Protein AF-A0A397EJG8-F1 (afdb_monomer_lite)

pLDDT: mean 84.46, std 11.41, range [43.41, 97.56]

Foldseek 3Di:
DPDDFDFDQFDDFDDDPDPLQQLCLQQAPDPVVVVVVCVVQVADCPCPDCRHCVVVVHDPLCSRLNPFDFLLLVVCCQAFNRTNFKDKDWDAQDPLLLVLLVVVVVLLVVLCVDPVLVVLLVVQDKDKFQFADPPRPDQQKWFFALASSLSRPTDTDPAYFAHHDSRGSNPDTHGHIDICHPPQLLQLLVLLVCQDLVLQLLLLVRTDPVRSVVSSVNSNSSSVSVVSRPDDDDNVSSVVSLVVQVVLQEWGWIFMDGNNPDTDIDIDGLHDPRSNNSSVSSSLSSLSSVVQKIWMWIHHPNHIHTYIHGGHDDDNGHIDPVSDDCPVVVVLVVLLVVVVVQLVVLVVVLVVQCVVLVNPAPVQVVVCLCLLLCCAPPHLPSLLSQLLVLLQVQQFFDWDWDQDPVRDTDTDRDDDDPVVVLVSLLSNCSLLSSVLLVCLVVCVQQLCSQPLSVQLSVQLSVVSVCCCVVDRDDKDWDFDWDWDAPAPSRGIDIDGTDIDRGDPVSSVVSSVSSVVSSVVSVVVSVVVCVVCVVVGPRPDDQFAFPQFDSSLVNHPDWDCPPDNFKTKHFQSSCSSRQWHDDQQWIQHNRVRDIDGQPDPPPRGIGIGGGDDPPPPDDDPDPDPPPPVVVVVVVVVVVVVVVCVVVVVVVVCVVQVQLVVDPNSRNPDDLLVVQLVQQLVQVCLVVDPDDDPDDCPDPVVDDDAGPNNDRDNDRDHDVVSVVVVVCVCVPPVNVD

Radius of gyration: 41.15 Å; chains: 1; bounding box: 97×62×108 Å

Secondary structure (DSSP, 8-state):
--------S---------GGG-GGGGTB-HHHHHHHHHHHHT-BS-TTSTTBTTTTT--HHHHHH-S---HHHHHHHHHT-STTB-EEEEEPPPHHHHHHHHHHHHHHHHHTTSHHHHHHHHT---EEEEB--TTT--TTEEE--B-GGGTTTPPPBSS-B-B--TT--SS---B-EEEE-TTHHHHHHHHTT--SHHHHHHHTTTB-TTTHHHHHHHHHHHHHHGGGS-----HHHHHHHHHHHHTT--EEEEEEEETTTEEEEEEEESSSS-TTTHHHHHHHHHHHHHTSS-EEEEEETTEEEEEEPPPPPP------GGGS--HHHHHHHHHHHHHHHHHHHHHHHHHHHHHHTTT---HHHHTTHHHHHIIIII-HHHHHHHHHHHHHHHTB--EEEEEPTTS-EEEEEPPPPHHHHHHHHHHHTHHHHHHHHHHHHHHHHTT-HHHHHHHHHHHHHHHHHHHHHHS----EEEEEEEEEEEETTTEEEEEEEEEE-B-HHHHHHHHHHHHHHHHHHHHHHHHHHHH-TTTS----S-PPPSSS-HHHHHHSPPEE-SSTTEEEE-HHHHHHTTEEEETTEEEETTTTEEEE-S-SS-TTSEEEEPP------SS-PPP----HHHHHHHHHHHHHHHHHHHHHHHHHHHHTTGGGSTT--TT--HHHHHHHHHHHHHHHHH-S---S--TTSGGGPPPPPTTSPPP------HHHHHHHHHHHTSHHHH-

Organism: Aphanomyces astaci (NCBI:txid112090)

Sequence (735 aa):
MMMTQTMKIASMPYIDRGTAAWSTRTISVGLWSDMTKAIGFGASLVRNSNTSVEALGRDWDIAYIGTSSTVGATLMRKYLGPLANWDTMFLMPPRSLVALVVSFQSRFHAASSDATFTAAMDSLQSVNVEVVPPHWGADSIVYYGGNPICAPVALARSFVQMPFSFDDTCQTQAPFQMALDAPGVVFATLLANASTPDTTVEACSSSTAASMASCVKVVTTAAALLSGLVMTFQADDIGSVGQEVQKLDILFIQMATINATKNVLLTQQIVGDDRAWDLFGWVALYDWVHGTREVFTFEGDAGSLTLMSDRSDNIPVAANALELPKTACLYFWTAVLWVSVLAVIVSTLLVVYATAHKFQIEGRNLFHFNRVFGSVWIGRPLLFVRGVTAIIILSTAPATISTTPHHVTSFTPYQREWTSQLLLYSESLWVVYVLNDILLPFTIQLQIASDVAPISSVLAFTAVVSLDVASPYQVQANVAQDCTFTSFRRGVACTGGEVRLGSGERVAHLLGLQFASLVVALVAMVTYARRYPSRHPPRTAAPNNVLIPAAAEAFFVHSSGPSASSRDFDAVTCVMSGMLPWKQTLFDFKIWATVMRHNKSNTRRMSFRDATFQHEVSGPTPPPMFGRKHAWLGFVGLLYMVTSISGSYAFFQLTQSAMSNDFWWASFDTNTQVHLSNWFNQNLQLHQFASNVDLTALEQGTLALTTNASATALQIAPLYAMSVQDEANSLGNVV

Structure (mmCIF, N/CA/C/O backbone):
data_AF-A0A397EJG8-F1
#
_entry.id   AF-A0A397EJG8-F1
#
loop_
_atom_site.group_PDB
_atom_site.id
_atom_site.type_symbol
_atom_site.label_atom_id
_atom_site.label_alt_id
_atom_site.label_comp_id
_atom_site.label_asym_id
_atom_site.label_entity_id
_atom_site.label_seq_id
_atom_site.pdbx_PDB_ins_code
_atom_site.Cartn_x
_atom_site.Cartn_y
_atom_site.Cartn_z
_atom_site.occupancy
_atom_site.B_iso_or_equiv
_atom_site.auth_seq_id
_atom_site.auth_comp_id
_atom_site.auth_asym_id
_atom_site.auth_atom_id
_atom_site.pdbx_PDB_model_num
ATOM 1 N N . MET A 1 1 ? 10.302 -14.890 -19.130 1.00 43.41 1 MET A N 1
ATOM 2 C CA . MET A 1 1 ? 10.527 -14.876 -17.671 1.00 43.41 1 MET A CA 1
ATOM 3 C C . MET A 1 1 ? 9.991 -13.543 -17.169 1.00 43.41 1 MET A C 1
ATOM 5 O O . MET A 1 1 ? 10.603 -12.526 -17.465 1.00 43.41 1 MET A O 1
ATOM 9 N N . MET A 1 2 ? 8.791 -13.509 -16.581 1.00 50.09 2 MET A N 1
ATOM 10 C CA . MET A 1 2 ? 8.308 -12.287 -15.925 1.00 50.09 2 MET A CA 1
ATOM 11 C C . MET A 1 2 ? 9.073 -12.158 -14.608 1.00 50.09 2 MET A C 1
ATOM 13 O O . MET A 1 2 ? 9.113 -13.110 -13.834 1.00 50.09 2 MET A O 1
ATOM 17 N N . MET A 1 3 ? 9.762 -11.038 -14.407 1.00 64.12 3 MET A N 1
ATOM 18 C CA . MET A 1 3 ? 10.501 -10.776 -13.175 1.00 64.12 3 MET A CA 1
ATOM 19 C C . MET A 1 3 ? 9.522 -10.161 -12.175 1.00 64.12 3 MET A C 1
ATOM 21 O O . MET A 1 3 ? 9.229 -8.971 -12.252 1.00 64.12 3 MET A O 1
ATOM 25 N N . THR A 1 4 ? 8.967 -10.986 -11.292 1.00 72.31 4 THR A N 1
ATOM 26 C CA . THR A 1 4 ? 8.061 -10.533 -10.232 1.00 72.31 4 THR A CA 1
ATOM 27 C C . THR A 1 4 ? 8.883 -10.199 -8.993 1.00 72.31 4 THR A C 1
ATOM 29 O O . THR A 1 4 ? 9.601 -11.056 -8.484 1.00 72.31 4 THR A O 1
ATOM 32 N N . GLN A 1 5 ? 8.783 -8.960 -8.512 1.00 80.19 5 GLN A N 1
ATOM 33 C CA . GLN A 1 5 ? 9.381 -8.524 -7.250 1.00 80.19 5 GLN A CA 1
ATOM 34 C C . GLN A 1 5 ? 8.264 -8.388 -6.216 1.00 80.19 5 GLN A C 1
ATOM 36 O O . GLN A 1 5 ? 7.320 -7.627 -6.416 1.00 80.19 5 GLN A O 1
ATOM 41 N N . THR A 1 6 ? 8.372 -9.111 -5.107 1.00 84.06 6 THR A N 1
ATOM 42 C CA . THR A 1 6 ? 7.481 -8.930 -3.958 1.00 84.06 6 THR A CA 1
ATOM 43 C C . THR A 1 6 ? 7.980 -7.767 -3.108 1.00 84.06 6 THR A C 1
ATOM 45 O O . THR A 1 6 ? 9.160 -7.739 -2.758 1.00 84.06 6 THR A O 1
ATOM 48 N N . MET A 1 7 ? 7.092 -6.840 -2.755 1.00 82.19 7 MET A N 1
ATOM 49 C CA . MET A 1 7 ? 7.373 -5.743 -1.825 1.00 82.19 7 MET A CA 1
ATOM 50 C C . MET A 1 7 ? 6.353 -5.763 -0.686 1.00 82.19 7 MET A C 1
ATOM 52 O O . MET A 1 7 ? 5.163 -5.980 -0.921 1.00 82.19 7 MET A O 1
ATOM 56 N N . LYS A 1 8 ? 6.804 -5.531 0.544 1.00 85.69 8 LYS A N 1
ATOM 57 C CA . LYS A 1 8 ? 5.937 -5.370 1.707 1.00 85.69 8 LYS A CA 1
ATOM 58 C C . LYS A 1 8 ? 5.465 -3.926 1.775 1.00 85.69 8 LYS A C 1
ATOM 60 O O . LYS A 1 8 ? 6.248 -2.999 1.971 1.00 85.69 8 LYS A O 1
ATOM 65 N N . ILE A 1 9 ? 4.158 -3.751 1.622 1.00 80.62 9 ILE A N 1
ATOM 66 C CA . ILE A 1 9 ? 3.494 -2.449 1.759 1.00 80.62 9 ILE A CA 1
ATOM 67 C C . ILE A 1 9 ? 3.129 -2.137 3.214 1.00 80.62 9 ILE A C 1
ATOM 69 O O . ILE A 1 9 ? 3.064 -0.974 3.591 1.00 80.62 9 ILE A O 1
ATOM 73 N N . ALA A 1 10 ? 2.944 -3.174 4.033 1.00 81.75 10 ALA A N 1
ATOM 74 C CA . ALA A 1 10 ? 2.685 -3.064 5.457 1.00 81.75 10 ALA A CA 1
ATOM 75 C C . ALA A 1 10 ? 3.325 -4.244 6.199 1.00 81.75 10 ALA A C 1
ATOM 77 O O . ALA A 1 10 ? 3.322 -5.377 5.718 1.00 81.75 10 ALA A O 1
ATOM 78 N N . SER A 1 11 ? 3.889 -3.969 7.371 1.00 81.06 11 SER A N 1
ATOM 79 C CA . SER A 1 11 ? 4.412 -4.966 8.297 1.00 81.06 11 SER A CA 1
ATOM 80 C C . SER A 1 11 ? 4.177 -4.465 9.712 1.00 81.06 11 SER A C 1
ATOM 82 O O . SER A 1 11 ? 4.811 -3.503 10.138 1.00 81.06 11 SER A O 1
ATOM 84 N N . MET A 1 12 ? 3.286 -5.129 10.441 1.00 77.56 12 MET A N 1
ATOM 85 C CA . MET A 1 12 ? 3.096 -4.899 11.869 1.00 77.56 12 MET A CA 1
ATOM 86 C C . MET A 1 12 ? 3.856 -5.994 12.619 1.00 77.56 12 MET A C 1
ATOM 88 O O . MET A 1 12 ? 3.502 -7.169 12.490 1.00 77.56 12 MET A O 1
ATOM 92 N N . PRO A 1 13 ? 4.953 -5.664 13.321 1.00 72.62 13 PRO A N 1
ATOM 93 C CA . PRO A 1 13 ? 5.675 -6.662 14.090 1.00 72.62 13 PRO A CA 1
ATOM 94 C C . PRO A 1 13 ? 4.817 -7.136 15.265 1.00 72.62 13 PRO A C 1
ATOM 96 O O . PRO A 1 13 ? 4.017 -6.380 15.813 1.00 72.62 13 PRO A O 1
ATOM 99 N N . TYR A 1 14 ? 5.025 -8.382 15.687 1.00 70.69 14 TYR A N 1
ATOM 100 C CA . TYR A 1 14 ? 4.505 -8.847 16.968 1.00 70.69 14 TYR A CA 1
ATOM 101 C C . TYR A 1 14 ? 5.137 -8.012 18.089 1.00 70.69 14 TYR A C 1
ATOM 103 O O . TYR A 1 14 ? 6.362 -8.002 18.233 1.00 70.69 14 TYR A O 1
ATOM 111 N N . ILE A 1 15 ? 4.307 -7.324 18.871 1.00 68.69 15 ILE A N 1
ATOM 112 C CA . ILE A 1 15 ? 4.729 -6.555 20.043 1.00 68.69 15 ILE A CA 1
ATOM 113 C C . ILE A 1 15 ? 4.073 -7.189 21.264 1.00 68.69 15 ILE A C 1
ATOM 115 O O . ILE A 1 15 ? 2.849 -7.273 21.348 1.00 68.69 15 ILE A O 1
ATOM 119 N N . ASP A 1 16 ? 4.893 -7.629 22.216 1.00 68.31 16 ASP A N 1
ATOM 120 C CA . ASP A 1 16 ? 4.389 -8.043 23.520 1.00 68.31 16 ASP A CA 1
ATOM 121 C C . ASP A 1 16 ? 3.949 -6.798 24.301 1.00 68.31 16 ASP A C 1
ATOM 123 O O . ASP A 1 16 ? 4.759 -5.915 24.592 1.00 68.31 16 ASP A O 1
ATOM 127 N N . ARG A 1 17 ? 2.654 -6.711 24.613 1.00 68.50 17 ARG A N 1
ATOM 128 C CA . ARG A 1 17 ? 2.070 -5.591 25.364 1.00 68.50 17 ARG A CA 1
ATOM 129 C C . ARG A 1 17 ? 2.270 -5.730 26.879 1.00 68.50 17 ARG A C 1
ATOM 131 O O . ARG A 1 17 ? 1.997 -4.785 27.615 1.00 68.50 17 ARG A O 1
ATOM 138 N N . GLY A 1 18 ? 2.770 -6.875 27.346 1.00 67.69 18 GLY A N 1
ATOM 139 C CA . GLY A 1 18 ? 2.922 -7.193 28.760 1.00 67.69 18 GLY A CA 1
ATOM 140 C C . GLY A 1 18 ? 1.601 -7.586 29.430 1.00 67.69 18 GLY A C 1
ATOM 141 O O . GLY A 1 18 ? 0.506 -7.203 29.015 1.00 67.69 18 GLY A O 1
ATOM 142 N N . THR A 1 19 ? 1.695 -8.344 30.522 1.00 70.44 19 THR A N 1
ATOM 143 C CA . THR A 1 19 ? 0.530 -8.910 31.231 1.00 70.44 19 THR A CA 1
ATOM 144 C C . THR A 1 19 ? -0.399 -7.857 31.839 1.00 70.44 19 THR A C 1
ATOM 146 O O . THR A 1 19 ? -1.595 -8.107 31.972 1.00 70.44 19 THR A O 1
ATOM 149 N N . ALA A 1 20 ? 0.125 -6.676 32.185 1.00 69.75 20 ALA A N 1
ATOM 150 C CA . ALA A 1 20 ? -0.655 -5.565 32.733 1.00 69.75 20 ALA A CA 1
ATOM 151 C C . ALA A 1 20 ? -1.568 -4.889 31.693 1.00 69.75 20 ALA A C 1
ATOM 153 O O . ALA A 1 20 ? -2.558 -4.272 32.072 1.00 69.75 20 ALA A O 1
ATOM 154 N N . ALA A 1 21 ? -1.251 -5.014 30.402 1.00 78.00 21 ALA A N 1
ATOM 155 C CA . ALA A 1 21 ? -2.044 -4.473 29.298 1.00 78.00 21 ALA A CA 1
ATOM 156 C C . ALA A 1 21 ? -2.907 -5.544 28.606 1.00 78.00 21 ALA A C 1
ATOM 158 O O . ALA A 1 21 ? -3.605 -5.237 27.643 1.00 78.00 21 ALA A O 1
ATOM 159 N N . TRP A 1 22 ? -2.865 -6.797 29.077 1.00 83.44 22 TRP A N 1
ATOM 160 C CA . TRP A 1 22 ? -3.625 -7.910 28.508 1.00 83.44 22 TRP A CA 1
ATOM 161 C C . TRP A 1 22 ? -5.053 -7.948 29.067 1.00 83.44 22 TRP A C 1
ATOM 163 O O . TRP A 1 22 ? -5.410 -8.808 29.870 1.00 83.44 22 TRP A O 1
ATOM 173 N N . SER A 1 23 ? -5.873 -6.982 28.662 1.00 89.12 23 SER A N 1
ATOM 174 C CA . SER A 1 23 ? -7.284 -6.888 29.056 1.00 89.12 23 SER A CA 1
ATOM 175 C C . SER A 1 23 ? -8.127 -8.025 28.472 1.00 89.12 23 SER A C 1
ATOM 177 O O . SER A 1 23 ? -8.970 -8.583 29.172 1.00 89.12 23 SER A O 1
ATOM 179 N N . THR A 1 24 ? -7.848 -8.449 27.233 1.00 89.69 24 THR A N 1
ATOM 180 C CA . THR A 1 24 ? -8.580 -9.511 26.513 1.00 89.69 24 THR A CA 1
ATOM 181 C C . THR A 1 24 ? -8.542 -10.873 27.205 1.00 89.69 24 THR A C 1
ATOM 183 O O . THR A 1 24 ? -9.345 -11.742 26.879 1.00 89.69 24 THR A O 1
ATOM 186 N N . ARG A 1 25 ? -7.711 -11.044 28.240 1.00 87.94 25 ARG A N 1
ATOM 187 C CA . ARG A 1 25 ? -7.781 -12.177 29.173 1.00 87.94 25 ARG A CA 1
ATOM 188 C C . ARG A 1 25 ? -9.162 -12.344 29.824 1.00 87.94 25 ARG A C 1
ATOM 190 O O . ARG A 1 25 ? -9.504 -13.449 30.219 1.00 87.94 25 ARG A O 1
ATOM 197 N N . THR A 1 26 ? -9.939 -11.259 29.950 1.00 89.38 26 THR A N 1
ATOM 198 C CA . THR A 1 26 ? -11.327 -11.285 30.447 1.00 89.38 26 THR A CA 1
ATOM 199 C C . THR A 1 26 ? -12.260 -12.029 29.488 1.00 89.38 26 THR A C 1
ATOM 201 O O . THR A 1 26 ? -13.297 -12.515 29.920 1.00 89.38 26 THR A O 1
ATOM 204 N N . ILE A 1 27 ? -11.893 -12.145 28.209 1.00 91.56 27 ILE A N 1
ATOM 205 C CA . ILE A 1 27 ? -12.609 -12.958 27.223 1.00 91.56 27 ILE A CA 1
ATOM 206 C C . ILE A 1 27 ? -12.192 -14.418 27.395 1.00 91.56 27 ILE A C 1
ATOM 208 O O . ILE A 1 27 ? -13.001 -15.255 27.771 1.00 91.56 27 ILE A O 1
ATOM 212 N N . SER A 1 28 ? -10.910 -14.712 27.173 1.00 87.69 28 SER A N 1
ATOM 213 C CA . SER A 1 28 ? -10.338 -16.048 27.329 1.00 87.69 28 SER A CA 1
ATOM 214 C C . SER A 1 28 ? -8.837 -15.952 27.591 1.00 87.69 28 SER A C 1
ATOM 216 O O . SER A 1 28 ? -8.138 -15.120 27.008 1.00 87.69 28 SER A O 1
ATOM 218 N N . VAL A 1 29 ? -8.321 -16.821 28.461 1.00 84.88 29 VAL A N 1
ATOM 219 C CA . VAL A 1 29 ? -6.882 -16.912 28.774 1.00 84.88 29 VAL A CA 1
ATOM 220 C C . VAL A 1 29 ? -6.126 -17.940 27.930 1.00 84.88 29 VAL A C 1
ATOM 222 O O . VAL A 1 29 ? -4.891 -17.914 27.892 1.00 84.88 29 VAL A O 1
ATOM 225 N N . GLY A 1 30 ? -6.854 -18.811 27.227 1.00 83.62 30 GLY A N 1
ATOM 226 C CA . GLY A 1 30 ? -6.320 -19.852 26.355 1.00 83.62 30 GLY A CA 1
ATOM 227 C C . GLY A 1 30 ? -5.648 -21.032 27.074 1.00 83.62 30 GLY A C 1
ATOM 228 O O . GLY A 1 30 ? -5.077 -20.909 28.158 1.00 83.62 30 GLY A O 1
ATOM 229 N N . LEU A 1 31 ? -5.612 -22.176 26.380 1.00 83.12 31 LEU A N 1
ATOM 230 C CA . LEU A 1 31 ? -5.119 -23.462 26.899 1.00 83.12 31 LEU A CA 1
ATOM 231 C C . LEU A 1 31 ? -3.702 -23.399 27.495 1.00 83.12 31 LEU A C 1
ATOM 233 O O . LEU A 1 31 ? -3.395 -24.093 28.461 1.00 83.12 31 LEU A O 1
ATOM 237 N N . TRP A 1 32 ? -2.820 -22.574 26.926 1.00 77.94 32 TRP A N 1
ATOM 238 C CA . TRP A 1 32 ? -1.451 -22.407 27.425 1.00 77.94 32 TRP A CA 1
ATOM 239 C C . TRP A 1 32 ? -1.421 -21.888 28.874 1.00 77.94 32 TRP A C 1
ATOM 241 O O . TRP A 1 32 ? -0.656 -22.373 29.718 1.00 77.94 32 TRP A O 1
ATOM 251 N N . SER A 1 33 ? -2.282 -20.913 29.168 1.00 84.06 33 SER A N 1
ATOM 252 C CA . SER A 1 33 ? -2.437 -20.340 30.502 1.00 84.06 33 SER A CA 1
ATOM 253 C C . SER A 1 33 ? -3.066 -21.349 31.453 1.00 84.06 33 SER A C 1
ATOM 255 O O . SER A 1 33 ? -2.624 -21.449 32.598 1.00 84.06 33 SER A O 1
ATOM 257 N N . ASP A 1 34 ? -4.040 -22.127 30.977 1.00 87.38 34 ASP A N 1
ATOM 258 C CA . ASP A 1 34 ? -4.695 -23.185 31.754 1.00 87.38 34 ASP A CA 1
ATOM 259 C C . ASP A 1 34 ? -3.699 -24.272 32.156 1.00 87.38 34 ASP A C 1
ATOM 261 O O . ASP A 1 34 ? -3.632 -24.647 33.325 1.00 87.38 34 ASP A O 1
ATOM 265 N N . MET A 1 35 ? -2.851 -24.725 31.224 1.00 86.56 35 MET A N 1
ATOM 266 C CA . MET A 1 35 ? -1.794 -25.706 31.499 1.00 86.56 35 MET A CA 1
ATOM 267 C C . MET A 1 35 ? -0.817 -25.191 32.554 1.00 86.56 35 MET A C 1
ATOM 269 O O . MET A 1 35 ? -0.509 -25.898 33.512 1.00 86.56 35 MET A O 1
ATOM 273 N N . THR A 1 36 ? -0.362 -23.945 32.410 1.00 84.19 36 THR A N 1
ATOM 274 C CA . THR A 1 36 ? 0.566 -23.324 33.364 1.00 84.19 36 THR A CA 1
ATOM 275 C C . THR A 1 36 ? -0.066 -23.210 34.754 1.00 84.19 36 THR A C 1
ATOM 277 O O . THR A 1 36 ? 0.569 -23.522 35.764 1.00 84.19 36 THR A O 1
ATOM 280 N N . LYS A 1 37 ? -1.342 -22.812 34.823 1.00 87.31 37 LYS A N 1
ATOM 281 C CA . LYS A 1 37 ? -2.082 -22.688 36.082 1.00 87.31 37 LYS A CA 1
ATOM 282 C C . LYS A 1 37 ? -2.335 -24.050 36.729 1.00 87.31 37 LYS A C 1
ATOM 284 O O . LYS A 1 37 ? -2.155 -24.190 37.936 1.00 87.31 37 LYS A O 1
ATOM 289 N N . ALA A 1 38 ? -2.683 -25.057 35.930 1.00 88.19 38 ALA A N 1
ATOM 290 C CA . ALA A 1 38 ? -2.890 -26.427 36.379 1.00 88.19 38 ALA A CA 1
ATOM 291 C C . ALA A 1 38 ? -1.603 -27.032 36.956 1.00 88.19 38 ALA A C 1
ATOM 293 O O . ALA A 1 38 ? -1.651 -27.597 38.046 1.00 88.19 38 ALA A O 1
ATOM 294 N N . ILE A 1 39 ? -0.446 -26.824 36.311 1.00 87.25 39 ILE A N 1
ATOM 295 C CA . ILE A 1 39 ? 0.866 -27.206 36.864 1.00 87.25 39 ILE A CA 1
ATOM 296 C C . ILE A 1 39 ? 1.086 -26.533 38.224 1.00 87.25 39 ILE A C 1
ATOM 298 O O . ILE A 1 39 ? 1.416 -27.210 39.195 1.00 87.25 39 ILE A O 1
ATOM 302 N N . GLY A 1 40 ? 0.837 -25.222 38.318 1.00 86.12 40 GLY A N 1
ATOM 303 C CA . GLY A 1 40 ? 0.963 -24.476 39.573 1.00 86.12 40 GLY A CA 1
ATOM 304 C C . GLY A 1 40 ? 0.027 -24.965 40.687 1.00 86.12 40 GLY A C 1
ATOM 305 O O . GLY A 1 40 ? 0.387 -24.911 41.860 1.00 86.12 40 GLY A O 1
ATOM 306 N N . PHE A 1 41 ? -1.157 -25.472 40.338 1.00 88.75 41 PHE A N 1
ATOM 307 C CA . PHE A 1 41 ? -2.110 -26.054 41.285 1.00 88.75 41 PHE A CA 1
ATOM 308 C C . PHE A 1 41 ? -1.893 -27.548 41.562 1.00 88.75 41 PHE A C 1
ATOM 310 O O . PHE A 1 41 ? -2.563 -28.089 42.440 1.00 88.75 41 PHE A O 1
ATOM 317 N N . GLY A 1 42 ? -0.992 -28.224 40.841 1.00 89.75 42 GLY A N 1
ATOM 318 C CA . GLY A 1 42 ? -0.889 -29.687 40.871 1.00 89.75 42 GLY A CA 1
ATOM 319 C C . GLY A 1 42 ? -2.158 -30.384 40.360 1.00 89.75 42 GLY A C 1
ATOM 320 O O . GLY A 1 42 ? -2.480 -31.488 40.795 1.00 89.75 42 GLY A O 1
ATOM 321 N N . ALA A 1 43 ? -2.899 -29.716 39.477 1.00 90.69 43 ALA A N 1
ATOM 322 C CA . ALA A 1 43 ? -4.200 -30.135 38.982 1.00 90.69 43 ALA A CA 1
ATOM 323 C C . ALA A 1 43 ? -4.117 -30.720 37.564 1.00 90.69 43 ALA A C 1
ATOM 325 O O . ALA A 1 43 ? -3.204 -30.427 36.793 1.00 90.69 43 ALA A O 1
ATOM 326 N N . SER A 1 44 ? -5.112 -31.525 37.200 1.00 89.88 44 SER A N 1
ATOM 327 C CA . SER A 1 44 ? -5.333 -31.989 35.832 1.00 89.88 44 SER A CA 1
ATOM 328 C C . SER A 1 44 ? -6.314 -31.071 35.101 1.00 89.88 44 SER A C 1
ATOM 330 O O . SER A 1 44 ? -7.300 -30.625 35.679 1.00 89.88 44 SER A O 1
ATOM 332 N N . LEU A 1 45 ? -6.095 -30.839 33.805 1.00 88.12 45 LEU A N 1
ATOM 333 C CA . LEU A 1 45 ? -7.092 -30.195 32.936 1.00 88.12 45 LEU A CA 1
ATOM 334 C C . LEU A 1 45 ? -8.210 -31.156 32.503 1.00 88.12 45 LEU A C 1
ATOM 336 O O . LEU A 1 45 ? -9.210 -30.740 31.922 1.00 88.12 45 LEU A O 1
ATOM 340 N N . VAL A 1 46 ? -8.066 -32.456 32.780 1.00 90.06 46 VAL A N 1
ATOM 341 C CA . VAL A 1 46 ? -9.122 -33.434 32.515 1.00 90.06 46 VAL A CA 1
ATOM 342 C C . VAL A 1 46 ? -10.222 -33.235 33.551 1.00 90.06 46 VAL A C 1
ATOM 344 O O . VAL A 1 46 ? -10.089 -33.680 34.689 1.00 90.06 46 VAL A O 1
ATOM 347 N N . ARG A 1 47 ? -11.326 -32.593 33.149 1.00 83.50 47 ARG A N 1
ATOM 348 C CA . ARG A 1 47 ? -12.439 -32.223 34.045 1.00 83.50 47 ARG A CA 1
ATOM 349 C C . ARG A 1 47 ? -13.006 -33.383 34.868 1.00 83.50 47 ARG A C 1
ATOM 351 O O . ARG A 1 47 ? -13.402 -33.175 36.008 1.00 83.50 47 ARG A O 1
ATOM 358 N N . ASN A 1 48 ? -12.997 -34.602 34.321 1.00 88.44 48 ASN A N 1
ATOM 359 C CA . ASN A 1 48 ? -13.490 -35.806 35.003 1.00 88.44 48 ASN A CA 1
ATOM 360 C C . ASN A 1 48 ? -12.455 -36.473 35.941 1.00 88.44 48 ASN A C 1
ATOM 362 O O . ASN A 1 48 ? -12.708 -37.546 36.481 1.00 88.44 48 ASN A O 1
ATOM 366 N N . SER A 1 49 ? -11.264 -35.890 36.104 1.00 92.31 49 SER A N 1
ATOM 367 C CA . SER A 1 49 ? -10.268 -36.358 37.071 1.00 92.31 49 SER A CA 1
ATOM 368 C C . SER A 1 49 ? -10.647 -35.928 38.488 1.00 92.31 49 SER A C 1
ATOM 370 O O . SER A 1 49 ? -11.131 -34.819 38.696 1.00 92.31 49 SER A O 1
ATOM 372 N N . ASN A 1 50 ? -10.322 -36.748 39.490 1.00 92.44 50 ASN A N 1
ATOM 373 C CA . ASN A 1 50 ? -10.399 -36.348 40.903 1.00 92.44 50 ASN A CA 1
ATOM 374 C C . ASN A 1 50 ? -9.387 -35.247 41.276 1.00 92.44 50 ASN A C 1
ATOM 376 O O . ASN A 1 50 ? -9.473 -34.668 42.355 1.00 92.44 50 ASN A O 1
ATOM 380 N N . THR A 1 51 ? -8.430 -34.975 40.391 1.00 92.38 51 THR A N 1
ATOM 381 C CA . THR A 1 51 ? -7.444 -33.897 40.504 1.00 92.38 51 THR A CA 1
ATOM 382 C C . THR A 1 51 ? -7.751 -32.715 39.587 1.00 92.38 51 THR A C 1
ATOM 384 O O . THR A 1 51 ? -6.863 -31.898 39.357 1.00 92.38 51 THR A O 1
ATOM 387 N N . SER A 1 52 ? -8.957 -32.613 39.015 1.00 91.19 52 SER A N 1
ATOM 388 C CA . SER A 1 52 ? -9.321 -31.433 38.222 1.00 91.19 52 SER A CA 1
ATOM 389 C C . SER A 1 52 ? -9.342 -30.164 39.077 1.00 91.19 52 SER A C 1
ATOM 391 O O . SER A 1 52 ? -9.506 -30.227 40.297 1.00 91.19 52 SER A O 1
ATOM 393 N N . VAL A 1 53 ? -9.155 -29.000 38.452 1.00 87.94 53 VAL A N 1
ATOM 394 C CA . VAL A 1 53 ? -9.143 -27.709 39.163 1.00 87.94 53 VAL A CA 1
ATOM 395 C C . VAL A 1 53 ? -10.451 -27.506 39.932 1.00 87.94 53 VAL A C 1
ATOM 397 O O . VAL A 1 53 ? -10.427 -27.168 41.115 1.00 87.94 53 VAL A O 1
ATOM 400 N N . GLU A 1 54 ? -11.579 -27.835 39.309 1.00 88.81 54 GLU A N 1
ATOM 401 C CA . GLU A 1 54 ? -12.899 -27.782 39.929 1.00 88.81 54 GLU A CA 1
ATOM 402 C C . GLU A 1 54 ? -13.045 -28.807 41.073 1.00 88.81 54 GLU A C 1
ATOM 404 O O . GLU A 1 54 ? -13.562 -28.466 42.139 1.00 88.81 54 GLU A O 1
ATOM 409 N N . ALA A 1 55 ? -12.537 -30.041 40.915 1.00 90.88 55 ALA A N 1
ATOM 410 C CA . ALA A 1 55 ? -12.573 -31.072 41.965 1.00 90.88 55 ALA A CA 1
ATOM 411 C C . ALA A 1 55 ? -11.724 -30.710 43.197 1.00 90.88 55 ALA A C 1
ATOM 413 O O . ALA A 1 55 ? -12.038 -31.124 44.314 1.00 90.88 55 ALA A O 1
ATOM 414 N N . LEU A 1 56 ? -10.684 -29.892 43.014 1.00 90.81 56 LEU A N 1
ATOM 415 C CA . LEU A 1 56 ? -9.881 -29.315 44.095 1.00 90.81 56 LEU A CA 1
ATOM 416 C C . LEU A 1 56 ? -10.555 -28.101 44.768 1.00 90.81 56 LEU A C 1
ATOM 418 O O . LEU A 1 56 ? -9.942 -27.452 45.621 1.00 90.81 56 LEU A O 1
ATOM 422 N N . GLY A 1 57 ? -11.799 -27.776 44.398 1.00 88.94 57 GLY A N 1
ATOM 423 C CA . GLY A 1 57 ? -12.563 -26.657 44.952 1.00 88.94 57 GLY A CA 1
ATOM 424 C C . GLY A 1 57 ? -12.040 -25.288 44.514 1.00 88.94 57 GLY A C 1
ATOM 425 O O . GLY A 1 57 ? -12.169 -24.312 45.255 1.00 88.94 57 GLY A O 1
ATOM 426 N N . ARG A 1 58 ? -11.385 -25.212 43.350 1.00 88.69 58 ARG A N 1
ATOM 427 C CA . ARG A 1 58 ? -10.926 -23.956 42.746 1.00 88.69 58 ARG A CA 1
ATOM 428 C C . ARG A 1 58 ? -11.914 -23.515 41.669 1.00 88.69 58 ARG A C 1
ATOM 430 O O . ARG A 1 58 ? -12.503 -24.340 40.980 1.00 88.69 58 ARG A O 1
ATOM 437 N N . ASP A 1 59 ? -12.044 -22.206 41.519 1.00 87.94 59 ASP A N 1
ATOM 438 C CA . ASP A 1 59 ? -12.881 -21.568 40.507 1.00 87.94 59 ASP A CA 1
ATOM 439 C C . ASP A 1 59 ? -11.977 -20.869 39.484 1.00 87.94 59 ASP A C 1
ATOM 441 O O . ASP A 1 59 ? -11.048 -20.150 39.868 1.00 87.94 59 ASP A O 1
ATOM 445 N N . TRP A 1 60 ? -12.221 -21.112 38.196 1.00 86.62 60 TRP A N 1
ATOM 446 C CA . TRP A 1 60 ? -11.419 -20.559 37.106 1.00 86.62 60 TRP A CA 1
ATOM 447 C C . TRP A 1 60 ? -11.569 -19.038 36.955 1.00 86.62 60 TRP A C 1
ATOM 449 O O . TRP A 1 60 ? -10.560 -18.360 36.760 1.00 86.62 60 TRP A O 1
ATOM 459 N N . ASP A 1 61 ? -12.774 -18.488 37.130 1.00 87.44 61 ASP A N 1
ATOM 460 C CA . ASP A 1 61 ? -13.030 -17.038 37.097 1.00 87.44 61 ASP A CA 1
ATOM 461 C C . ASP A 1 61 ? -12.220 -16.359 38.212 1.00 87.44 61 ASP A C 1
ATOM 463 O O . ASP A 1 61 ? -11.419 -15.452 37.967 1.00 87.44 61 ASP A O 1
ATOM 467 N N . ILE A 1 62 ? -12.295 -16.896 39.435 1.00 86.75 62 ILE A N 1
ATOM 468 C CA . ILE A 1 62 ? -11.518 -16.375 40.571 1.00 86.75 62 ILE A CA 1
ATOM 469 C C . ILE A 1 62 ? -10.010 -16.574 40.355 1.00 86.75 62 ILE A C 1
ATOM 471 O O . ILE A 1 62 ? -9.214 -15.708 40.723 1.00 86.75 62 ILE A O 1
ATOM 475 N N . ALA A 1 63 ? -9.582 -17.688 39.758 1.00 85.88 63 ALA A N 1
ATOM 476 C CA . ALA A 1 63 ? -8.167 -17.973 39.537 1.00 85.88 63 ALA A CA 1
ATOM 477 C C . ALA A 1 63 ? -7.490 -16.978 38.576 1.00 85.88 63 ALA A C 1
ATOM 479 O O . ALA A 1 63 ? -6.280 -16.742 38.719 1.00 85.88 63 ALA A O 1
ATOM 480 N N . TYR A 1 64 ? -8.239 -16.409 37.624 1.00 86.62 64 TYR A N 1
ATOM 481 C CA . TYR A 1 64 ? -7.729 -15.462 36.628 1.00 86.62 64 TYR A CA 1
ATOM 482 C C . TYR A 1 64 ? -8.046 -14.001 36.941 1.00 86.62 64 TYR A C 1
ATOM 484 O O . TYR A 1 64 ? -7.160 -13.152 36.826 1.00 86.62 64 TYR A O 1
ATOM 492 N N . ILE A 1 65 ? -9.278 -13.701 37.348 1.00 85.88 65 ILE A N 1
ATOM 493 C CA . ILE A 1 65 ? -9.749 -12.328 37.570 1.00 85.88 65 ILE A CA 1
ATOM 494 C C . ILE A 1 65 ? -9.671 -11.927 39.050 1.00 85.88 65 ILE A C 1
ATOM 496 O O . ILE A 1 65 ? -9.667 -10.740 39.386 1.00 85.88 65 ILE A O 1
ATOM 500 N N . GLY A 1 66 ? -9.529 -12.902 39.948 1.00 83.00 66 GLY A N 1
ATOM 501 C CA . GLY A 1 66 ? -9.535 -12.685 41.388 1.00 83.00 66 GLY A CA 1
ATOM 502 C C . GLY A 1 66 ? -10.947 -12.515 41.945 1.00 83.00 66 GLY A C 1
ATOM 503 O O . GLY A 1 66 ? -11.953 -12.598 41.245 1.00 83.00 66 GLY A O 1
ATOM 504 N N . THR A 1 67 ? -11.038 -12.228 43.240 1.00 80.00 67 THR A N 1
ATOM 505 C CA . THR A 1 67 ? -12.314 -12.062 43.957 1.00 80.00 67 THR A CA 1
ATOM 506 C C . THR A 1 67 ? -12.946 -10.673 43.764 1.00 80.00 67 THR A C 1
ATOM 508 O O . THR A 1 67 ? -13.721 -10.230 44.611 1.00 80.00 67 THR A O 1
ATOM 511 N N . SER A 1 68 ? -12.590 -9.942 42.699 1.00 71.94 68 SER A N 1
ATOM 512 C CA . SER A 1 68 ? -13.104 -8.587 42.449 1.00 71.94 68 SER A CA 1
ATOM 513 C C . SER A 1 68 ? -14.613 -8.611 42.165 1.00 71.94 68 SER A C 1
ATOM 515 O O . SER A 1 68 ? -15.097 -9.394 41.339 1.00 71.94 68 SER A O 1
ATOM 517 N N . SER A 1 69 ? -15.358 -7.738 42.851 1.00 81.56 69 SER A N 1
ATOM 518 C CA . SER A 1 69 ? -16.822 -7.623 42.785 1.00 81.56 69 SER A CA 1
ATOM 519 C C . SER A 1 69 ? -17.249 -6.193 42.442 1.00 81.56 69 SER A C 1
ATOM 521 O O . SER A 1 69 ? -18.009 -5.555 43.174 1.00 81.56 69 SER A O 1
ATOM 523 N N . THR A 1 70 ? -16.742 -5.657 41.332 1.00 91.25 70 THR A N 1
ATOM 524 C CA . THR A 1 70 ? -17.236 -4.385 40.789 1.00 91.25 70 THR A CA 1
ATOM 525 C C . THR A 1 70 ? -18.670 -4.533 40.266 1.00 91.25 70 THR A C 1
ATOM 527 O O . THR A 1 70 ? -19.134 -5.636 39.947 1.00 91.25 70 THR A O 1
ATOM 530 N N . VAL A 1 71 ? -19.385 -3.408 40.143 1.00 92.81 71 VAL A N 1
ATOM 531 C CA . VAL A 1 71 ? -20.717 -3.374 39.510 1.00 92.81 71 VAL A CA 1
ATOM 532 C C . VAL A 1 71 ? -20.644 -3.928 38.086 1.00 92.81 71 VAL A C 1
ATOM 534 O O . VAL A 1 71 ? -21.458 -4.775 37.721 1.00 92.81 71 VAL A O 1
ATOM 537 N N . GLY A 1 72 ? -19.629 -3.513 37.321 1.00 92.75 72 GLY A N 1
ATOM 538 C CA . GLY A 1 72 ? -19.389 -4.000 35.965 1.00 92.75 72 GLY A CA 1
ATOM 539 C C . GLY A 1 72 ? -19.207 -5.516 35.912 1.00 92.75 72 GLY A C 1
ATOM 540 O O . GLY A 1 72 ? -19.941 -6.187 35.192 1.00 92.75 72 GLY A O 1
ATOM 541 N N . ALA A 1 73 ? -18.288 -6.082 36.707 1.00 92.38 73 ALA A N 1
ATOM 542 C CA . ALA A 1 73 ? -18.055 -7.530 36.725 1.00 92.38 73 ALA A CA 1
ATOM 543 C C . ALA A 1 73 ? -19.313 -8.313 37.116 1.00 92.38 73 ALA A C 1
ATOM 545 O O . ALA A 1 73 ? -19.600 -9.356 36.539 1.00 92.38 73 ALA A O 1
ATOM 546 N N . THR A 1 74 ? -20.094 -7.794 38.066 1.00 93.06 74 THR A N 1
ATOM 547 C CA . THR A 1 74 ? -21.356 -8.418 38.487 1.00 93.06 74 THR A CA 1
ATOM 548 C C . THR A 1 74 ? -22.388 -8.422 37.359 1.00 93.06 74 THR A C 1
ATOM 550 O O . THR A 1 74 ? -23.072 -9.423 37.151 1.00 93.06 74 THR A O 1
ATOM 553 N N . LEU A 1 75 ? -22.498 -7.321 36.609 1.00 95.06 75 LEU A N 1
ATOM 554 C CA . LEU A 1 75 ? -23.373 -7.246 35.441 1.00 95.06 75 LEU A CA 1
ATOM 555 C C . LEU A 1 75 ? -22.900 -8.202 34.342 1.00 95.06 75 LEU A C 1
ATOM 557 O O . LEU A 1 75 ? -23.707 -8.975 33.838 1.00 95.06 75 LEU A O 1
ATOM 561 N N . MET A 1 76 ? -21.608 -8.221 34.012 1.00 94.25 76 MET A N 1
ATOM 562 C CA . MET A 1 76 ? -21.088 -9.114 32.971 1.00 94.25 76 MET A CA 1
ATOM 563 C C . MET A 1 76 ? -21.252 -10.593 33.335 1.00 94.25 76 MET A C 1
ATOM 565 O O . MET A 1 76 ? -21.732 -11.366 32.512 1.00 94.25 76 MET A O 1
ATOM 569 N N . ARG A 1 77 ? -21.010 -10.974 34.596 1.00 92.75 77 ARG A N 1
ATOM 570 C CA . ARG A 1 77 ? -21.303 -12.331 35.091 1.00 92.75 77 ARG A CA 1
ATOM 571 C C . ARG A 1 77 ? -22.779 -12.708 34.988 1.00 92.75 77 ARG A C 1
ATOM 573 O O . ARG A 1 77 ? -23.095 -13.872 34.782 1.00 92.75 77 ARG A O 1
ATOM 580 N N . LYS A 1 78 ? -23.683 -11.735 35.124 1.00 94.50 78 LYS A N 1
ATOM 581 C CA . LYS A 1 78 ? -25.128 -11.954 34.996 1.00 94.50 78 LYS A CA 1
ATOM 582 C C . LYS A 1 78 ? -25.574 -12.145 33.542 1.00 94.50 78 LYS A C 1
ATOM 584 O O . LYS A 1 78 ? -26.477 -12.942 33.315 1.00 94.50 78 LYS A O 1
ATOM 589 N N . TYR A 1 79 ? -25.016 -11.383 32.600 1.00 95.19 79 TYR A N 1
ATOM 590 C CA . TYR A 1 79 ? -25.472 -11.374 31.201 1.00 95.19 79 TYR A CA 1
ATOM 591 C C . TYR A 1 79 ? -24.693 -12.326 30.283 1.00 95.19 79 TYR A C 1
ATOM 593 O O . TYR A 1 79 ? -25.289 -12.868 29.361 1.00 95.19 79 TYR A O 1
ATOM 601 N N . LEU A 1 80 ? -23.396 -12.531 30.527 1.00 94.88 80 LEU A N 1
ATOM 602 C CA . LEU A 1 80 ? -22.530 -13.396 29.715 1.00 94.88 80 LEU A CA 1
ATOM 603 C C . LEU A 1 80 ? -22.078 -14.645 30.477 1.00 94.88 80 LEU A C 1
ATOM 605 O O . LEU A 1 80 ? -21.982 -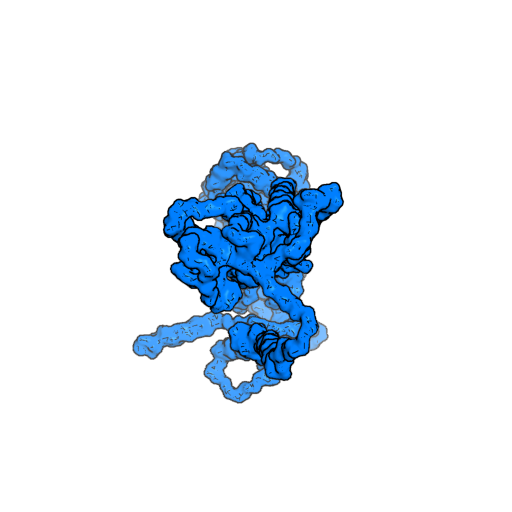15.715 29.893 1.00 94.88 80 LEU A O 1
ATOM 609 N N . GLY A 1 81 ? -21.860 -14.549 31.789 1.00 93.31 81 GLY A N 1
ATOM 610 C CA . GLY A 1 81 ? -21.383 -15.666 32.611 1.00 93.31 81 GLY A CA 1
ATOM 611 C C . GLY A 1 81 ? -19.960 -15.446 33.131 1.00 93.31 81 GLY A C 1
ATOM 612 O O . GLY A 1 81 ? -19.478 -14.308 33.115 1.00 93.31 81 GLY A O 1
ATOM 613 N N . PRO A 1 82 ? -19.293 -16.501 33.634 1.00 91.44 82 PRO A N 1
ATOM 614 C CA . PRO A 1 82 ? -17.958 -16.405 34.219 1.00 91.44 82 PRO A CA 1
ATOM 615 C C . PRO A 1 82 ? -16.976 -15.660 33.313 1.00 91.44 82 PRO A C 1
ATOM 617 O O . PRO A 1 82 ? -16.936 -15.876 32.103 1.00 91.44 82 PRO A O 1
ATOM 620 N N . LEU A 1 83 ? -16.192 -14.763 33.904 1.00 91.06 83 LEU A N 1
ATOM 621 C CA . LEU A 1 83 ? -15.171 -14.024 33.165 1.00 91.06 83 LEU A CA 1
ATOM 622 C C . LEU A 1 83 ? -14.022 -14.963 32.772 1.00 91.06 83 LEU A C 1
ATOM 624 O O . LEU A 1 83 ? -13.762 -15.949 33.459 1.00 91.06 83 LEU A O 1
ATOM 628 N N . ALA A 1 84 ? -13.307 -14.623 31.699 1.00 89.44 84 ALA A N 1
ATOM 629 C CA . ALA A 1 84 ? -12.268 -15.442 31.070 1.00 89.44 84 ALA A CA 1
ATOM 630 C C . ALA A 1 84 ? -12.771 -16.759 30.443 1.00 89.44 84 ALA A C 1
ATOM 632 O O . ALA A 1 84 ? -11.960 -17.639 30.144 1.00 89.44 84 ALA A O 1
ATOM 633 N N . ASN A 1 85 ? -14.086 -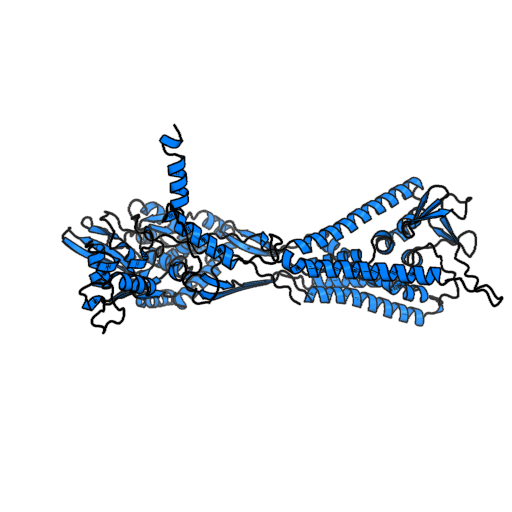16.882 30.231 1.00 90.00 85 ASN A N 1
ATOM 634 C CA . ASN A 1 85 ? -14.731 -18.037 29.609 1.00 90.00 85 ASN A CA 1
ATOM 635 C C . ASN A 1 85 ? -15.804 -17.613 28.591 1.00 90.00 85 ASN A C 1
ATOM 637 O O . ASN A 1 85 ? -16.950 -18.055 28.656 1.00 90.00 85 ASN A O 1
ATOM 641 N N . TRP A 1 86 ? -15.449 -16.697 27.692 1.00 93.00 86 TRP A N 1
ATOM 642 C CA . TRP A 1 86 ? -16.313 -16.250 26.604 1.00 93.00 86 TRP A CA 1
ATOM 643 C C . TRP A 1 86 ? -15.734 -16.664 25.257 1.00 93.00 86 TRP A C 1
ATOM 645 O O . TRP A 1 86 ? -14.543 -16.478 24.994 1.00 93.00 86 TRP A O 1
ATOM 655 N N . ASP A 1 87 ? -16.606 -17.148 24.387 1.00 93.94 87 ASP A N 1
ATOM 656 C CA . ASP A 1 87 ? -16.326 -17.348 22.979 1.00 93.94 87 ASP A CA 1
ATOM 657 C C . ASP A 1 87 ? -16.592 -16.042 22.222 1.00 93.94 87 ASP A C 1
ATOM 659 O O . ASP A 1 87 ? -17.607 -15.370 22.422 1.00 93.94 87 ASP A O 1
ATOM 663 N N . THR A 1 88 ? -15.658 -15.651 21.353 1.00 93.06 88 THR A N 1
ATOM 664 C CA . THR A 1 88 ? -15.786 -14.442 20.533 1.00 93.06 88 THR A CA 1
ATOM 665 C C . THR A 1 88 ? -15.821 -14.765 19.055 1.00 93.06 88 THR A C 1
ATOM 667 O O . THR A 1 88 ? -14.904 -15.367 18.499 1.00 93.06 88 THR A O 1
ATOM 670 N N . MET A 1 89 ? -16.881 -14.301 18.398 1.00 94.06 89 MET A N 1
ATOM 671 C CA . MET A 1 89 ? -17.101 -14.508 16.970 1.00 94.06 89 MET A CA 1
ATOM 672 C C . MET A 1 89 ? -17.125 -13.166 16.245 1.00 94.06 89 MET A C 1
ATOM 674 O O . MET A 1 89 ? -17.968 -12.315 16.528 1.00 94.06 89 MET A O 1
ATOM 678 N N . PHE A 1 90 ? -16.200 -12.982 15.303 1.00 93.81 90 PHE A N 1
ATOM 679 C CA . PHE A 1 90 ? -16.168 -11.813 14.424 1.00 93.81 90 PHE A CA 1
ATOM 680 C C . PHE A 1 90 ? -17.303 -11.881 13.396 1.00 93.81 90 PHE A C 1
ATOM 682 O O . PHE A 1 90 ? -17.468 -12.896 12.712 1.00 93.81 90 PHE A O 1
ATOM 689 N N . LEU A 1 91 ? -18.064 -10.796 13.263 1.00 95.25 91 LEU A N 1
ATOM 690 C CA . LEU A 1 91 ? -19.189 -10.689 12.342 1.00 95.25 91 LEU A CA 1
ATOM 691 C C . LEU A 1 91 ? -18.840 -9.764 11.169 1.00 95.25 91 LEU A C 1
ATOM 693 O O . LEU A 1 91 ? -18.470 -8.604 11.351 1.00 95.25 91 LEU A O 1
ATOM 697 N N . MET A 1 92 ? -19.001 -10.275 9.947 1.00 95.06 92 MET A N 1
ATOM 698 C CA . MET A 1 92 ? -18.843 -9.479 8.726 1.00 95.06 92 MET A CA 1
ATOM 699 C C . MET A 1 92 ? -20.117 -8.682 8.407 1.00 95.06 92 MET A C 1
ATOM 701 O O . MET A 1 92 ? -21.217 -9.183 8.657 1.00 95.06 92 MET A O 1
ATOM 705 N N . PRO A 1 93 ? -19.997 -7.489 7.793 1.00 95.88 93 PRO A N 1
ATOM 706 C CA . PRO A 1 93 ? -21.156 -6.717 7.363 1.00 95.88 93 PRO A CA 1
ATOM 707 C C . PRO A 1 93 ? -21.982 -7.476 6.305 1.00 95.88 93 PRO A C 1
ATOM 709 O O . PRO A 1 93 ? -21.406 -8.125 5.421 1.00 95.88 93 PRO A O 1
ATOM 712 N N . PRO A 1 94 ? -23.328 -7.389 6.342 1.00 95.62 94 PRO A N 1
ATOM 713 C CA . PRO A 1 94 ? -24.189 -7.968 5.317 1.00 95.62 94 PRO A CA 1
ATOM 714 C C . PRO A 1 94 ? -23.848 -7.474 3.914 1.00 95.62 94 PRO A C 1
ATOM 716 O O . PRO A 1 94 ? -23.520 -6.305 3.705 1.00 95.62 94 PRO A O 1
ATOM 719 N N . ARG A 1 95 ? -23.993 -8.349 2.912 1.00 94.00 95 ARG A N 1
ATOM 720 C CA . ARG A 1 95 ? -23.690 -8.006 1.510 1.00 94.00 95 ARG A CA 1
ATOM 721 C C . ARG A 1 95 ? -24.523 -6.831 0.995 1.00 94.00 95 ARG A C 1
ATOM 723 O O . ARG A 1 95 ? -24.037 -6.077 0.159 1.00 94.00 95 ARG A O 1
ATOM 730 N N . SER A 1 96 ? -25.753 -6.688 1.481 1.00 93.06 96 SER A N 1
ATOM 731 C CA . SER A 1 96 ? -26.664 -5.590 1.147 1.00 93.06 96 SER A CA 1
ATOM 732 C C . SER A 1 96 ? -26.132 -4.240 1.646 1.00 93.06 96 SER A C 1
ATOM 734 O O . SER A 1 96 ? -26.043 -3.292 0.866 1.00 93.06 96 SER A O 1
ATOM 736 N N . LEU A 1 97 ? -25.672 -4.178 2.900 1.00 94.44 97 LEU A N 1
ATOM 737 C CA . LEU A 1 97 ? -25.030 -3.002 3.487 1.00 94.44 97 LEU A CA 1
ATOM 738 C C . LEU A 1 97 ? -23.726 -2.653 2.753 1.00 94.44 97 LEU A C 1
ATOM 740 O O . LEU A 1 97 ? -23.504 -1.494 2.406 1.00 94.44 97 LEU A O 1
ATOM 744 N N . VAL A 1 98 ? -22.895 -3.656 2.442 1.00 95.00 98 VAL A N 1
ATOM 745 C CA . VAL A 1 98 ? -21.667 -3.455 1.653 1.00 95.00 98 VAL A CA 1
ATOM 746 C C . VAL A 1 98 ? -21.993 -2.888 0.270 1.00 95.00 98 VAL A C 1
ATOM 748 O O . VAL A 1 98 ? -21.369 -1.921 -0.160 1.00 95.00 98 VAL A O 1
ATOM 751 N N . ALA A 1 99 ? -22.994 -3.439 -0.423 1.00 91.94 99 ALA A N 1
ATOM 752 C CA . ALA A 1 99 ? -23.417 -2.940 -1.729 1.00 91.94 99 ALA A CA 1
ATOM 753 C C . ALA A 1 99 ? -23.913 -1.487 -1.658 1.00 91.94 99 ALA A C 1
ATOM 755 O O . ALA A 1 99 ? -23.570 -0.687 -2.531 1.00 91.94 99 ALA A O 1
ATOM 756 N N . LEU A 1 100 ? -24.662 -1.127 -0.609 1.00 91.44 100 LEU A N 1
ATOM 757 C CA . LEU A 1 100 ? -25.142 0.236 -0.378 1.00 91.44 100 LEU A CA 1
ATOM 758 C C . LEU A 1 100 ? -23.976 1.222 -0.198 1.00 91.44 100 LEU A C 1
ATOM 760 O O . LEU A 1 100 ? -23.923 2.244 -0.887 1.00 91.44 100 LEU A O 1
ATOM 764 N N . VAL A 1 101 ? -23.010 0.894 0.664 1.00 92.81 101 VAL A N 1
ATOM 765 C CA . VAL A 1 101 ? -21.826 1.733 0.916 1.00 92.81 101 VAL A CA 1
ATOM 766 C C . VAL A 1 101 ? -20.943 1.852 -0.328 1.00 92.81 101 VAL A C 1
ATOM 768 O O . VAL A 1 101 ? -20.549 2.961 -0.682 1.00 92.81 101 VAL A O 1
ATOM 771 N N . VAL A 1 102 ? -20.683 0.756 -1.048 1.00 91.25 102 VAL A N 1
ATOM 772 C CA . VAL A 1 102 ? -19.897 0.778 -2.298 1.00 91.25 102 VAL A CA 1
ATOM 773 C C . VAL A 1 102 ? -20.581 1.641 -3.363 1.00 91.25 102 VAL A C 1
ATOM 775 O O . VAL A 1 102 ? -19.926 2.435 -4.040 1.00 91.25 102 VAL A O 1
ATOM 778 N N . SER A 1 103 ? -21.907 1.539 -3.485 1.00 89.38 103 SER A N 1
ATOM 779 C CA . SER A 1 103 ? -22.706 2.349 -4.412 1.00 89.38 103 SER A CA 1
ATOM 780 C C . SER A 1 103 ? -22.668 3.842 -4.056 1.00 89.38 103 SER A C 1
ATOM 782 O O . SER A 1 103 ? -22.623 4.707 -4.939 1.00 89.38 103 SER A O 1
ATOM 784 N N . PHE A 1 104 ? -22.667 4.169 -2.762 1.00 90.38 104 PHE A N 1
ATOM 785 C CA . PHE A 1 104 ? -22.455 5.532 -2.283 1.00 90.38 104 PHE A CA 1
ATOM 786 C C . PHE A 1 104 ? -21.035 6.019 -2.608 1.00 90.38 104 PHE A C 1
ATOM 788 O O . PHE A 1 104 ? -20.889 7.054 -3.257 1.00 90.38 104 PHE A O 1
ATOM 795 N N . GLN A 1 105 ? -19.998 5.255 -2.248 1.00 89.94 105 GLN A N 1
ATOM 796 C CA . GLN A 1 105 ? -18.594 5.613 -2.475 1.00 89.94 105 GLN A CA 1
ATOM 797 C C . GLN A 1 105 ? -18.297 5.851 -3.957 1.00 89.94 105 GLN A C 1
ATOM 799 O O . GLN A 1 105 ? -17.663 6.847 -4.296 1.00 89.94 105 GLN A O 1
ATOM 804 N N . SER A 1 106 ? -18.808 5.013 -4.867 1.00 87.00 106 SER A N 1
ATOM 805 C CA . SER A 1 106 ? -18.596 5.214 -6.306 1.00 87.00 106 SER A CA 1
ATOM 806 C C . SER A 1 106 ? -19.141 6.557 -6.799 1.00 87.00 106 SER A C 1
ATOM 808 O O . SER A 1 106 ? -18.510 7.220 -7.620 1.00 87.00 106 SER A O 1
ATOM 810 N N . ARG A 1 107 ? -20.299 6.989 -6.276 1.00 86.62 107 ARG A N 1
ATOM 811 C CA . ARG A 1 107 ? -20.911 8.278 -6.634 1.00 86.62 107 ARG A CA 1
ATOM 812 C C . ARG A 1 107 ? -20.216 9.443 -5.947 1.00 86.62 107 ARG A C 1
ATOM 814 O O . ARG A 1 107 ? -20.004 10.471 -6.578 1.00 86.62 107 ARG A O 1
ATOM 821 N N . PHE A 1 108 ? -19.817 9.264 -4.693 1.00 87.44 108 PHE A N 1
ATOM 822 C CA . PHE A 1 108 ? -19.037 10.239 -3.944 1.00 87.44 108 PHE A CA 1
ATOM 823 C C . PHE A 1 108 ? -17.700 10.538 -4.633 1.00 87.44 108 PHE A C 1
ATOM 825 O O . PHE A 1 108 ? -17.358 11.697 -4.863 1.00 87.44 108 PHE A O 1
ATOM 832 N N . HIS A 1 109 ? -16.982 9.500 -5.064 1.00 84.06 109 HIS A N 1
ATOM 833 C CA . HIS A 1 109 ? -15.754 9.654 -5.839 1.00 84.06 109 HIS A CA 1
ATOM 834 C C . HIS A 1 109 ? -16.010 10.261 -7.225 1.00 84.06 109 HIS A C 1
ATOM 836 O O . HIS A 1 109 ? -15.238 11.113 -7.656 1.00 84.06 109 HIS A O 1
ATOM 842 N N . ALA A 1 110 ? -17.101 9.904 -7.910 1.00 83.44 110 ALA A N 1
ATOM 843 C CA . ALA A 1 110 ? -17.464 10.552 -9.172 1.00 83.44 110 ALA A CA 1
ATOM 844 C C . ALA A 1 110 ? -17.736 12.060 -8.991 1.00 83.44 110 ALA A C 1
ATOM 846 O O . ALA A 1 110 ? -17.234 12.868 -9.772 1.00 83.44 110 ALA A O 1
ATOM 847 N N . ALA A 1 111 ? -18.456 12.448 -7.935 1.00 83.88 111 ALA A N 1
ATOM 848 C CA . ALA A 1 111 ? -18.739 13.845 -7.603 1.00 83.88 111 ALA A CA 1
ATOM 849 C C . ALA A 1 111 ? -17.471 14.631 -7.228 1.00 83.88 111 ALA A C 1
ATOM 851 O O . ALA A 1 111 ? -17.371 15.812 -7.541 1.00 83.88 111 ALA A O 1
ATOM 852 N N . SER A 1 112 ? -16.452 13.970 -6.663 1.00 78.94 112 SER A N 1
ATOM 853 C CA . SER A 1 112 ? -15.152 14.596 -6.363 1.00 78.94 112 SER A CA 1
ATOM 854 C C . SER A 1 112 ? -14.354 15.058 -7.593 1.00 78.94 112 SER A C 1
ATOM 856 O O . SER A 1 112 ? -13.313 15.691 -7.448 1.00 78.94 112 SER A O 1
ATOM 858 N N . SER A 1 113 ? -14.831 14.774 -8.810 1.00 78.12 113 SER A N 1
ATOM 859 C CA . SER A 1 113 ? -14.285 15.375 -10.034 1.00 78.12 113 SER A CA 1
ATOM 860 C C . SER A 1 113 ? -14.763 16.816 -10.277 1.00 78.12 113 SER A C 1
ATOM 862 O O . SER A 1 113 ? -14.133 17.541 -11.047 1.00 78.12 113 SER A O 1
ATOM 864 N N . ASP A 1 114 ? -15.844 17.250 -9.618 1.00 82.50 114 ASP A N 1
ATOM 865 C CA . ASP A 1 114 ? -16.356 18.618 -9.686 1.00 82.50 114 ASP A CA 1
ATOM 866 C C . ASP A 1 114 ? -15.626 19.517 -8.674 1.00 82.50 114 ASP A C 1
ATOM 868 O O . ASP A 1 114 ? -15.578 19.242 -7.470 1.00 82.50 114 ASP A O 1
ATOM 872 N N . ALA A 1 115 ? -15.073 20.632 -9.158 1.00 82.56 115 ALA A N 1
ATOM 873 C CA . ALA A 1 115 ? -14.364 21.608 -8.336 1.00 82.56 115 ALA A CA 1
ATOM 874 C C . ALA A 1 115 ? -15.259 22.246 -7.258 1.00 82.56 115 ALA A C 1
ATOM 876 O O . ALA A 1 115 ? -14.774 22.573 -6.177 1.00 82.56 115 ALA A O 1
ATOM 877 N N . THR A 1 116 ? -16.558 22.411 -7.526 1.00 84.25 116 THR A N 1
ATOM 878 C CA . THR A 1 116 ? -17.511 22.983 -6.563 1.00 84.25 116 THR A CA 1
ATOM 879 C C . THR A 1 116 ? -17.799 22.019 -5.417 1.00 84.25 116 THR A C 1
ATOM 881 O O . THR A 1 116 ? -17.770 22.420 -4.253 1.00 84.25 116 THR A O 1
ATOM 884 N N . PHE A 1 117 ? -17.985 20.735 -5.735 1.00 85.44 117 PHE A N 1
ATOM 885 C CA . PHE A 1 117 ? -18.147 19.671 -4.747 1.00 85.44 117 PHE A CA 1
ATOM 886 C C . PHE A 1 117 ? -16.880 19.510 -3.900 1.00 85.44 117 PHE A C 1
ATOM 888 O O . PHE A 1 117 ? -16.960 19.419 -2.679 1.00 85.44 117 PHE A O 1
ATOM 895 N N . THR A 1 118 ? -15.710 19.558 -4.541 1.00 82.38 118 THR A N 1
ATOM 896 C CA . THR A 1 118 ? -14.393 19.510 -3.882 1.00 82.38 118 THR A CA 1
ATOM 897 C C . THR A 1 118 ? -14.217 20.674 -2.899 1.00 82.38 118 THR A C 1
ATOM 899 O O . THR A 1 118 ? -13.911 20.458 -1.732 1.00 82.38 118 THR A O 1
ATOM 902 N N . ALA A 1 119 ? -14.524 21.908 -3.311 1.00 82.56 119 ALA A N 1
ATOM 903 C CA . ALA A 1 119 ? -14.430 23.073 -2.427 1.00 82.56 119 ALA A CA 1
ATOM 904 C C . ALA A 1 119 ? -15.409 23.010 -1.238 1.00 82.56 119 ALA A C 1
ATOM 906 O O . ALA A 1 119 ? -15.079 23.426 -0.127 1.00 82.56 119 ALA A O 1
ATOM 907 N N . ALA A 1 120 ? -16.618 22.480 -1.449 1.00 83.31 120 ALA A N 1
ATOM 908 C CA . ALA A 1 120 ? -17.565 22.243 -0.363 1.00 83.31 120 ALA A CA 1
ATOM 909 C C . ALA A 1 120 ? -17.072 21.133 0.584 1.00 83.31 120 ALA A C 1
ATOM 911 O O . ALA A 1 120 ? -17.223 21.256 1.800 1.00 83.31 120 ALA A O 1
ATOM 912 N N . MET A 1 121 ? -16.417 20.099 0.052 1.00 84.50 121 MET A N 1
ATOM 913 C CA . MET A 1 121 ? -15.786 19.039 0.839 1.00 84.50 121 MET A CA 1
ATOM 914 C C . MET A 1 121 ? -14.643 19.575 1.705 1.00 84.50 121 MET A C 1
ATOM 916 O O . MET A 1 121 ? -14.568 19.233 2.879 1.00 84.50 121 MET A O 1
ATOM 920 N N . ASP A 1 122 ? -13.802 20.465 1.168 1.00 83.31 122 ASP A N 1
ATOM 921 C CA . ASP A 1 122 ? -12.707 21.120 1.907 1.00 83.31 122 ASP A CA 1
ATOM 922 C C . ASP A 1 122 ? -13.217 21.915 3.122 1.00 83.31 122 ASP A C 1
ATOM 924 O O . ASP A 1 122 ? -12.500 22.108 4.106 1.00 83.31 122 ASP A O 1
ATOM 928 N N . SER A 1 123 ? -14.470 22.379 3.077 1.00 86.00 123 SER A N 1
A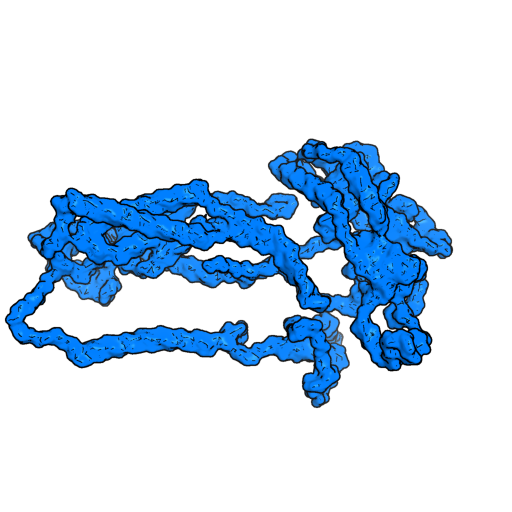TOM 929 C CA . SER A 1 123 ? -15.099 23.098 4.188 1.00 86.00 123 SER A CA 1
ATOM 930 C C . SER A 1 123 ? -15.618 22.183 5.309 1.00 86.00 123 SER A C 1
ATOM 932 O O . SER A 1 123 ? -15.912 22.666 6.409 1.00 86.00 123 SER A O 1
ATOM 934 N N . LEU A 1 124 ? -15.725 20.873 5.057 1.00 88.62 124 LEU A N 1
ATOM 935 C CA . LEU A 1 124 ? -16.173 19.879 6.028 1.00 88.62 124 LEU A CA 1
ATOM 936 C C . LEU A 1 124 ? -14.992 19.460 6.911 1.00 88.62 124 LEU A C 1
ATOM 938 O O . LEU A 1 124 ? -14.139 18.664 6.529 1.00 88.62 124 LEU A O 1
ATOM 942 N N . GLN A 1 125 ? -14.953 20.005 8.125 1.00 87.06 125 GLN A N 1
ATOM 943 C CA . GLN A 1 125 ? -13.959 19.639 9.132 1.00 87.06 125 GLN A CA 1
ATOM 944 C C . GLN A 1 125 ? -14.438 18.430 9.936 1.00 87.06 125 GLN A C 1
ATOM 946 O O . GLN A 1 125 ? -15.562 18.436 10.437 1.00 87.06 125 GLN A O 1
ATOM 951 N N . SER A 1 126 ? -13.570 17.426 10.088 1.00 89.06 126 SER A N 1
ATOM 952 C CA . SER A 1 126 ? -13.810 16.301 10.996 1.00 89.06 126 SER A CA 1
ATOM 953 C C . SER A 1 126 ? -13.928 16.794 12.439 1.00 89.06 126 SER A C 1
ATOM 955 O O . SER A 1 126 ? -13.131 17.623 12.889 1.00 89.06 126 SER A O 1
ATOM 957 N N . VAL A 1 127 ? -14.933 16.296 13.158 1.00 93.31 127 VAL A N 1
ATOM 958 C CA . VAL A 1 127 ? -15.184 16.626 14.564 1.00 93.31 127 VAL A CA 1
ATOM 959 C C . VAL A 1 127 ? -15.540 15.362 15.334 1.00 93.31 127 VAL A C 1
ATOM 961 O O . VAL A 1 127 ? -16.379 14.581 14.894 1.00 93.31 127 VAL A O 1
ATOM 964 N N . ASN A 1 128 ? -14.968 15.214 16.529 1.00 94.56 128 ASN A N 1
ATOM 965 C CA . ASN A 1 128 ? -15.414 14.220 17.501 1.00 94.56 128 ASN A CA 1
ATOM 966 C C . ASN A 1 128 ? -16.568 14.798 18.323 1.00 94.56 128 ASN A C 1
ATOM 968 O O . ASN A 1 128 ? -16.414 15.815 19.003 1.00 94.56 128 ASN A O 1
ATOM 972 N N . VAL A 1 129 ? -17.727 14.155 18.240 1.00 96.06 129 VAL A N 1
ATOM 973 C CA . VAL A 1 129 ? -18.941 14.540 18.962 1.00 96.06 129 VAL A CA 1
ATOM 974 C C . VAL A 1 129 ? -19.102 13.609 20.152 1.00 96.06 129 VAL A C 1
ATOM 976 O O . VAL A 1 129 ? -19.109 12.395 19.975 1.00 96.06 129 VAL A O 1
ATOM 979 N N . GLU A 1 130 ? -19.221 14.163 21.360 1.00 95.88 130 GLU A N 1
ATOM 980 C CA . GLU A 1 130 ? -19.589 13.375 22.536 1.00 95.88 130 GLU A CA 1
ATOM 981 C C . GLU A 1 130 ? -21.077 13.032 22.463 1.00 95.88 130 GLU A C 1
ATOM 983 O O . GLU A 1 130 ? -21.921 13.924 22.314 1.00 95.88 130 GLU A O 1
ATOM 988 N N . VAL A 1 131 ? -21.383 11.740 22.541 1.00 94.94 131 VAL A N 1
ATOM 989 C CA . VAL A 1 131 ? -22.719 11.193 22.323 1.00 94.94 131 VAL A CA 1
ATOM 990 C C . VAL A 1 131 ? -23.264 10.543 23.586 1.00 94.94 131 VAL A C 1
ATOM 992 O O . VAL A 1 131 ? -22.572 9.843 24.324 1.00 94.94 131 VAL A O 1
ATOM 995 N N . VAL A 1 132 ? -24.548 10.767 23.820 1.00 94.44 132 VAL A N 1
ATOM 996 C CA . VAL A 1 132 ? -25.340 10.148 24.873 1.00 94.44 132 VAL A CA 1
ATOM 997 C C . VAL A 1 132 ? -26.558 9.545 24.187 1.00 94.44 132 VAL A C 1
ATOM 999 O O . VAL A 1 132 ? -27.464 10.290 23.803 1.00 94.44 132 VAL A O 1
ATOM 1002 N N . PRO A 1 133 ? -26.585 8.213 24.003 1.00 93.25 133 PRO A N 1
ATOM 1003 C CA . PRO A 1 133 ? -27.742 7.544 23.448 1.00 93.25 133 PRO A CA 1
ATOM 1004 C C . PRO A 1 133 ? -29.052 7.925 24.143 1.00 93.25 133 PRO A C 1
ATOM 1006 O O . PRO A 1 133 ? -29.065 8.237 25.346 1.00 93.25 133 PRO A O 1
ATOM 1009 N N . PRO A 1 134 ? -30.169 7.864 23.408 1.00 87.19 134 PRO A N 1
ATOM 1010 C CA . PRO A 1 134 ? -31.490 8.040 23.980 1.00 87.19 134 PRO A CA 1
ATOM 1011 C C . PRO A 1 134 ? -31.693 7.149 25.212 1.00 87.19 134 PRO A C 1
ATOM 1013 O O . PRO A 1 134 ? -31.206 6.025 25.299 1.00 87.19 134 PRO A O 1
ATOM 1016 N N . HIS A 1 135 ? -32.386 7.680 26.218 1.00 87.19 135 HIS A N 1
ATOM 1017 C CA . HIS A 1 135 ? -32.618 7.036 27.522 1.00 87.19 135 HIS A CA 1
ATOM 1018 C C . HIS A 1 135 ? -31.399 6.865 28.439 1.00 87.19 135 HIS A C 1
ATOM 1020 O O . HIS A 1 135 ? -31.575 6.404 29.570 1.00 87.19 135 HIS A O 1
ATOM 1026 N N . TRP A 1 136 ? -30.189 7.251 28.021 1.00 91.94 136 TRP A N 1
ATOM 1027 C CA . TRP A 1 136 ? -29.020 7.176 28.901 1.00 91.94 136 TRP A CA 1
ATOM 1028 C C . TRP A 1 136 ? -28.869 8.459 29.736 1.00 91.94 136 TRP A C 1
ATOM 1030 O O . TRP A 1 136 ? -28.498 8.380 30.894 1.00 91.94 136 TRP A O 1
ATOM 1040 N N . GLY A 1 137 ? -29.256 9.635 29.236 1.00 79.88 137 GLY A N 1
ATOM 1041 C CA . GLY A 1 137 ? -28.986 10.941 29.869 1.00 79.88 137 GLY A CA 1
ATOM 1042 C C . GLY A 1 137 ? -29.808 11.360 31.105 1.00 79.88 137 GLY A C 1
ATOM 1043 O O . GLY A 1 137 ? -30.215 12.516 31.163 1.00 79.88 137 GLY A O 1
ATOM 1044 N N . ALA A 1 138 ? -30.078 10.489 32.086 1.00 76.94 138 ALA A N 1
ATOM 1045 C CA . ALA A 1 138 ? -30.785 10.883 33.320 1.00 76.94 138 ALA A CA 1
ATOM 1046 C C . ALA A 1 138 ? -29.830 11.251 34.481 1.00 76.94 138 ALA A C 1
ATOM 1048 O O . ALA A 1 138 ? -28.860 10.539 34.737 1.00 76.94 138 ALA A O 1
ATOM 1049 N N . ASP A 1 139 ? -30.162 12.302 35.248 1.00 73.38 139 ASP A N 1
ATOM 1050 C CA . ASP A 1 139 ? -29.330 12.871 36.337 1.00 73.38 139 ASP A CA 1
ATOM 1051 C C . ASP A 1 139 ? -28.957 11.881 37.460 1.00 73.38 139 ASP A C 1
ATOM 1053 O O . ASP A 1 139 ? -28.024 12.106 38.229 1.00 73.38 139 ASP A O 1
ATOM 1057 N N . SER A 1 140 ? -29.688 10.772 37.582 1.00 87.31 140 SER A N 1
ATOM 1058 C CA . SER A 1 140 ? -29.514 9.769 38.636 1.00 87.31 140 SER A CA 1
ATOM 1059 C C . SER A 1 140 ? -28.679 8.550 38.224 1.00 87.31 140 SER A C 1
ATOM 1061 O O . SER A 1 140 ? -28.725 7.524 38.916 1.00 87.31 140 SER A O 1
ATOM 1063 N N . ILE A 1 141 ? -28.007 8.603 37.070 1.00 93.81 141 ILE A N 1
ATOM 1064 C CA . ILE A 1 141 ? -27.274 7.471 36.495 1.00 93.81 141 ILE A CA 1
ATOM 1065 C C . ILE A 1 141 ? -25.768 7.674 36.659 1.00 93.81 141 ILE A C 1
ATOM 1067 O O . ILE A 1 141 ? -25.214 8.716 36.322 1.00 93.81 141 ILE A O 1
ATOM 1071 N N . VAL A 1 142 ? -25.105 6.639 37.173 1.00 94.81 142 VAL A N 1
ATOM 1072 C CA . VAL A 1 142 ? -23.645 6.544 37.253 1.00 94.81 142 VAL A CA 1
ATOM 1073 C C . VAL A 1 142 ? -23.185 5.397 36.363 1.00 94.81 142 VAL A C 1
ATOM 1075 O O . VAL A 1 142 ? -23.783 4.320 36.400 1.00 94.81 142 VAL A O 1
ATOM 1078 N N . TYR A 1 143 ? -22.122 5.616 35.591 1.00 95.75 143 TYR A N 1
ATOM 1079 C CA . TYR A 1 143 ? -21.634 4.690 34.568 1.00 95.75 143 TYR A CA 1
ATOM 1080 C C . TYR A 1 143 ? -20.314 4.023 34.963 1.00 95.75 143 TYR A C 1
ATOM 1082 O O . TYR A 1 143 ? -19.496 4.603 35.679 1.00 95.75 143 TYR A O 1
ATOM 1090 N N . TYR A 1 144 ? -20.113 2.800 34.479 1.00 94.94 144 TYR A N 1
ATOM 1091 C CA . TYR A 1 144 ? -18.978 1.922 34.769 1.00 94.94 144 TYR A CA 1
ATOM 1092 C C . TYR A 1 144 ? -18.366 1.309 33.496 1.00 94.94 144 TYR A C 1
ATOM 1094 O O . TYR A 1 144 ? -17.591 0.369 33.598 1.00 94.94 144 TYR A O 1
ATOM 1102 N N . GLY A 1 145 ? -18.686 1.788 32.298 1.00 94.38 145 GLY A N 1
ATOM 1103 C CA . GLY A 1 145 ? -17.995 1.444 31.053 1.00 94.38 145 GLY A CA 1
ATOM 1104 C C . GLY A 1 145 ? -18.918 0.870 29.981 1.00 94.38 145 GLY A C 1
ATOM 1105 O O . GLY A 1 145 ? -19.888 0.171 30.286 1.00 94.38 145 GLY A O 1
ATOM 1106 N N . GLY A 1 146 ? -18.583 1.132 28.715 1.00 94.75 146 GLY A N 1
ATOM 1107 C CA . GLY A 1 146 ? -19.156 0.431 27.562 1.00 94.75 146 GLY A CA 1
ATOM 1108 C C . GLY A 1 146 ? -18.341 -0.790 27.125 1.00 94.75 146 GLY A C 1
ATOM 1109 O O . GLY A 1 146 ? -18.743 -1.512 26.217 1.00 94.75 146 GLY A O 1
ATOM 1110 N N . ASN A 1 147 ? -17.203 -1.042 27.782 1.00 95.19 147 ASN A N 1
ATOM 1111 C CA . ASN A 1 147 ? -16.297 -2.141 27.476 1.00 95.19 147 ASN A CA 1
ATOM 1112 C C . ASN A 1 147 ? -16.459 -3.303 28.486 1.00 95.19 147 ASN A C 1
ATOM 1114 O O . ASN A 1 147 ? -16.012 -3.165 29.631 1.00 95.19 147 ASN A O 1
ATOM 1118 N N . PRO A 1 148 ? -17.033 -4.461 28.096 1.00 94.19 148 PRO A N 1
ATOM 1119 C CA . PRO A 1 148 ? -17.211 -5.607 28.987 1.00 94.19 148 PRO A CA 1
ATOM 1120 C C . PRO A 1 148 ? -15.873 -6.223 29.427 1.00 94.19 148 PRO A C 1
ATOM 1122 O O . PRO A 1 148 ? -15.784 -6.788 30.515 1.00 94.19 148 PRO A O 1
ATOM 1125 N N . ILE A 1 149 ? -14.807 -6.050 28.639 1.00 93.12 149 ILE A N 1
ATOM 1126 C CA . ILE A 1 149 ? -13.453 -6.540 28.934 1.00 93.12 149 ILE A CA 1
ATOM 1127 C C . ILE A 1 149 ? -12.871 -5.816 30.163 1.00 93.12 149 ILE A C 1
ATOM 1129 O O . ILE A 1 149 ? -12.170 -6.419 30.980 1.00 93.12 149 ILE A O 1
ATOM 1133 N N . CYS A 1 150 ? -13.218 -4.535 30.331 1.00 93.19 150 CYS A N 1
ATOM 1134 C CA . CYS A 1 150 ? -12.755 -3.678 31.425 1.00 93.19 150 CYS A CA 1
ATOM 1135 C C . CYS A 1 150 ? -13.664 -3.682 32.658 1.00 93.19 150 CYS A C 1
ATOM 1137 O O . CYS A 1 150 ? -13.339 -3.061 33.675 1.00 93.19 150 CYS A O 1
ATOM 1139 N N . ALA A 1 151 ? -14.776 -4.414 32.610 1.00 92.06 151 ALA A N 1
ATOM 1140 C CA . ALA A 1 151 ? -15.746 -4.518 33.693 1.00 92.06 151 ALA A CA 1
ATOM 1141 C C . ALA A 1 151 ? -15.138 -4.811 35.091 1.00 92.06 151 ALA A C 1
ATOM 1143 O O . ALA A 1 151 ? -15.624 -4.230 36.068 1.00 92.06 151 ALA A O 1
ATOM 1144 N N . PRO A 1 152 ? -14.067 -5.626 35.245 1.00 90.38 152 PRO A N 1
ATOM 1145 C CA . PRO A 1 152 ? -13.478 -5.937 36.557 1.00 90.38 152 PRO A CA 1
ATOM 1146 C C . PRO A 1 152 ? -12.736 -4.794 37.249 1.00 90.38 152 PRO A C 1
ATOM 1148 O O . PRO A 1 152 ? -12.501 -4.878 38.455 1.00 90.38 152 PRO A O 1
ATOM 1151 N N . VAL A 1 153 ? -12.346 -3.758 36.504 1.00 89.50 153 VAL A N 1
ATOM 1152 C CA . VAL A 1 153 ? -11.513 -2.645 36.998 1.00 89.50 153 VAL A CA 1
ATOM 1153 C C . VAL A 1 153 ? -12.174 -1.279 36.826 1.00 89.50 153 VAL A C 1
ATOM 1155 O O . VAL A 1 153 ? -11.637 -0.268 37.273 1.00 89.50 153 VAL A O 1
ATOM 1158 N N . ALA A 1 154 ? -13.343 -1.233 36.189 1.00 89.75 154 ALA A N 1
ATOM 1159 C CA . ALA A 1 154 ? -13.994 0.017 35.864 1.00 89.75 154 ALA A CA 1
ATOM 1160 C C . ALA A 1 154 ? -14.543 0.755 37.095 1.00 89.75 154 ALA A C 1
ATOM 1162 O O . ALA A 1 154 ? -15.168 0.173 37.987 1.00 89.75 154 ALA A O 1
ATOM 1163 N N . LEU A 1 155 ? -14.331 2.073 37.109 1.00 92.94 155 LEU A N 1
ATOM 1164 C CA . LEU A 1 155 ? -14.743 2.975 38.182 1.00 92.94 155 LEU A CA 1
ATOM 1165 C C . LEU A 1 155 ? -15.992 3.773 37.791 1.00 92.94 155 LEU A C 1
ATOM 1167 O O . LEU A 1 155 ? -16.276 3.971 36.610 1.00 92.94 155 LEU A O 1
ATOM 1171 N N . ALA A 1 156 ? -16.712 4.261 38.799 1.00 94.00 156 ALA A N 1
ATOM 1172 C CA . ALA A 1 156 ? -17.881 5.117 38.625 1.00 94.00 156 ALA A CA 1
ATOM 1173 C C . ALA A 1 156 ? -17.522 6.448 37.936 1.00 94.00 156 ALA A C 1
ATOM 1175 O O . ALA A 1 156 ? -16.614 7.153 38.384 1.00 94.00 156 ALA A O 1
ATOM 1176 N N . ARG A 1 157 ? -18.266 6.820 36.888 1.00 94.81 157 ARG A N 1
ATOM 1177 C CA . ARG A 1 157 ? -18.178 8.109 36.180 1.00 94.81 157 ARG A CA 1
ATOM 1178 C C . ARG A 1 157 ? -19.557 8.734 35.978 1.00 94.81 157 ARG A C 1
ATOM 1180 O O . ARG A 1 157 ? -20.571 8.044 35.963 1.00 94.81 157 ARG A O 1
ATOM 1187 N N . SER A 1 158 ? -19.571 10.054 35.806 1.00 92.81 158 SER A N 1
ATOM 1188 C CA . SER A 1 158 ? -20.776 10.855 35.544 1.00 92.81 158 SER A CA 1
ATOM 1189 C C . SER A 1 158 ? -21.116 10.993 34.057 1.00 92.81 158 SER A C 1
ATOM 1191 O O . SER A 1 158 ? -22.086 11.658 33.716 1.00 92.81 158 SER A O 1
ATOM 1193 N N . PHE A 1 159 ? -20.304 10.415 33.172 1.00 93.62 159 PHE A N 1
ATOM 1194 C CA . PHE A 1 159 ? -20.450 10.502 31.722 1.00 93.62 159 PHE A CA 1
ATOM 1195 C C . PHE A 1 159 ? -20.453 9.103 31.103 1.00 93.62 159 PHE A C 1
ATOM 1197 O O . PHE A 1 159 ? -19.844 8.176 31.646 1.00 93.62 159 PHE A O 1
ATOM 1204 N N . VAL A 1 160 ? -21.130 8.971 29.964 1.00 95.50 160 VAL A N 1
ATOM 1205 C CA . VAL A 1 160 ? -21.163 7.745 29.158 1.00 95.50 160 VAL A CA 1
ATOM 1206 C C . VAL A 1 160 ? -19.776 7.499 28.579 1.00 95.50 160 VAL A C 1
ATOM 1208 O O . VAL A 1 160 ? -19.124 8.434 28.126 1.00 95.50 160 VAL A O 1
ATOM 1211 N N . GLN A 1 161 ? -19.312 6.255 28.598 1.00 95.69 161 GLN A N 1
ATOM 1212 C CA . GLN A 1 161 ? -17.955 5.891 28.187 1.00 95.69 161 GLN A CA 1
ATOM 1213 C C . GLN A 1 161 ? -17.927 5.126 26.869 1.00 95.69 161 GLN A C 1
ATOM 1215 O O . GLN A 1 161 ? -18.914 4.478 26.518 1.00 95.69 161 GLN A O 1
ATOM 1220 N N . MET A 1 162 ? -16.774 5.179 26.197 1.00 95.12 162 MET A N 1
ATOM 1221 C CA . MET A 1 162 ? -16.506 4.492 24.930 1.00 95.12 162 MET A CA 1
ATOM 1222 C C . MET A 1 162 ? -16.920 3.004 24.950 1.00 95.12 162 MET A C 1
ATOM 1224 O O . MET A 1 162 ? -16.849 2.353 26.005 1.00 95.12 162 MET A O 1
ATOM 1228 N N . PRO A 1 163 ? -17.342 2.457 23.793 1.00 95.62 163 PRO A N 1
ATOM 1229 C CA . PRO A 1 163 ? -17.602 1.031 23.632 1.00 95.62 163 PRO A CA 1
ATOM 1230 C C . PRO A 1 163 ? -16.305 0.221 23.736 1.00 95.62 163 PRO A C 1
ATOM 1232 O O . PRO A 1 163 ? -15.215 0.757 23.937 1.00 95.62 163 PRO A O 1
ATOM 1235 N N . PHE A 1 164 ? -16.417 -1.100 23.629 1.00 94.25 164 PHE A N 1
ATOM 1236 C CA . PHE A 1 164 ? -15.252 -1.965 23.761 1.00 94.25 164 PHE A CA 1
ATOM 1237 C C . PHE A 1 164 ? -14.241 -1.765 22.633 1.00 94.25 164 PHE A C 1
ATOM 1239 O O . PHE A 1 164 ? -14.607 -1.603 21.476 1.00 94.25 164 PHE A O 1
ATOM 1246 N N . SER A 1 165 ? -12.960 -1.856 22.962 1.00 91.06 165 SER A N 1
ATOM 1247 C CA . SER A 1 165 ? -11.889 -1.996 21.979 1.00 91.06 165 SER A CA 1
ATOM 1248 C C . SER A 1 165 ? -11.032 -3.193 22.358 1.00 91.06 165 SER A C 1
ATOM 1250 O O . SER A 1 165 ? -10.762 -3.418 23.542 1.00 91.06 165 SER A O 1
ATOM 1252 N N . PHE A 1 166 ? -10.611 -3.963 21.353 1.00 85.50 166 PHE A N 1
ATOM 1253 C CA . PHE A 1 166 ? -9.680 -5.075 21.544 1.00 85.50 166 PHE A CA 1
ATOM 1254 C C . PHE A 1 166 ? -8.359 -4.593 22.157 1.00 85.50 166 PHE A C 1
ATOM 1256 O O . PHE A 1 166 ? -7.750 -5.295 22.964 1.00 85.50 166 PHE A O 1
ATOM 1263 N N . ASP A 1 167 ? -7.944 -3.372 21.812 1.00 84.88 167 ASP A N 1
ATOM 1264 C CA . ASP A 1 167 ? -6.670 -2.805 22.231 1.00 84.88 167 ASP A CA 1
ATOM 1265 C C . ASP A 1 167 ? -6.731 -1.997 23.536 1.00 84.88 167 ASP A C 1
ATOM 1267 O O . ASP A 1 167 ? -5.700 -1.479 23.978 1.00 84.88 167 ASP A O 1
ATOM 1271 N N . ASP A 1 168 ? -7.896 -1.900 24.174 1.00 89.75 168 ASP A N 1
ATOM 1272 C CA . ASP A 1 168 ? -8.077 -1.147 25.413 1.00 89.75 168 ASP A CA 1
ATOM 1273 C C . ASP A 1 168 ? -7.326 -1.807 26.578 1.00 89.75 168 ASP A C 1
ATOM 1275 O O . ASP A 1 168 ? -7.529 -2.980 26.873 1.00 89.75 168 ASP A O 1
ATOM 1279 N N . THR A 1 169 ? -6.465 -1.066 27.277 1.00 89.88 169 THR A N 1
ATOM 1280 C CA . THR A 1 169 ? -5.726 -1.567 28.451 1.00 89.88 169 THR A CA 1
ATOM 1281 C C . THR A 1 169 ? -6.498 -1.417 29.761 1.00 89.88 169 THR A C 1
ATOM 1283 O O . THR A 1 169 ? -5.984 -1.791 30.816 1.00 89.88 169 THR A O 1
ATOM 1286 N N . CYS A 1 170 ? -7.714 -0.866 29.718 1.00 90.75 170 CYS A N 1
ATOM 1287 C CA . CYS A 1 170 ? -8.572 -0.595 30.868 1.00 90.75 170 CYS A CA 1
ATOM 1288 C C . CYS A 1 170 ? -7.964 0.369 31.902 1.00 90.75 170 CYS A C 1
ATOM 1290 O O . CYS A 1 170 ? -8.360 0.365 33.069 1.00 90.75 170 CYS A O 1
ATOM 1292 N N . GLN A 1 171 ? -6.993 1.193 31.495 1.00 88.56 171 GLN A N 1
ATOM 1293 C CA . GLN A 1 171 ? -6.333 2.166 32.375 1.00 88.56 171 GLN A CA 1
ATOM 1294 C C . GLN A 1 171 ? -7.031 3.528 32.388 1.00 88.56 171 GLN A C 1
ATOM 1296 O O . GLN A 1 171 ? -6.930 4.270 33.367 1.00 88.56 171 GLN A O 1
ATOM 1301 N N . THR A 1 172 ? -7.740 3.869 31.313 1.00 89.56 172 THR A N 1
ATOM 1302 C CA . THR A 1 172 ? -8.427 5.149 31.147 1.00 89.56 172 THR A CA 1
ATOM 1303 C C . THR A 1 172 ? -9.902 4.919 30.839 1.00 89.56 172 THR A C 1
ATOM 1305 O O . THR A 1 172 ? -10.286 3.948 30.199 1.00 89.56 172 THR A O 1
ATOM 1308 N N . GLN A 1 173 ? -10.758 5.813 31.333 1.00 92.06 173 GLN A N 1
ATOM 1309 C CA . GLN A 1 173 ? -12.189 5.811 31.034 1.00 92.06 173 GLN A CA 1
ATOM 1310 C C . GLN A 1 173 ? -12.521 7.118 30.316 1.00 92.06 173 GLN A C 1
ATOM 1312 O O . GLN A 1 173 ? -12.657 8.155 30.968 1.00 92.06 173 GLN A O 1
ATOM 1317 N N . ALA A 1 174 ? -12.596 7.067 28.986 1.00 93.25 174 ALA A N 1
ATOM 1318 C CA . ALA A 1 174 ? -12.871 8.221 28.134 1.00 93.25 174 ALA A CA 1
ATOM 1319 C C . ALA A 1 174 ? -14.381 8.386 27.860 1.00 93.25 174 ALA A C 1
ATOM 1321 O O . ALA A 1 174 ? -15.090 7.373 27.826 1.00 93.25 174 ALA A O 1
ATOM 1322 N N . PRO A 1 175 ? -14.880 9.625 27.672 1.00 95.44 175 PRO A N 1
ATOM 1323 C CA . PRO A 1 175 ? -16.257 9.874 27.247 1.00 95.44 175 PRO A CA 1
ATOM 1324 C C . PRO A 1 175 ? -16.571 9.228 25.898 1.00 95.44 175 PRO A C 1
ATOM 1326 O O . PRO A 1 175 ? -15.685 9.147 25.052 1.00 95.44 175 PRO A O 1
ATOM 1329 N N . PHE A 1 176 ? -17.817 8.801 25.687 1.00 95.62 176 PHE A N 1
ATOM 1330 C CA . PHE A 1 176 ? -18.250 8.208 24.426 1.00 95.62 176 PHE A CA 1
ATOM 1331 C C . PHE A 1 176 ? -18.283 9.272 23.327 1.00 95.62 176 PHE A C 1
ATOM 1333 O O . PHE A 1 176 ? -19.138 10.154 23.322 1.00 95.62 176 PHE A O 1
ATOM 1340 N N . GLN A 1 177 ? -17.333 9.190 22.402 1.00 95.25 177 GLN A N 1
ATOM 1341 C CA . GLN A 1 177 ? -17.196 10.088 21.268 1.00 95.25 177 GLN A CA 1
ATOM 1342 C C . GLN A 1 177 ? -17.291 9.324 19.950 1.00 95.25 177 GLN A C 1
ATOM 1344 O O . GLN A 1 177 ? -16.795 8.206 19.816 1.00 95.25 177 GLN A O 1
ATOM 1349 N N . MET A 1 178 ? -17.909 9.957 18.958 1.00 95.12 178 MET A N 1
ATOM 1350 C CA . MET A 1 178 ? -17.968 9.460 17.588 1.00 95.12 178 MET A CA 1
ATOM 1351 C C . MET A 1 178 ? -17.415 10.516 16.638 1.00 95.12 178 MET A C 1
ATOM 1353 O O . MET A 1 178 ? -17.795 11.687 16.701 1.00 95.12 178 MET A O 1
ATOM 1357 N N . ALA A 1 179 ? -16.493 10.095 15.777 1.00 93.88 179 ALA A N 1
ATOM 1358 C CA . ALA A 1 179 ? -15.920 10.945 14.748 1.00 93.88 179 ALA A CA 1
ATOM 1359 C C . ALA A 1 179 ? -16.929 11.130 13.607 1.00 93.88 179 ALA A C 1
ATOM 1361 O O . ALA A 1 179 ? -17.420 10.157 13.038 1.00 93.88 179 ALA A O 1
ATOM 1362 N N . LEU A 1 180 ? -17.237 12.385 13.284 1.00 94.88 180 LEU A N 1
ATOM 1363 C CA . LEU A 1 180 ? -18.043 12.771 12.130 1.00 94.88 180 LEU A CA 1
ATOM 1364 C C . LEU A 1 180 ? -17.117 13.308 11.037 1.00 94.88 180 LEU A C 1
ATOM 1366 O O . LEU A 1 180 ? -16.899 14.516 10.929 1.00 94.88 180 LEU A O 1
ATOM 1370 N N . ASP A 1 181 ? -16.551 12.409 10.239 1.00 91.00 181 ASP A N 1
ATOM 1371 C CA . ASP A 1 181 ? -15.657 12.728 9.130 1.00 91.00 181 ASP A CA 1
ATOM 1372 C C . ASP A 1 181 ? -16.231 12.324 7.767 1.00 91.00 181 ASP A C 1
ATOM 1374 O O . ASP A 1 181 ? -17.167 11.530 7.641 1.00 91.00 181 ASP A O 1
ATOM 1378 N N . ALA A 1 182 ? -15.695 12.933 6.710 1.00 88.75 182 ALA A N 1
ATOM 1379 C CA . ALA A 1 182 ? -16.051 12.570 5.350 1.00 88.75 182 ALA A CA 1
ATOM 1380 C C . ALA A 1 182 ? -15.327 11.275 4.929 1.00 88.75 182 ALA A C 1
ATOM 1382 O O . ALA A 1 182 ? -14.152 11.099 5.244 1.00 88.75 182 ALA A O 1
ATOM 1383 N N . PRO A 1 183 ? -15.988 10.392 4.164 1.00 90.31 183 PRO A N 1
ATOM 1384 C CA . PRO A 1 183 ? -17.327 10.561 3.597 1.00 90.31 183 PRO A CA 1
ATOM 1385 C C . PRO A 1 183 ? -18.461 10.003 4.490 1.00 90.31 183 PRO A C 1
ATOM 1387 O O . PRO A 1 183 ? -19.629 10.130 4.121 1.00 90.31 183 PRO A O 1
ATOM 1390 N N . GLY A 1 184 ? -18.145 9.408 5.648 1.00 92.94 184 GLY A N 1
ATOM 1391 C CA . GLY A 1 184 ? -19.101 8.708 6.517 1.00 92.94 184 GLY A CA 1
ATOM 1392 C C . GLY A 1 184 ? -20.244 9.585 7.032 1.00 92.94 184 GLY A C 1
ATOM 1393 O O . GLY A 1 184 ? -21.404 9.182 6.972 1.00 92.94 184 GLY A O 1
ATOM 1394 N N . VAL A 1 185 ? -19.967 10.830 7.435 1.00 94.44 185 VAL A N 1
ATOM 1395 C CA . VAL A 1 185 ? -21.025 11.758 7.876 1.00 94.44 185 VAL A CA 1
ATOM 1396 C C . VAL A 1 185 ? -21.976 12.148 6.739 1.00 94.44 185 VAL A C 1
ATOM 1398 O O . VAL A 1 185 ? -23.169 12.321 6.972 1.00 94.44 185 VAL A O 1
ATOM 1401 N N . VAL A 1 186 ? -21.494 12.233 5.493 1.00 93.75 186 VAL A N 1
ATOM 1402 C CA . VAL A 1 186 ? -22.337 12.530 4.318 1.00 93.75 186 VAL A CA 1
ATOM 1403 C C . VAL A 1 186 ? -23.258 11.348 4.017 1.00 93.75 186 VAL A C 1
ATOM 1405 O O . VAL A 1 186 ? -24.445 11.543 3.755 1.00 93.75 186 VAL A O 1
ATOM 1408 N N . PHE A 1 187 ? -22.733 10.124 4.119 1.00 93.50 187 PHE A N 1
ATOM 1409 C CA . PHE A 1 187 ? -23.523 8.897 4.020 1.00 93.50 187 PHE A CA 1
ATOM 1410 C C . PHE A 1 187 ? -24.618 8.842 5.092 1.00 93.50 187 PHE A C 1
ATOM 1412 O O . PHE A 1 187 ? -25.789 8.643 4.774 1.00 93.50 187 PHE A O 1
ATOM 1419 N N . ALA A 1 188 ? -24.259 9.085 6.351 1.00 94.44 188 ALA A N 1
ATOM 1420 C CA . ALA A 1 188 ? -25.207 9.045 7.454 1.00 94.44 188 ALA A CA 1
ATOM 1421 C C . ALA A 1 188 ? -26.266 10.153 7.371 1.00 94.44 188 ALA A C 1
ATOM 1423 O O . ALA A 1 188 ? -27.441 9.894 7.609 1.00 94.44 188 ALA A O 1
ATOM 1424 N N . THR A 1 189 ? -25.881 11.366 6.960 1.00 93.50 189 THR A N 1
ATOM 1425 C CA . THR A 1 189 ? -26.809 12.496 6.764 1.00 93.50 189 THR A CA 1
ATOM 1426 C C . THR A 1 189 ? -27.873 12.168 5.713 1.00 93.50 189 THR A C 1
ATOM 1428 O O . THR A 1 189 ? -29.047 12.495 5.894 1.00 93.50 189 THR A O 1
ATOM 1431 N N . LEU A 1 190 ? -27.479 11.483 4.632 1.00 90.81 190 LEU A N 1
ATOM 1432 C CA . LEU A 1 190 ? -28.398 11.011 3.598 1.00 90.81 190 LEU A CA 1
ATOM 1433 C C . LEU A 1 190 ? -29.399 9.988 4.149 1.00 90.81 190 LEU A C 1
ATOM 1435 O O . LEU A 1 190 ? -30.598 10.128 3.916 1.00 90.81 190 LEU A O 1
ATOM 1439 N N . LEU A 1 191 ? -28.919 8.970 4.868 1.00 90.00 191 LEU A N 1
ATOM 1440 C CA . LEU A 1 191 ? -29.759 7.858 5.327 1.00 90.00 191 LEU A CA 1
ATOM 1441 C C . LEU A 1 191 ? -30.630 8.204 6.538 1.00 90.00 191 LEU A C 1
ATOM 1443 O O . LEU A 1 191 ? -31.761 7.737 6.618 1.00 90.00 191 LEU A O 1
ATOM 1447 N N . ALA A 1 192 ? -30.158 9.081 7.425 1.00 90.19 192 ALA A N 1
ATOM 1448 C CA . ALA A 1 192 ? -30.956 9.638 8.518 1.00 90.19 192 ALA A CA 1
ATOM 1449 C C . ALA A 1 192 ? -31.970 10.701 8.040 1.00 90.19 192 ALA A C 1
ATOM 1451 O O . ALA A 1 192 ? -32.740 11.235 8.838 1.00 90.19 192 ALA A O 1
ATOM 1452 N N . ASN A 1 193 ? -31.976 11.035 6.740 1.00 89.00 193 ASN A N 1
ATOM 1453 C CA . ASN A 1 193 ? -32.793 12.094 6.145 1.00 89.00 193 ASN A CA 1
ATOM 1454 C C . ASN A 1 193 ? -32.621 13.460 6.851 1.00 89.00 193 ASN A C 1
ATOM 1456 O O . ASN A 1 193 ? -33.571 14.229 7.015 1.00 89.00 193 ASN A O 1
ATOM 1460 N N . ALA A 1 194 ? -31.390 13.774 7.260 1.00 89.88 194 ALA A N 1
ATOM 1461 C CA . ALA A 1 194 ? -31.031 15.004 7.962 1.00 89.88 194 ALA A CA 1
ATOM 1462 C C . ALA A 1 194 ? -30.692 16.128 6.965 1.00 89.88 194 ALA A C 1
ATOM 1464 O O . ALA A 1 194 ? -29.574 16.631 6.913 1.00 89.88 194 ALA A O 1
ATOM 1465 N N . SER A 1 195 ? -31.656 16.493 6.115 1.00 86.50 195 SER A N 1
ATOM 1466 C CA . SER A 1 195 ? -31.451 17.428 4.993 1.00 86.50 195 SER A CA 1
ATOM 1467 C C . SER A 1 195 ? -31.944 18.857 5.257 1.00 86.50 195 SER A C 1
ATOM 1469 O O . SER A 1 195 ? -31.527 19.793 4.575 1.00 86.50 195 SER A O 1
ATOM 1471 N N . THR A 1 196 ? -32.814 19.044 6.251 1.00 89.12 196 THR A N 1
ATOM 1472 C CA . THR A 1 196 ? -33.401 20.342 6.629 1.00 89.12 196 THR A CA 1
ATOM 1473 C C . THR A 1 196 ? -32.902 20.805 8.003 1.00 89.12 196 THR A C 1
ATOM 1475 O O . THR A 1 196 ? -32.541 19.951 8.814 1.00 89.12 196 THR A O 1
ATOM 1478 N N . PRO A 1 197 ? -32.918 22.117 8.319 1.00 89.25 197 PRO A N 1
ATOM 1479 C CA . PRO A 1 197 ? -32.434 22.631 9.605 1.00 89.25 197 PRO A CA 1
ATOM 1480 C C . PRO A 1 197 ? -33.063 21.972 10.842 1.00 89.25 197 PRO A C 1
ATOM 1482 O O . PRO A 1 197 ? -32.364 21.714 11.815 1.00 89.25 197 PRO A O 1
ATOM 1485 N N . ASP A 1 198 ? -34.359 21.654 10.806 1.00 90.94 198 ASP A N 1
ATOM 1486 C CA . ASP A 1 198 ? -35.028 21.000 11.938 1.00 90.94 198 ASP A CA 1
ATOM 1487 C C . ASP A 1 198 ? -34.544 19.550 12.095 1.00 90.94 198 ASP A C 1
ATOM 1489 O O . ASP A 1 198 ? -34.185 19.117 13.189 1.00 90.94 198 ASP A O 1
ATOM 1493 N N . THR A 1 199 ? -34.434 18.821 10.979 1.00 91.25 199 THR A N 1
ATOM 1494 C CA . THR A 1 199 ? -33.950 17.432 10.976 1.00 91.25 199 THR A CA 1
ATOM 1495 C C . THR A 1 199 ? -32.462 17.309 11.309 1.00 91.25 199 THR A C 1
ATOM 1497 O O . THR A 1 199 ? -32.056 16.296 11.866 1.00 91.25 199 THR A O 1
ATOM 1500 N N . THR A 1 200 ? -31.627 18.314 11.006 1.00 91.69 200 THR A N 1
ATOM 1501 C CA . THR A 1 200 ? -30.206 18.294 11.400 1.00 91.69 200 THR A CA 1
ATOM 1502 C C . THR A 1 200 ? -30.032 18.521 12.897 1.00 91.69 200 THR A C 1
ATOM 1504 O O . THR A 1 200 ? -29.165 17.904 13.513 1.00 91.69 200 THR A O 1
ATOM 1507 N N . VAL A 1 201 ? -30.871 19.366 13.504 1.00 93.75 201 VAL A N 1
ATOM 1508 C CA . VAL A 1 201 ? -30.907 19.549 14.961 1.00 93.75 201 VAL A CA 1
ATOM 1509 C C . VAL A 1 201 ? -31.404 18.281 15.655 1.00 93.75 201 VAL A C 1
ATOM 1511 O O . VAL A 1 201 ? -30.790 17.852 16.630 1.00 93.75 201 VAL A O 1
ATOM 1514 N N . GLU A 1 202 ? -32.461 17.652 15.132 1.00 92.88 202 GLU A N 1
ATOM 1515 C CA . GLU A 1 202 ? -32.983 16.377 15.641 1.00 92.88 202 GLU A CA 1
ATOM 1516 C C . GLU A 1 202 ? -31.931 15.258 15.561 1.00 92.88 202 GLU A C 1
ATOM 1518 O O . GLU A 1 202 ? -31.672 14.591 16.561 1.00 92.88 202 GLU A O 1
ATOM 1523 N N . ALA A 1 203 ? -31.240 15.125 14.426 1.00 92.25 203 ALA A N 1
ATOM 1524 C CA . ALA A 1 203 ? -30.170 14.146 14.219 1.00 92.25 203 ALA A CA 1
ATOM 1525 C C . ALA A 1 203 ? -28.970 14.324 15.172 1.00 92.25 203 ALA A C 1
ATOM 1527 O O . ALA A 1 203 ? -28.252 13.372 15.464 1.00 92.25 203 ALA A O 1
ATOM 1528 N N . CYS A 1 204 ? -28.748 15.543 15.671 1.00 94.88 204 CYS A N 1
ATOM 1529 C CA . CYS A 1 204 ? -27.705 15.859 16.646 1.00 94.88 204 CYS A CA 1
ATOM 1530 C C . CYS A 1 204 ? -28.205 15.855 18.100 1.00 94.88 204 CYS A C 1
ATOM 1532 O O . CYS A 1 204 ? -27.436 16.187 19.004 1.00 94.88 204 CYS A O 1
ATOM 1534 N N . SER A 1 205 ? -29.464 15.501 18.365 1.00 93.62 205 SER A N 1
ATOM 1535 C CA . SER A 1 205 ? -30.051 15.580 19.711 1.00 93.62 205 SER A CA 1
ATOM 1536 C C . SER A 1 205 ? -29.454 14.581 20.709 1.00 93.62 205 SER A C 1
ATOM 1538 O O . SER A 1 205 ? -29.442 14.860 21.906 1.00 93.62 205 SER A O 1
ATOM 1540 N N . SER A 1 206 ? -28.875 13.472 20.234 1.00 92.69 206 SER A N 1
ATOM 1541 C CA . SER A 1 206 ? -28.090 12.537 21.056 1.00 92.69 206 SER A CA 1
ATOM 1542 C C . SER A 1 206 ? -26.652 12.997 21.328 1.00 92.69 206 SER A C 1
ATOM 1544 O O . SER A 1 206 ? -25.858 12.230 21.863 1.00 92.69 206 SER A O 1
ATOM 1546 N N . SER A 1 207 ? -26.276 14.228 20.973 1.00 94.38 207 SER A N 1
ATOM 1547 C CA . SER A 1 207 ? -24.992 14.811 21.381 1.00 94.38 207 SER A CA 1
ATOM 1548 C C . SER A 1 207 ? -25.103 15.557 22.712 1.00 94.38 207 SER A C 1
ATOM 1550 O O . SER A 1 207 ? -26.176 16.019 23.102 1.00 94.38 207 SER A O 1
ATOM 1552 N N . THR A 1 208 ? -23.989 15.706 23.429 1.00 93.06 208 THR A N 1
ATOM 1553 C CA . THR A 1 208 ? -23.975 16.538 24.640 1.00 93.06 208 THR A CA 1
ATOM 1554 C C . THR A 1 208 ? -24.159 18.017 24.302 1.00 93.06 208 THR A C 1
ATOM 1556 O O . THR A 1 208 ? -23.833 18.481 23.206 1.00 93.06 208 THR A O 1
ATOM 1559 N N . ALA A 1 209 ? -24.601 18.807 25.286 1.00 90.88 209 ALA A N 1
ATOM 1560 C CA . ALA A 1 209 ? -24.742 20.257 25.132 1.00 90.88 209 ALA A CA 1
ATOM 1561 C C . ALA A 1 209 ? -23.439 20.946 24.672 1.00 90.88 209 ALA A C 1
ATOM 1563 O O . ALA A 1 209 ? -23.489 21.956 23.973 1.00 90.88 209 ALA A O 1
ATOM 1564 N N . ALA A 1 210 ? -22.275 20.389 25.028 1.00 91.81 210 ALA A N 1
ATOM 1565 C CA . ALA A 1 210 ? -20.973 20.898 24.605 1.00 91.81 210 ALA A CA 1
ATOM 1566 C C . ALA A 1 210 ? -20.668 20.613 23.122 1.00 91.81 210 ALA A C 1
ATOM 1568 O O . ALA A 1 210 ? -20.021 21.430 22.466 1.00 91.81 210 ALA A O 1
ATOM 1569 N N . SER A 1 211 ? -21.133 19.483 22.579 1.00 94.06 211 SER A N 1
ATOM 1570 C CA . SER A 1 211 ? -20.858 19.065 21.196 1.00 94.06 211 SER A CA 1
ATOM 1571 C C . SER A 1 211 ? -21.966 19.420 20.196 1.00 94.06 211 SER A C 1
ATOM 1573 O O . SER A 1 211 ? -21.714 19.393 18.989 1.00 94.06 211 SER A O 1
ATOM 1575 N N . MET A 1 212 ? -23.155 19.811 20.664 1.00 94.75 212 MET A N 1
ATOM 1576 C CA . MET A 1 212 ? -24.334 20.063 19.825 1.00 94.75 212 MET A CA 1
ATOM 1577 C C . MET A 1 212 ? -24.089 21.075 18.698 1.00 94.75 212 MET A C 1
ATOM 1579 O O . MET A 1 212 ? -24.406 20.802 17.541 1.00 94.75 212 MET A O 1
ATOM 1583 N N . ALA A 1 213 ? -23.473 22.223 18.999 1.00 95.06 213 ALA A N 1
ATOM 1584 C CA . ALA A 1 213 ? -23.212 23.258 17.994 1.00 95.06 213 ALA A CA 1
ATOM 1585 C C . ALA A 1 213 ? -22.269 22.766 16.879 1.00 95.06 213 ALA A C 1
ATOM 1587 O O . ALA A 1 213 ? -22.479 23.063 15.701 1.00 95.06 213 ALA A O 1
ATOM 1588 N N . SER A 1 214 ? -21.247 21.988 17.245 1.00 95.06 214 SER A N 1
ATOM 1589 C CA . SER A 1 214 ? -20.292 21.424 16.291 1.00 95.06 214 SER A CA 1
ATOM 1590 C C . SER A 1 214 ? -20.920 20.308 15.454 1.00 95.06 214 SER A C 1
ATOM 1592 O O . SER A 1 214 ? -20.696 20.279 14.246 1.00 95.06 214 SER A O 1
ATOM 1594 N N . CYS A 1 215 ? -21.751 19.451 16.060 1.00 96.12 215 CYS A N 1
ATOM 1595 C CA . CYS A 1 215 ? -22.507 18.417 15.347 1.00 96.12 215 CYS A CA 1
ATOM 1596 C C . CYS A 1 215 ? -23.408 19.042 14.276 1.00 96.12 215 CYS A C 1
ATOM 1598 O O . CYS A 1 215 ? -23.267 18.733 13.093 1.00 96.12 215 CYS A O 1
ATOM 1600 N N . VAL A 1 216 ? -24.261 20.000 14.665 1.00 95.69 216 VAL A N 1
ATOM 1601 C CA . VAL A 1 216 ? -25.197 20.656 13.737 1.00 95.69 216 VAL A CA 1
ATOM 1602 C C . VAL A 1 216 ? -24.444 21.334 12.594 1.00 95.69 216 VAL A C 1
ATOM 1604 O O . VAL A 1 216 ? -24.862 21.234 11.441 1.00 95.69 216 VAL A O 1
ATOM 1607 N N . LYS A 1 217 ? -23.304 21.977 12.880 1.00 94.81 217 LYS A N 1
ATOM 1608 C CA . LYS A 1 217 ? -22.460 22.596 11.852 1.00 94.81 217 LYS A CA 1
ATOM 1609 C C . LYS A 1 217 ? -21.960 21.571 10.827 1.00 94.81 217 LYS A C 1
ATOM 1611 O O . LYS A 1 217 ? -22.128 21.802 9.633 1.00 94.81 217 LYS A O 1
ATOM 1616 N N . VAL A 1 218 ? -21.370 20.457 11.270 1.00 95.00 218 VAL A N 1
ATOM 1617 C CA . VAL A 1 218 ? -20.817 19.429 10.368 1.00 95.00 218 VAL A CA 1
ATOM 1618 C C . VAL A 1 218 ? -21.920 18.751 9.553 1.00 95.00 218 VAL A C 1
ATOM 1620 O O . VAL A 1 218 ? -21.775 18.620 8.340 1.00 95.00 218 VAL A O 1
ATOM 1623 N N . VAL A 1 219 ? -23.046 18.396 10.180 1.00 94.94 219 VAL A N 1
ATOM 1624 C CA . VAL A 1 219 ? -24.191 17.768 9.496 1.00 94.94 219 VAL A CA 1
ATOM 1625 C C . VAL A 1 219 ? -24.827 18.726 8.484 1.00 94.94 219 VAL A C 1
ATOM 1627 O O . VAL A 1 219 ? -25.179 18.312 7.386 1.00 94.94 219 VAL A O 1
ATOM 1630 N N . THR A 1 220 ? -24.905 20.025 8.786 1.00 94.12 220 THR A N 1
ATOM 1631 C CA . THR A 1 220 ? -25.412 21.029 7.831 1.00 94.12 220 THR A CA 1
ATOM 1632 C C . THR A 1 220 ? -24.497 21.155 6.608 1.00 94.12 220 THR A C 1
ATOM 1634 O O . THR A 1 220 ? -24.983 21.199 5.477 1.00 94.12 220 THR A O 1
ATOM 1637 N N . THR A 1 221 ? -23.173 21.159 6.801 1.00 92.19 221 THR A N 1
ATOM 1638 C CA . THR A 1 221 ? -22.212 21.135 5.683 1.00 92.19 221 THR A CA 1
ATOM 1639 C C . THR A 1 221 ? -22.325 19.836 4.877 1.00 92.19 221 THR A C 1
ATOM 1641 O O . THR A 1 221 ? -22.316 19.870 3.647 1.00 92.19 221 THR A O 1
ATOM 1644 N N . ALA A 1 222 ? -22.495 18.694 5.550 1.00 92.69 222 ALA A N 1
ATOM 1645 C CA . ALA A 1 222 ? -22.712 17.400 4.909 1.00 92.69 222 ALA A CA 1
ATOM 1646 C C . ALA A 1 222 ? -24.016 17.363 4.089 1.00 92.69 222 ALA A C 1
ATOM 1648 O O . ALA A 1 222 ? -24.023 16.854 2.970 1.00 92.69 222 ALA A O 1
ATOM 1649 N N . ALA A 1 223 ? -25.096 17.964 4.594 1.00 91.62 223 ALA A N 1
ATOM 1650 C CA . ALA A 1 223 ? -26.373 18.073 3.895 1.00 91.62 223 ALA A CA 1
ATOM 1651 C C . ALA A 1 223 ? -26.259 18.913 2.612 1.00 91.62 223 ALA A C 1
ATOM 1653 O O . ALA A 1 223 ? -26.838 18.554 1.586 1.00 91.62 223 ALA A O 1
ATOM 1654 N N . ALA A 1 224 ? -25.463 19.990 2.623 1.00 89.19 224 ALA A N 1
ATOM 1655 C CA . ALA A 1 224 ? -25.226 20.811 1.433 1.00 89.19 224 ALA A CA 1
ATOM 1656 C C . ALA A 1 224 ? -24.554 20.017 0.294 1.00 89.19 224 ALA A C 1
ATOM 1658 O O . ALA A 1 224 ? -24.892 20.207 -0.879 1.00 89.19 224 ALA A O 1
ATOM 1659 N N . LEU A 1 225 ? -23.661 19.079 0.633 1.00 88.69 225 LEU A N 1
ATOM 1660 C CA . LEU A 1 225 ? -22.980 18.202 -0.328 1.00 88.69 225 LEU A CA 1
ATOM 1661 C C . LEU A 1 225 ? -23.928 17.215 -1.025 1.00 88.69 225 LEU A C 1
ATOM 1663 O O . LEU A 1 225 ? -23.640 16.785 -2.143 1.00 88.69 225 LEU A O 1
ATOM 1667 N N . LEU A 1 226 ? -25.079 16.892 -0.424 1.00 87.69 226 LEU A N 1
ATOM 1668 C CA . LEU A 1 226 ? -26.062 15.978 -1.019 1.00 87.69 226 LEU A CA 1
ATOM 1669 C C . LEU A 1 226 ? -26.624 16.495 -2.346 1.00 87.69 226 LEU A C 1
ATOM 1671 O O . LEU A 1 226 ? -26.943 15.695 -3.219 1.00 87.69 226 LEU A O 1
ATOM 1675 N N . SER A 1 227 ? -26.686 17.816 -2.536 1.00 81.31 227 SER A N 1
ATOM 1676 C CA . SER A 1 227 ? -27.179 18.428 -3.778 1.00 81.31 227 SER A CA 1
ATOM 1677 C C . SER A 1 227 ? -26.313 18.118 -5.009 1.00 81.31 227 SER A C 1
ATOM 1679 O O . SER A 1 227 ? -26.837 18.044 -6.120 1.00 81.31 227 SER A O 1
ATOM 1681 N N . GLY A 1 228 ? -25.005 17.904 -4.819 1.00 74.38 228 GLY A N 1
ATOM 1682 C CA . GLY A 1 228 ? -24.062 17.542 -5.884 1.00 74.38 228 GLY A CA 1
ATOM 1683 C C . GLY A 1 228 ? -23.987 16.037 -6.164 1.00 74.38 228 GLY A C 1
ATOM 1684 O O . GLY A 1 228 ? -23.426 15.616 -7.175 1.00 74.38 228 GLY A O 1
ATOM 1685 N N . LEU A 1 229 ? -24.565 15.210 -5.291 1.00 78.44 229 LEU A N 1
ATOM 1686 C CA . LEU A 1 229 ? -24.637 13.766 -5.467 1.00 78.44 229 LEU A CA 1
ATOM 1687 C C . LEU A 1 229 ? -25.916 13.440 -6.252 1.00 78.44 229 LEU A C 1
ATOM 1689 O O . LEU A 1 229 ? -27.019 13.513 -5.718 1.00 78.44 229 LEU A O 1
ATOM 1693 N N . VAL A 1 230 ? -25.792 13.057 -7.527 1.00 63.81 230 VAL A N 1
ATOM 1694 C CA . VAL A 1 230 ? -26.928 12.539 -8.315 1.00 63.81 230 VAL A CA 1
ATOM 1695 C C . VAL A 1 230 ? -27.347 11.181 -7.736 1.00 63.81 230 VAL A C 1
ATOM 1697 O O . VAL A 1 230 ? -26.864 10.127 -8.158 1.00 63.81 230 VAL A O 1
ATOM 1700 N N . MET A 1 231 ? -28.210 11.201 -6.721 1.00 64.19 231 MET A N 1
ATOM 1701 C CA . MET A 1 231 ? -28.649 10.010 -5.997 1.00 64.19 231 MET A CA 1
ATOM 1702 C C . MET A 1 231 ? -30.024 9.547 -6.465 1.00 64.19 231 MET A C 1
ATOM 1704 O O . MET A 1 231 ? -31.002 10.286 -6.427 1.00 64.19 231 MET A O 1
ATOM 1708 N N . THR A 1 232 ? -30.103 8.278 -6.849 1.00 57.59 232 THR A N 1
ATOM 1709 C CA . THR A 1 232 ? -31.355 7.524 -6.988 1.00 57.59 232 THR A CA 1
ATOM 1710 C C . THR A 1 232 ? -31.256 6.304 -6.082 1.00 57.59 232 THR A C 1
ATOM 1712 O O . THR A 1 232 ? -31.042 5.189 -6.543 1.00 57.59 232 THR A O 1
ATOM 1715 N N . PHE A 1 233 ? -31.323 6.521 -4.769 1.00 62.56 233 PHE A N 1
ATOM 1716 C CA . PHE A 1 233 ? -31.589 5.426 -3.836 1.00 62.56 233 PHE A CA 1
ATOM 1717 C C . PHE A 1 233 ? -33.097 5.333 -3.648 1.00 62.56 233 PHE A C 1
ATOM 1719 O O . PHE A 1 233 ? -33.742 6.342 -3.357 1.00 62.56 233 PHE A O 1
ATOM 1726 N N . GLN A 1 234 ? -33.675 4.151 -3.857 1.00 62.47 234 GLN A N 1
ATOM 1727 C CA . GLN A 1 234 ? -35.073 3.933 -3.507 1.00 62.47 234 GLN A CA 1
ATOM 1728 C C . GLN A 1 234 ? -35.165 3.829 -1.980 1.00 62.47 234 GLN A C 1
ATOM 1730 O O . GLN A 1 234 ? -34.351 3.156 -1.352 1.00 62.47 234 GLN A O 1
ATOM 1735 N N . ALA A 1 235 ? -36.139 4.509 -1.368 1.00 64.31 235 ALA A N 1
ATOM 1736 C CA . ALA A 1 235 ? -36.342 4.455 0.084 1.00 64.31 235 ALA A CA 1
ATOM 1737 C C . ALA A 1 235 ? -36.578 3.013 0.580 1.00 64.31 235 ALA A C 1
ATOM 1739 O O . ALA A 1 235 ? -36.151 2.657 1.678 1.00 64.31 235 ALA A O 1
ATOM 1740 N N . ASP A 1 236 ? -37.178 2.176 -0.271 1.00 67.75 236 ASP A N 1
ATOM 1741 C CA . ASP A 1 236 ? -37.411 0.753 -0.018 1.00 67.75 236 ASP A CA 1
ATOM 1742 C C . ASP A 1 236 ? -36.098 -0.037 0.153 1.00 67.75 236 ASP A C 1
ATOM 1744 O O . ASP A 1 236 ? -36.016 -0.913 1.018 1.00 67.75 236 ASP A O 1
ATOM 1748 N N . ASP A 1 237 ? -35.040 0.317 -0.590 1.00 76.69 237 ASP A N 1
ATOM 1749 C CA . ASP A 1 237 ? -33.728 -0.331 -0.474 1.00 76.69 237 ASP A CA 1
ATOM 1750 C C . ASP A 1 237 ? -33.102 -0.041 0.898 1.00 76.69 237 ASP A C 1
ATOM 1752 O O . ASP A 1 237 ? -32.624 -0.956 1.569 1.00 76.69 237 ASP A O 1
ATOM 1756 N N . ILE A 1 238 ? -33.168 1.213 1.360 1.00 80.31 238 ILE A N 1
ATOM 1757 C CA . ILE A 1 238 ? -32.622 1.642 2.660 1.00 80.31 238 ILE A CA 1
ATOM 1758 C C . ILE A 1 238 ? -33.372 0.958 3.808 1.00 80.31 238 ILE A C 1
ATOM 1760 O O . ILE A 1 238 ? -32.743 0.421 4.721 1.00 80.31 238 ILE A O 1
ATOM 1764 N N . GLY A 1 239 ? -34.707 0.929 3.740 1.00 82.81 239 GLY A N 1
ATOM 1765 C CA . GLY A 1 239 ? -35.539 0.264 4.743 1.00 82.81 239 GLY A CA 1
ATOM 1766 C C . GLY A 1 239 ? -35.250 -1.236 4.840 1.00 82.81 239 GLY A C 1
ATOM 1767 O O . GLY A 1 239 ? -35.146 -1.775 5.941 1.00 82.81 239 GLY A O 1
ATOM 1768 N N . SER A 1 240 ? -35.049 -1.908 3.701 1.00 86.75 240 SER A N 1
ATOM 1769 C CA . SER A 1 240 ? -34.712 -3.336 3.675 1.00 86.75 240 SER A CA 1
ATOM 1770 C C . SER A 1 240 ? -33.338 -3.638 4.292 1.00 86.75 240 SER A C 1
ATOM 1772 O O . SER A 1 240 ? -33.218 -4.579 5.081 1.00 86.75 240 SER A O 1
ATOM 1774 N N . VAL A 1 241 ? -32.325 -2.806 4.009 1.00 90.25 241 VAL A N 1
ATOM 1775 C CA . VAL A 1 241 ? -30.980 -2.917 4.601 1.00 90.25 241 VAL A CA 1
ATOM 1776 C C . VAL A 1 241 ? -31.041 -2.670 6.107 1.00 90.25 241 VAL A C 1
ATOM 1778 O O . VAL A 1 241 ? -30.459 -3.437 6.872 1.00 90.25 241 VAL A O 1
ATOM 1781 N N . GLY A 1 242 ? -31.787 -1.650 6.546 1.00 89.38 242 GLY A N 1
ATOM 1782 C CA . GLY A 1 242 ? -31.999 -1.360 7.965 1.00 89.38 242 GLY A CA 1
ATOM 1783 C C . GLY A 1 242 ? -32.605 -2.547 8.717 1.00 89.38 242 GLY A C 1
ATOM 1784 O O . GLY A 1 242 ? -32.079 -2.948 9.751 1.00 89.38 242 GLY A O 1
ATOM 1785 N N . GLN A 1 243 ? -33.640 -3.185 8.157 1.00 90.00 243 GLN A N 1
ATOM 1786 C CA . GLN A 1 243 ? -34.257 -4.381 8.747 1.00 90.00 243 GLN A CA 1
ATOM 1787 C C . GLN A 1 243 ? -33.320 -5.595 8.787 1.00 90.00 243 GLN A C 1
ATOM 1789 O O . GLN A 1 243 ? -33.406 -6.409 9.706 1.00 90.00 243 GLN A O 1
ATOM 1794 N N . GLU A 1 244 ? -32.449 -5.769 7.790 1.00 92.62 244 GLU A N 1
ATOM 1795 C CA . GLU A 1 244 ? -31.455 -6.847 7.797 1.00 92.62 244 GLU A CA 1
ATOM 1796 C C . GLU A 1 244 ? -30.404 -6.629 8.888 1.00 92.62 244 GLU A C 1
ATOM 1798 O O . GLU A 1 244 ? -30.100 -7.559 9.632 1.00 92.62 244 GLU A O 1
ATOM 1803 N N . VAL A 1 245 ? -29.903 -5.399 9.032 1.00 93.56 245 VAL A N 1
ATOM 1804 C CA . VAL A 1 245 ? -28.941 -5.043 10.083 1.00 93.56 245 VAL A CA 1
ATOM 1805 C C . VAL A 1 245 ? -29.573 -5.133 11.472 1.00 93.56 245 VAL A C 1
ATOM 1807 O O . VAL A 1 245 ? -28.947 -5.655 12.389 1.00 93.56 245 VAL A O 1
ATOM 1810 N N . GLN A 1 246 ? -30.826 -4.703 11.633 1.00 93.06 246 GLN A N 1
ATOM 1811 C CA . GLN A 1 246 ? -31.540 -4.779 12.909 1.00 93.06 246 GLN A CA 1
ATOM 1812 C C . GLN A 1 246 ? -31.676 -6.226 13.417 1.00 93.06 246 GLN A C 1
ATOM 1814 O O . GLN A 1 246 ? -31.596 -6.466 14.619 1.00 93.06 246 GLN A O 1
ATOM 1819 N N . LYS A 1 247 ? -31.804 -7.218 12.520 1.00 93.25 247 LYS A N 1
ATOM 1820 C CA . LYS A 1 247 ? -31.842 -8.651 12.887 1.00 93.25 247 LYS A CA 1
ATOM 1821 C C . LYS A 1 247 ? -30.534 -9.179 13.470 1.00 93.25 247 LYS A C 1
ATOM 1823 O O . LYS A 1 247 ? -30.555 -10.231 14.100 1.00 93.25 247 LYS A O 1
ATOM 1828 N N . LEU A 1 248 ? -29.415 -8.495 13.230 1.00 94.75 248 LEU A N 1
ATOM 1829 C CA . LEU A 1 248 ? -28.124 -8.855 13.813 1.00 94.75 248 LEU A CA 1
ATOM 1830 C C . LEU A 1 248 ? -28.003 -8.419 15.279 1.00 94.75 248 LEU A C 1
ATOM 1832 O O . LEU A 1 248 ? -27.026 -8.792 15.916 1.00 94.75 248 LEU A O 1
ATOM 1836 N N . ASP A 1 249 ? -28.965 -7.632 15.783 1.00 94.88 249 ASP A N 1
ATOM 1837 C CA . ASP A 1 249 ? -29.036 -7.136 17.163 1.00 94.88 249 ASP A CA 1
ATOM 1838 C C . ASP A 1 249 ? -27.702 -6.556 17.654 1.00 94.88 249 ASP A C 1
ATOM 1840 O O . ASP A 1 249 ? -27.175 -6.915 18.704 1.00 94.88 249 ASP A O 1
ATOM 1844 N N . ILE A 1 250 ? -27.111 -5.681 16.834 1.00 97.19 250 ILE A N 1
ATOM 1845 C CA . ILE A 1 250 ? -25.839 -5.031 17.151 1.00 97.19 250 ILE A CA 1
ATOM 1846 C C . ILE A 1 250 ? -26.103 -3.898 18.141 1.00 97.19 250 ILE A C 1
ATOM 1848 O O . ILE A 1 250 ? -26.923 -3.008 17.879 1.00 97.19 250 ILE A O 1
ATOM 1852 N N . LEU A 1 251 ? -25.374 -3.912 19.256 1.00 96.38 251 LEU A N 1
ATOM 1853 C CA . LEU A 1 251 ? -25.590 -3.015 20.384 1.00 96.38 251 LEU A CA 1
ATOM 1854 C C . LEU A 1 251 ? -24.334 -2.215 20.747 1.00 96.38 251 LEU A C 1
ATOM 1856 O O . LEU A 1 251 ? -23.206 -2.714 20.703 1.00 96.38 251 LEU A O 1
ATOM 1860 N N . PHE A 1 252 ? -24.559 -0.999 21.235 1.00 97.00 252 PHE A N 1
ATOM 1861 C CA . PHE A 1 252 ? -23.702 -0.385 22.242 1.00 97.00 252 PHE A CA 1
ATOM 1862 C C . PHE A 1 252 ? -24.281 -0.649 23.629 1.00 97.00 252 PHE A C 1
ATOM 1864 O O . PHE A 1 252 ? -25.498 -0.648 23.824 1.00 97.00 252 PHE A O 1
ATOM 1871 N N . ILE A 1 253 ? -23.403 -0.857 24.607 1.00 96.81 253 ILE A N 1
ATOM 1872 C CA . ILE A 1 253 ? -23.796 -1.110 25.993 1.00 96.81 253 ILE A CA 1
ATOM 1873 C C . ILE A 1 253 ? -23.174 -0.090 26.934 1.00 96.81 253 ILE A C 1
ATOM 1875 O O . ILE A 1 253 ? -22.153 0.521 26.627 1.00 96.81 253 ILE A O 1
ATOM 1879 N N . GLN A 1 254 ? -23.775 0.060 28.108 1.00 96.50 254 GLN A N 1
ATOM 1880 C CA . GLN A 1 254 ? -23.190 0.802 29.212 1.00 96.50 254 GLN A CA 1
ATOM 1881 C C . GLN A 1 254 ? -23.578 0.144 30.535 1.00 96.50 254 GLN A C 1
ATOM 1883 O O . GLN A 1 254 ? -24.755 -0.055 30.840 1.00 96.50 254 GLN A O 1
ATOM 1888 N N . MET A 1 255 ? -22.581 -0.209 31.340 1.00 96.19 255 MET A N 1
ATOM 1889 C CA . MET A 1 255 ? -22.798 -0.722 32.690 1.00 96.19 255 MET A CA 1
ATOM 1890 C C . MET A 1 255 ? -23.116 0.451 33.609 1.00 96.19 255 MET A C 1
ATOM 1892 O O . MET A 1 255 ? -22.334 1.395 33.681 1.00 96.19 255 MET A O 1
ATOM 1896 N N . ALA A 1 256 ? -24.247 0.415 34.309 1.00 95.81 256 ALA A N 1
ATOM 1897 C CA . ALA A 1 256 ? -24.701 1.565 35.079 1.00 95.81 256 ALA A CA 1
ATOM 1898 C C . ALA A 1 256 ? -25.394 1.184 36.388 1.00 95.81 256 ALA A C 1
ATOM 1900 O O . ALA A 1 256 ? -25.893 0.071 36.566 1.00 95.81 256 ALA A O 1
ATOM 1901 N N . THR A 1 257 ? -25.483 2.157 37.290 1.00 95.19 257 THR A N 1
ATOM 1902 C CA . THR A 1 257 ? -26.341 2.090 38.473 1.00 95.19 257 THR A CA 1
ATOM 1903 C C . THR A 1 257 ? -27.284 3.283 38.474 1.00 95.19 257 THR A C 1
ATOM 1905 O O . THR A 1 257 ? -26.852 4.432 38.417 1.00 95.19 257 THR A O 1
ATOM 1908 N N . ILE A 1 258 ? -28.584 3.005 38.568 1.00 92.75 258 ILE A N 1
ATOM 1909 C CA . ILE A 1 258 ? -29.639 4.013 38.689 1.00 92.75 258 ILE A CA 1
ATOM 1910 C C . ILE A 1 258 ? -29.973 4.192 40.172 1.00 92.75 258 ILE A C 1
ATOM 1912 O O . ILE A 1 258 ? -30.172 3.203 40.888 1.00 92.75 258 ILE A O 1
ATOM 1916 N N . ASN A 1 259 ? -30.061 5.444 40.633 1.00 89.88 259 ASN A N 1
ATOM 1917 C CA . ASN A 1 259 ? -30.436 5.792 42.012 1.00 89.88 259 ASN A CA 1
ATOM 1918 C C . ASN A 1 259 ? -29.579 5.065 43.069 1.00 89.88 259 ASN A C 1
ATOM 1920 O O . ASN A 1 259 ? -30.101 4.621 44.092 1.00 89.88 259 ASN A O 1
ATOM 1924 N N . ALA A 1 260 ? -28.286 4.863 42.777 1.00 86.25 260 ALA A N 1
ATOM 1925 C CA . ALA A 1 260 ? -27.292 4.171 43.613 1.00 86.25 260 ALA A CA 1
ATOM 1926 C C . ALA A 1 260 ? -27.631 2.726 44.051 1.00 86.25 260 ALA A C 1
ATOM 1928 O O . ALA A 1 260 ? -26.865 2.111 44.787 1.00 86.25 260 ALA A O 1
ATOM 1929 N N . THR A 1 261 ? -28.759 2.166 43.612 1.00 88.06 261 THR A N 1
ATOM 1930 C CA . THR A 1 261 ? -29.317 0.915 44.157 1.00 88.06 261 THR A CA 1
ATOM 1931 C C . THR A 1 261 ? -29.610 -0.120 43.082 1.00 88.06 261 THR A C 1
ATOM 1933 O O . THR A 1 261 ? -29.524 -1.319 43.345 1.00 88.06 261 THR A O 1
ATOM 1936 N N . LYS A 1 262 ? -29.936 0.313 41.859 1.00 92.31 262 LYS A N 1
ATOM 1937 C CA . LYS A 1 262 ? -30.314 -0.582 40.764 1.00 92.31 262 LYS A CA 1
ATOM 1938 C C . LYS A 1 262 ? -29.201 -0.670 39.727 1.00 92.31 262 LYS A C 1
ATOM 1940 O O . LYS A 1 262 ? -29.090 0.200 38.866 1.00 92.31 262 LYS A O 1
ATOM 1945 N N . ASN A 1 263 ? -28.428 -1.752 39.773 1.00 94.31 263 ASN A N 1
ATOM 1946 C CA . ASN A 1 263 ? -27.461 -2.076 38.723 1.00 94.31 263 ASN A CA 1
ATOM 1947 C C . ASN A 1 263 ? -28.206 -2.527 37.459 1.00 94.31 263 ASN A C 1
ATOM 1949 O O . ASN A 1 263 ? -29.048 -3.429 37.514 1.00 94.31 263 ASN A O 1
ATOM 1953 N N . VAL A 1 264 ? -27.906 -1.900 36.327 1.00 94.75 264 VAL A N 1
ATOM 1954 C CA . VAL A 1 264 ? -28.554 -2.139 35.037 1.00 94.75 264 VAL A CA 1
ATOM 1955 C C . VAL A 1 264 ? -27.513 -2.145 33.921 1.00 94.75 264 VAL A C 1
ATOM 1957 O O . VAL A 1 264 ? -26.497 -1.458 33.996 1.00 94.75 264 VAL A O 1
ATOM 1960 N N . LEU A 1 265 ? -27.778 -2.935 32.884 1.00 95.94 265 LEU A N 1
ATOM 1961 C CA . LEU A 1 265 ? -27.058 -2.851 31.623 1.00 95.94 265 LEU A CA 1
ATOM 1962 C C . LEU A 1 265 ? -27.916 -2.014 30.677 1.00 95.94 265 LEU A C 1
ATOM 1964 O O . LEU A 1 265 ? -29.007 -2.442 30.300 1.00 95.94 265 LEU A O 1
ATOM 1968 N N . LEU A 1 266 ? -27.465 -0.803 30.371 1.00 95.81 266 LEU A N 1
ATOM 1969 C CA . LEU A 1 266 ? -28.092 0.029 29.354 1.00 95.81 266 LEU A CA 1
ATOM 1970 C C . LEU A 1 266 ? -27.657 -0.490 27.984 1.00 95.81 266 LEU A C 1
ATOM 1972 O O . LEU A 1 266 ? -26.503 -0.885 27.811 1.00 95.81 266 LEU A O 1
ATOM 1976 N N . THR A 1 267 ? -28.583 -0.506 27.035 1.00 95.38 267 THR A N 1
ATOM 1977 C CA . THR A 1 267 ? -28.356 -0.985 25.669 1.00 95.38 267 THR A CA 1
ATOM 1978 C C . THR A 1 267 ? -28.877 0.059 24.689 1.00 95.38 267 THR A C 1
ATOM 1980 O O . THR A 1 267 ? -29.827 0.780 24.998 1.00 95.38 267 THR A O 1
ATOM 1983 N N . GLN A 1 268 ? -28.217 0.173 23.542 1.00 95.00 268 GLN A N 1
ATOM 1984 C CA . GLN A 1 268 ? -28.611 1.020 22.424 1.00 95.00 268 GLN A CA 1
ATOM 1985 C C . GLN A 1 268 ? -28.378 0.231 21.138 1.00 95.00 268 GLN A C 1
ATOM 1987 O O . GLN A 1 268 ? -27.239 -0.133 20.848 1.00 95.00 268 GLN A O 1
ATOM 1992 N N . GLN A 1 269 ? -29.433 -0.018 20.362 1.00 94.56 269 GLN A N 1
ATOM 1993 C CA . GLN A 1 269 ? -29.299 -0.628 19.037 1.00 94.56 269 GLN A CA 1
ATOM 1994 C C . GLN A 1 269 ? -28.639 0.344 18.056 1.00 94.56 269 GLN A C 1
ATOM 1996 O O . GLN A 1 269 ? -28.898 1.549 18.102 1.00 94.56 269 GLN A O 1
ATOM 2001 N N . ILE A 1 270 ? -27.790 -0.182 17.164 1.00 93.81 270 ILE A N 1
ATOM 2002 C CA . ILE A 1 270 ? -27.145 0.625 16.113 1.00 93.81 270 ILE A CA 1
ATOM 2003 C C . ILE A 1 270 ? -28.186 1.188 15.143 1.00 93.81 270 ILE A C 1
ATOM 2005 O O . ILE A 1 270 ? -28.116 2.362 14.801 1.00 93.81 270 ILE A O 1
ATOM 2009 N N . VAL A 1 271 ? -29.160 0.371 14.738 1.00 89.00 271 VAL A N 1
ATOM 2010 C CA . VAL A 1 271 ? -30.324 0.786 13.942 1.00 89.00 271 VAL A CA 1
ATOM 2011 C C . VAL A 1 271 ? -31.575 0.299 14.655 1.00 89.00 271 VAL A C 1
ATOM 2013 O O . VAL A 1 271 ? -31.677 -0.883 14.981 1.00 89.00 271 VAL A O 1
ATOM 2016 N N . GLY A 1 272 ? -32.512 1.208 14.897 1.00 82.31 272 GLY A N 1
ATOM 2017 C CA . GLY A 1 272 ? -33.782 0.929 15.557 1.00 82.31 272 GLY A CA 1
ATOM 2018 C C . GLY A 1 272 ? -34.828 1.972 15.174 1.00 82.31 272 GLY A C 1
ATOM 2019 O O . GLY A 1 272 ? -34.694 2.629 14.148 1.00 82.31 272 GLY A O 1
ATOM 2020 N N . ASP A 1 273 ? -35.850 2.143 16.009 1.00 80.25 273 ASP A N 1
ATOM 2021 C CA . ASP A 1 273 ? -36.945 3.093 15.749 1.00 80.25 273 ASP A CA 1
ATOM 2022 C C . ASP A 1 273 ? -36.656 4.522 16.266 1.00 80.25 273 ASP A C 1
ATOM 2024 O O . ASP A 1 273 ? -37.527 5.395 16.217 1.00 80.25 273 ASP A O 1
ATOM 2028 N N . ASP A 1 274 ? -35.453 4.772 16.796 1.00 83.69 274 ASP A N 1
ATOM 2029 C CA . ASP A 1 274 ? -35.101 6.039 17.437 1.00 83.69 274 ASP A CA 1
ATOM 2030 C C . ASP A 1 274 ? -34.391 7.013 16.487 1.00 83.69 274 ASP A C 1
ATOM 2032 O O . ASP A 1 274 ? -33.173 6.970 16.289 1.00 83.69 274 ASP A O 1
ATOM 2036 N N . ARG A 1 275 ? -35.171 7.965 15.967 1.00 85.25 275 ARG A N 1
ATOM 2037 C CA . ARG A 1 275 ? -34.694 8.993 15.033 1.00 85.25 275 ARG A CA 1
ATOM 2038 C C . ARG A 1 275 ? -33.587 9.884 15.594 1.00 85.25 275 ARG A C 1
ATOM 2040 O O . ARG A 1 275 ? -32.813 10.433 14.813 1.00 85.25 275 ARG A O 1
ATOM 2047 N N . ALA A 1 276 ? -33.492 10.031 16.918 1.00 88.75 276 ALA A N 1
ATOM 2048 C CA . ALA A 1 276 ? -32.432 10.818 17.544 1.00 88.75 276 ALA A CA 1
ATOM 2049 C C . ALA A 1 276 ? -31.053 10.147 17.405 1.00 88.75 276 ALA A C 1
ATOM 2051 O O . ALA A 1 276 ? -30.032 10.836 17.399 1.00 88.75 276 ALA A O 1
ATOM 2052 N N . TRP A 1 277 ? -31.024 8.815 17.260 1.00 93.38 277 TRP A N 1
ATOM 2053 C CA . TRP A 1 277 ? -29.798 8.022 17.161 1.00 93.38 277 TRP A CA 1
ATOM 2054 C C . TRP A 1 277 ? -29.397 7.662 15.722 1.00 93.38 277 TRP A C 1
ATOM 2056 O O . TRP A 1 277 ? -28.224 7.374 15.478 1.00 93.38 277 TRP A O 1
ATOM 2066 N N . ASP A 1 278 ? -30.329 7.713 14.764 1.00 92.44 278 ASP A N 1
ATOM 2067 C CA . ASP A 1 278 ? -30.133 7.248 13.380 1.00 92.44 278 ASP A CA 1
ATOM 2068 C C . ASP A 1 278 ? -28.846 7.766 12.721 1.00 92.44 278 ASP A C 1
ATOM 2070 O O . ASP A 1 278 ? -28.126 7.000 12.080 1.00 92.44 278 ASP A O 1
ATOM 2074 N N . LEU A 1 279 ? -28.513 9.051 12.896 1.00 94.94 279 LEU A N 1
ATOM 2075 C CA . LEU A 1 279 ? -27.285 9.632 12.344 1.00 94.94 279 LEU A CA 1
ATOM 2076 C C . LEU A 1 279 ? -26.040 8.879 12.831 1.00 94.94 279 LEU A C 1
ATOM 2078 O O . LEU A 1 279 ? -25.212 8.455 12.027 1.00 94.94 279 LEU A O 1
ATOM 2082 N N . PHE A 1 280 ? -25.909 8.704 14.144 1.00 96.06 280 PHE A N 1
ATOM 2083 C CA . PHE A 1 280 ? -24.763 8.032 14.749 1.00 96.06 280 PHE A CA 1
ATOM 2084 C C . PHE A 1 280 ? -24.754 6.539 14.411 1.00 96.06 280 PHE A C 1
ATOM 2086 O O . PHE A 1 280 ? -23.698 5.992 14.095 1.00 96.06 280 PHE A O 1
ATOM 2093 N N . GLY A 1 281 ? -25.928 5.906 14.372 1.00 95.38 281 GLY A N 1
ATOM 2094 C CA . GLY A 1 281 ? -26.103 4.537 13.896 1.00 95.38 281 GLY A CA 1
ATOM 2095 C C . GLY A 1 281 ? -25.537 4.315 12.492 1.00 95.38 281 GLY A C 1
ATOM 2096 O O . GLY A 1 281 ? -24.695 3.438 12.285 1.00 95.38 281 GLY A O 1
ATOM 2097 N N . TRP A 1 282 ? -25.927 5.156 11.528 1.00 95.25 282 TRP A N 1
ATOM 2098 C CA . TRP A 1 282 ? -25.450 5.060 10.146 1.00 95.25 282 TRP A CA 1
ATOM 2099 C C . TRP A 1 282 ? -23.967 5.408 9.981 1.00 95.25 282 TRP A C 1
ATOM 2101 O O . TRP A 1 282 ? -23.308 4.799 9.136 1.00 95.25 282 TRP A O 1
ATOM 2111 N N . VAL A 1 283 ? -23.414 6.323 10.791 1.00 96.38 283 VAL A N 1
ATOM 2112 C CA . VAL A 1 283 ? -21.955 6.547 10.845 1.00 96.38 283 VAL A CA 1
ATOM 2113 C C . VAL A 1 283 ? -21.244 5.274 11.301 1.00 96.38 283 VAL A C 1
ATOM 2115 O O . VAL A 1 283 ? -20.294 4.836 10.658 1.00 96.38 283 VAL A O 1
ATOM 2118 N N . ALA A 1 284 ? -21.736 4.634 12.363 1.00 96.62 284 ALA A N 1
ATOM 2119 C CA . ALA A 1 284 ? -21.132 3.422 12.904 1.00 96.62 284 ALA A CA 1
ATOM 2120 C C . ALA A 1 284 ? -21.184 2.245 11.907 1.00 96.62 284 ALA A C 1
ATOM 2122 O O . ALA A 1 284 ? -20.224 1.484 11.787 1.00 96.62 284 ALA A O 1
ATOM 2123 N N . LEU A 1 285 ? -22.272 2.122 11.136 1.00 96.69 285 LEU A N 1
ATOM 2124 C CA . LEU A 1 285 ? -22.383 1.131 10.058 1.00 96.69 285 LEU A CA 1
ATOM 2125 C C . LEU A 1 285 ? -21.468 1.425 8.870 1.00 96.69 285 LEU A C 1
ATOM 2127 O O . LEU A 1 285 ? -20.919 0.490 8.284 1.00 96.69 285 LEU A O 1
ATOM 2131 N N . TYR A 1 286 ? -21.298 2.699 8.511 1.00 96.19 286 TYR A N 1
ATOM 2132 C CA . TYR A 1 286 ? -20.335 3.089 7.487 1.00 96.19 286 TYR A CA 1
ATOM 2133 C C . TYR A 1 286 ? -18.913 2.695 7.908 1.00 96.19 286 TYR A C 1
ATOM 2135 O O . TYR A 1 286 ? -18.204 2.048 7.136 1.00 96.19 286 TYR A O 1
ATOM 2143 N N . ASP A 1 287 ? -18.533 3.010 9.148 1.00 95.50 287 ASP A N 1
ATOM 2144 C CA . ASP A 1 287 ? -17.245 2.634 9.740 1.00 95.50 287 ASP A CA 1
ATOM 2145 C C . ASP A 1 287 ? -17.045 1.109 9.765 1.00 95.50 287 ASP A C 1
ATOM 2147 O O . ASP A 1 287 ? -15.952 0.617 9.480 1.00 95.50 287 ASP A O 1
ATOM 2151 N N . TRP A 1 288 ? -18.104 0.338 10.043 1.00 96.06 288 TRP A N 1
ATOM 2152 C CA . TRP A 1 288 ? -18.043 -1.126 10.025 1.00 96.06 288 TRP A CA 1
ATOM 2153 C C . TRP A 1 288 ? -17.752 -1.686 8.630 1.00 96.06 288 TRP A C 1
ATOM 2155 O O . TRP A 1 288 ? -16.899 -2.559 8.479 1.00 96.06 288 TRP A O 1
ATOM 2165 N N . VAL A 1 289 ? -18.401 -1.158 7.587 1.00 95.94 289 VAL A N 1
ATOM 2166 C CA . VAL A 1 289 ? -18.088 -1.557 6.203 1.00 95.94 289 VAL A CA 1
ATOM 2167 C C . VAL A 1 289 ? -16.694 -1.095 5.789 1.00 95.94 289 VAL A C 1
ATOM 2169 O O . VAL A 1 289 ? -16.011 -1.801 5.047 1.00 95.94 289 VAL A O 1
ATOM 2172 N N . HIS A 1 290 ? -16.260 0.077 6.254 1.00 91.69 290 HIS A N 1
ATOM 2173 C CA . HIS A 1 290 ? -14.926 0.590 5.966 1.00 91.69 290 HIS A CA 1
ATOM 2174 C C . HIS A 1 290 ? -13.813 -0.175 6.704 1.00 91.69 290 HIS A C 1
ATOM 2176 O O . HIS A 1 290 ? -12.656 -0.101 6.294 1.00 91.69 290 HIS A O 1
ATOM 2182 N N . GLY A 1 291 ? -14.158 -0.935 7.749 1.00 91.94 291 GLY A N 1
ATOM 2183 C CA . GLY A 1 291 ? -13.220 -1.708 8.563 1.00 91.94 291 GLY A CA 1
ATOM 2184 C C . GLY A 1 291 ? -12.537 -0.898 9.666 1.00 91.94 291 GLY A C 1
ATOM 2185 O O . GLY A 1 291 ? -11.557 -1.365 10.235 1.00 91.94 291 GLY A O 1
ATOM 2186 N N . THR A 1 292 ? -13.030 0.305 9.973 1.00 93.06 292 THR A N 1
ATOM 2187 C CA . THR A 1 292 ? -12.568 1.106 11.121 1.00 93.06 292 THR A CA 1
ATOM 2188 C C . THR A 1 292 ? -13.335 0.770 12.397 1.00 93.06 292 THR A C 1
ATOM 2190 O O . THR A 1 292 ? -12.874 1.095 13.484 1.00 93.06 292 THR A O 1
ATOM 2193 N N . ARG A 1 293 ? -14.481 0.089 12.295 1.00 95.00 293 ARG A N 1
ATOM 2194 C CA . ARG A 1 293 ? -15.161 -0.573 13.416 1.00 95.00 293 ARG A CA 1
ATOM 2195 C C . ARG A 1 293 ? -15.344 -2.049 13.116 1.00 95.00 293 ARG A C 1
ATOM 2197 O O . ARG A 1 293 ? -15.490 -2.457 11.967 1.00 95.00 293 ARG A O 1
ATOM 2204 N N . GLU A 1 294 ? -15.398 -2.840 14.170 1.00 95.25 294 GLU A N 1
ATOM 2205 C CA . GLU A 1 294 ? -15.583 -4.279 14.111 1.00 95.25 294 GLU A CA 1
ATOM 2206 C C . GLU A 1 294 ? -16.805 -4.669 14.941 1.00 95.25 294 GLU A C 1
ATOM 2208 O O . GLU A 1 294 ? -17.190 -3.976 15.883 1.00 95.25 294 GLU A O 1
ATOM 2213 N N . VAL A 1 295 ? -17.440 -5.786 14.596 1.00 97.00 295 VAL A N 1
ATOM 2214 C CA . VAL A 1 295 ? -18.579 -6.312 15.351 1.00 97.00 295 VAL A CA 1
ATOM 2215 C C . VAL A 1 295 ? -18.226 -7.706 15.828 1.00 97.00 295 VAL A C 1
ATOM 2217 O O . VAL A 1 295 ? -17.839 -8.565 15.035 1.00 97.00 295 VAL A O 1
ATOM 2220 N N . PHE A 1 296 ? -18.368 -7.926 17.131 1.00 96.12 296 PHE A N 1
ATOM 2221 C CA . PHE A 1 296 ? -18.091 -9.207 17.764 1.00 96.12 296 PHE A CA 1
ATOM 2222 C C . PHE A 1 296 ? -19.304 -9.672 18.555 1.00 96.12 296 PHE A C 1
ATOM 2224 O O . PHE A 1 296 ? -19.915 -8.903 19.295 1.00 96.12 296 PHE A O 1
ATOM 2231 N N . THR A 1 297 ? -19.632 -10.952 18.421 1.00 96.69 297 THR A N 1
ATOM 2232 C CA . THR A 1 297 ? -20.558 -11.623 19.334 1.00 96.69 297 THR A CA 1
ATOM 2233 C C . THR A 1 297 ? -19.746 -12.241 20.458 1.00 96.69 297 THR A C 1
ATOM 2235 O O . THR A 1 297 ? -18.877 -13.071 20.196 1.00 96.69 297 THR A O 1
ATOM 2238 N N . PHE A 1 298 ? -20.009 -11.797 21.684 1.00 96.06 298 PHE A N 1
ATOM 2239 C CA . PHE A 1 298 ? -19.493 -12.388 22.912 1.00 96.06 298 PHE A CA 1
ATOM 2240 C C . PHE A 1 298 ? -20.530 -13.383 23.406 1.00 96.06 298 PHE A C 1
ATOM 2242 O O . PHE A 1 298 ? -21.625 -12.977 23.788 1.00 96.06 298 PHE A O 1
ATOM 2249 N N . GLU A 1 299 ? -20.204 -14.665 23.370 1.00 96.44 299 GLU A N 1
ATOM 2250 C CA . GLU A 1 299 ? -21.054 -15.746 23.854 1.00 96.44 299 GLU A CA 1
ATOM 2251 C C . GLU A 1 299 ? -20.423 -16.339 25.110 1.00 96.44 299 GLU A C 1
ATOM 2253 O O . GLU A 1 299 ? -19.244 -16.677 25.130 1.00 96.44 299 GLU A O 1
ATOM 2258 N N . GLY A 1 300 ? -21.196 -16.433 26.182 1.00 94.31 300 GLY A N 1
ATOM 2259 C CA . GLY A 1 300 ? -20.787 -17.144 27.382 1.00 94.31 300 GLY A CA 1
ATOM 2260 C C . GLY A 1 300 ? -21.927 -17.991 27.927 1.00 94.31 300 GLY A C 1
ATOM 2261 O O . GLY A 1 300 ? -23.034 -18.013 27.388 1.00 94.31 300 GLY A O 1
ATOM 2262 N N . ASP A 1 301 ? -21.665 -18.676 29.037 1.00 91.69 301 ASP A N 1
ATOM 2263 C CA . ASP A 1 301 ? -22.586 -19.658 29.616 1.00 91.69 301 ASP A CA 1
ATOM 2264 C C . ASP A 1 301 ? -23.979 -19.093 29.977 1.00 91.69 301 ASP A C 1
ATOM 2266 O O . ASP A 1 301 ? -24.947 -19.851 30.063 1.00 91.69 301 ASP A O 1
ATOM 2270 N N . ALA A 1 302 ? -24.100 -17.782 30.231 1.00 95.31 302 ALA A N 1
ATOM 2271 C CA . ALA A 1 302 ? -25.364 -17.149 30.625 1.00 95.31 302 ALA A CA 1
ATOM 2272 C C . ALA A 1 302 ? -26.134 -16.508 29.459 1.00 95.31 302 ALA A C 1
ATOM 2274 O O . ALA A 1 302 ? -27.335 -16.256 29.592 1.00 95.31 302 ALA A O 1
ATOM 2275 N N . GLY A 1 303 ? -25.469 -16.225 28.338 1.00 95.06 303 GLY A N 1
ATOM 2276 C CA . GLY A 1 303 ? -26.067 -15.513 27.216 1.00 95.06 303 GLY A CA 1
ATOM 2277 C C . GLY A 1 303 ? -25.038 -14.961 26.237 1.00 95.06 303 GLY A C 1
ATOM 2278 O O . GLY A 1 303 ? -23.833 -15.157 26.385 1.00 95.06 303 GLY A O 1
ATOM 2279 N N . SER A 1 304 ? -25.537 -14.243 25.233 1.00 96.25 304 SER A N 1
ATOM 2280 C CA . SER A 1 304 ? -24.729 -13.661 24.164 1.00 96.25 304 SER A CA 1
ATOM 2281 C C . SER A 1 304 ? -25.032 -12.179 23.967 1.00 96.25 304 SER A C 1
ATOM 2283 O O . SER A 1 304 ? -26.188 -11.766 24.058 1.00 96.25 304 SER A O 1
ATOM 2285 N N . LEU A 1 305 ? -24.011 -11.387 23.642 1.00 96.94 305 LEU A N 1
ATOM 2286 C CA . LEU A 1 305 ? -24.139 -9.979 23.266 1.00 96.94 305 LEU A CA 1
ATOM 2287 C C . LEU A 1 305 ? -23.374 -9.712 21.967 1.00 96.94 305 LEU A C 1
ATOM 2289 O O . LEU A 1 305 ? -22.164 -9.935 21.908 1.00 96.94 305 LEU A O 1
ATOM 2293 N N . THR A 1 306 ? -24.056 -9.187 20.950 1.00 97.56 306 THR A N 1
ATOM 2294 C CA . THR A 1 306 ? -23.425 -8.725 19.707 1.00 97.56 306 THR A CA 1
ATOM 2295 C C . THR A 1 306 ? -23.121 -7.240 19.827 1.00 97.56 306 THR A C 1
ATOM 2297 O O . THR A 1 306 ? -24.016 -6.398 19.858 1.00 97.56 306 THR A O 1
ATOM 2300 N N . LEU A 1 307 ? -21.839 -6.910 19.944 1.00 97.31 307 LEU A N 1
ATOM 2301 C CA . LEU A 1 307 ? -21.377 -5.568 20.266 1.00 97.31 307 LEU A CA 1
ATOM 2302 C C . LEU A 1 307 ? -20.569 -4.986 19.110 1.00 97.31 307 LEU A C 1
ATOM 2304 O O . LEU A 1 307 ? -19.755 -5.679 18.496 1.00 97.31 307 LEU A O 1
ATOM 2308 N N . MET A 1 308 ? -20.740 -3.688 18.870 1.00 97.06 308 MET A N 1
ATOM 2309 C CA . MET A 1 308 ? -19.864 -2.927 17.980 1.00 97.06 308 MET A CA 1
ATOM 2310 C C . MET A 1 308 ? -18.695 -2.320 18.757 1.00 97.06 308 MET A C 1
ATOM 2312 O O . MET A 1 308 ? -18.884 -1.748 19.834 1.00 97.06 308 MET A O 1
ATOM 2316 N N . SER A 1 309 ? -17.489 -2.461 18.211 1.00 96.12 309 SER A N 1
ATOM 2317 C CA . SER A 1 309 ? -16.266 -1.943 18.808 1.00 96.12 309 SER A CA 1
ATOM 2318 C C . SER A 1 309 ? -16.203 -0.424 18.725 1.00 96.12 309 SER A C 1
ATOM 2320 O O . SER A 1 309 ? -16.947 0.225 17.983 1.00 96.12 309 SER A O 1
ATOM 2322 N N . ASP A 1 310 ? -15.247 0.147 19.443 1.00 93.62 310 ASP A N 1
ATOM 2323 C CA . ASP A 1 310 ? -14.746 1.480 19.166 1.00 93.62 310 ASP A CA 1
ATOM 2324 C C . ASP A 1 310 ? -14.143 1.577 17.756 1.00 93.62 310 ASP A C 1
ATOM 2326 O O . ASP A 1 310 ? -13.799 0.568 17.135 1.00 93.62 310 ASP A O 1
ATOM 2330 N N . ARG A 1 311 ? -14.047 2.804 17.249 1.00 92.00 311 ARG A N 1
ATOM 2331 C CA . ARG A 1 311 ? -13.360 3.130 16.013 1.00 92.00 311 ARG A CA 1
ATOM 2332 C C . ARG A 1 311 ? -11.849 3.014 16.221 1.00 92.00 311 ARG A C 1
ATOM 2334 O O . ARG A 1 311 ? -11.270 3.742 17.021 1.00 92.00 311 ARG A O 1
ATOM 2341 N N . SER A 1 312 ? -11.220 2.145 15.445 1.00 88.94 312 SER A N 1
ATOM 2342 C CA . SER A 1 312 ? -9.772 2.039 15.314 1.00 88.94 312 SER A CA 1
ATOM 2343 C C . SER A 1 312 ? -9.322 2.779 14.063 1.00 88.94 312 SER A C 1
ATOM 2345 O O . SER A 1 312 ? -9.736 2.463 12.946 1.00 88.94 312 SER A O 1
ATOM 2347 N N . ASP A 1 313 ? -8.463 3.777 14.244 1.00 83.31 313 ASP A N 1
ATOM 2348 C CA . ASP A 1 313 ? -7.888 4.504 13.120 1.00 83.31 313 ASP A CA 1
ATOM 2349 C C . ASP A 1 313 ? -6.873 3.645 12.355 1.00 83.31 313 ASP A C 1
ATOM 2351 O O . ASP A 1 313 ? -6.152 2.814 12.915 1.00 83.31 313 ASP A O 1
ATOM 2355 N N . ASN A 1 314 ? -6.783 3.889 11.048 1.00 81.69 314 ASN A N 1
ATOM 2356 C CA . ASN A 1 314 ? -5.813 3.219 10.194 1.00 81.69 314 ASN A CA 1
ATOM 2357 C C . ASN A 1 314 ? -4.388 3.554 10.639 1.00 81.69 314 ASN A C 1
ATOM 2359 O O . ASN A 1 314 ? -3.985 4.718 10.661 1.00 81.69 314 ASN A O 1
ATOM 2363 N N . ILE A 1 315 ? -3.592 2.525 10.923 1.00 78.94 315 ILE A N 1
ATOM 2364 C CA . ILE A 1 315 ? -2.179 2.695 11.253 1.00 78.94 315 ILE A CA 1
ATOM 2365 C C . ILE A 1 315 ? -1.417 2.965 9.948 1.00 78.94 315 ILE A C 1
ATOM 2367 O O . ILE A 1 315 ? -1.364 2.085 9.082 1.00 78.94 315 ILE A O 1
ATOM 2371 N N . PRO A 1 316 ? -0.802 4.150 9.773 1.00 75.12 316 PRO A N 1
ATOM 2372 C CA . PRO A 1 316 ? -0.028 4.433 8.578 1.00 75.12 316 PRO A CA 1
ATOM 2373 C C . PRO A 1 316 ? 1.247 3.587 8.600 1.00 75.12 316 PRO A C 1
ATOM 2375 O O . PRO A 1 316 ? 2.128 3.788 9.437 1.00 75.12 316 PRO A O 1
ATOM 2378 N N . VAL A 1 317 ? 1.365 2.644 7.666 1.00 75.62 317 VAL A N 1
ATOM 2379 C CA . VAL A 1 317 ? 2.587 1.852 7.494 1.00 75.62 317 VAL A CA 1
ATOM 2380 C C . VAL A 1 317 ? 3.305 2.301 6.229 1.00 75.62 317 VAL A C 1
ATOM 2382 O O . VAL A 1 317 ? 2.712 2.387 5.156 1.00 75.62 317 VAL A O 1
ATOM 2385 N N . ALA A 1 318 ? 4.593 2.614 6.358 1.00 72.00 318 ALA A N 1
ATOM 2386 C CA . ALA A 1 318 ? 5.429 2.994 5.229 1.00 72.00 318 ALA A CA 1
ATOM 2387 C C . ALA A 1 318 ? 6.109 1.759 4.626 1.00 72.00 318 ALA A C 1
ATOM 2389 O O . ALA A 1 318 ? 6.704 0.951 5.342 1.00 72.00 318 ALA A O 1
ATOM 2390 N N . ALA A 1 319 ? 6.069 1.645 3.298 1.00 73.06 319 ALA A N 1
ATOM 2391 C CA . ALA A 1 319 ? 6.829 0.629 2.582 1.00 73.06 319 ALA A CA 1
ATOM 2392 C C . ALA A 1 319 ? 8.338 0.878 2.737 1.00 73.06 319 ALA A C 1
ATOM 2394 O O . ALA A 1 319 ? 8.816 2.014 2.650 1.00 73.06 319 ALA A O 1
ATOM 2395 N N . ASN A 1 320 ? 9.109 -0.192 2.930 1.00 78.31 320 ASN A N 1
ATOM 2396 C CA . ASN A 1 320 ? 10.557 -0.084 3.052 1.00 78.31 320 ASN A CA 1
ATOM 2397 C C . ASN A 1 320 ? 11.198 0.125 1.671 1.00 78.31 320 ASN A C 1
ATOM 2399 O O . ASN A 1 320 ? 11.222 -0.777 0.834 1.00 78.31 320 ASN A O 1
ATOM 2403 N N . ALA A 1 321 ? 11.784 1.303 1.448 1.00 75.56 321 ALA A N 1
ATOM 2404 C CA . ALA A 1 321 ? 12.440 1.647 0.186 1.00 75.56 321 ALA A CA 1
ATOM 2405 C C . ALA A 1 321 ? 13.624 0.726 -0.177 1.00 75.56 321 ALA A C 1
ATOM 2407 O O . ALA A 1 321 ? 14.007 0.673 -1.347 1.00 75.56 321 ALA A O 1
ATOM 2408 N N . LEU A 1 322 ? 14.199 0.009 0.797 1.00 76.25 322 LEU A N 1
ATOM 2409 C CA . LEU A 1 322 ? 15.285 -0.953 0.580 1.00 76.25 322 LEU A CA 1
ATOM 2410 C C . LEU A 1 322 ? 14.807 -2.264 -0.065 1.00 76.25 322 LEU A C 1
ATOM 2412 O O . LEU A 1 322 ? 15.622 -2.977 -0.643 1.00 76.25 322 LEU A O 1
ATOM 2416 N N . GLU A 1 323 ? 13.506 -2.573 -0.019 1.00 77.44 323 GLU A N 1
ATOM 2417 C CA . GLU A 1 323 ? 12.952 -3.780 -0.653 1.00 77.44 323 GLU A CA 1
ATOM 2418 C C . GLU A 1 323 ? 12.822 -3.657 -2.181 1.00 77.44 323 GLU A C 1
ATOM 2420 O O . GLU A 1 323 ? 12.626 -4.662 -2.869 1.00 77.44 323 GLU A O 1
ATOM 2425 N N . LEU A 1 324 ? 12.967 -2.442 -2.730 1.00 74.56 324 LEU A N 1
ATOM 2426 C CA . LEU A 1 324 ? 13.024 -2.206 -4.171 1.00 74.56 324 LEU A CA 1
ATOM 2427 C C . LEU A 1 324 ? 14.490 -2.141 -4.639 1.00 74.56 324 LEU A C 1
ATOM 2429 O O . LEU A 1 324 ? 15.150 -1.109 -4.463 1.00 74.56 324 LEU A O 1
ATOM 2433 N N . PRO A 1 325 ? 15.021 -3.201 -5.278 1.00 73.19 325 PRO A N 1
ATOM 2434 C CA . PRO A 1 325 ? 16.411 -3.227 -5.712 1.00 73.19 325 PRO A CA 1
ATOM 2435 C C . PRO A 1 325 ? 16.662 -2.194 -6.818 1.00 73.19 325 PRO A C 1
ATOM 2437 O O . PRO A 1 325 ? 16.061 -2.237 -7.890 1.00 73.19 325 PRO A O 1
ATOM 2440 N N . LYS A 1 326 ? 17.608 -1.277 -6.584 1.00 77.94 326 LYS A N 1
ATOM 2441 C CA . LYS A 1 326 ? 18.042 -0.264 -7.572 1.00 77.94 326 LYS A CA 1
ATOM 2442 C C . LYS A 1 326 ? 19.324 -0.647 -8.320 1.00 77.94 326 LYS A C 1
ATOM 2444 O O . LYS A 1 326 ? 19.751 0.078 -9.215 1.00 77.94 326 LYS A O 1
ATOM 2449 N N . THR A 1 327 ? 19.941 -1.775 -7.968 1.00 79.12 327 THR A N 1
ATOM 2450 C CA . THR A 1 327 ? 21.277 -2.180 -8.439 1.00 79.12 327 THR A CA 1
ATOM 2451 C C . THR A 1 327 ? 21.340 -2.346 -9.958 1.00 79.12 327 THR A C 1
ATOM 2453 O O . THR A 1 327 ? 22.172 -1.714 -10.604 1.00 79.12 327 THR A O 1
ATOM 2456 N N . ALA A 1 328 ? 20.427 -3.115 -10.558 1.00 79.56 328 ALA A N 1
ATOM 2457 C CA . ALA A 1 328 ? 20.379 -3.312 -12.012 1.00 79.56 328 ALA A CA 1
ATOM 2458 C C . ALA A 1 328 ? 20.141 -1.996 -12.777 1.00 79.56 328 ALA A C 1
ATOM 2460 O O . ALA A 1 328 ? 20.816 -1.716 -13.769 1.00 79.56 328 ALA A O 1
ATOM 2461 N N . CYS A 1 329 ? 19.230 -1.152 -12.280 1.00 84.12 329 CYS A N 1
ATOM 2462 C CA . CYS A 1 329 ? 18.960 0.167 -12.853 1.00 84.12 329 CYS A CA 1
ATOM 2463 C C . CYS A 1 329 ? 20.204 1.062 -12.826 1.00 84.12 329 CYS A C 1
ATOM 2465 O O . CYS A 1 329 ? 20.467 1.767 -13.797 1.00 84.12 329 CYS A O 1
ATOM 2467 N N . LEU A 1 330 ? 20.995 1.003 -11.750 1.00 87.69 330 LEU A N 1
ATOM 2468 C CA . LEU A 1 330 ? 22.229 1.772 -11.615 1.00 87.69 330 LEU A CA 1
ATOM 2469 C C . LEU A 1 330 ? 23.301 1.321 -12.617 1.00 87.69 330 LEU A C 1
ATOM 2471 O O . LEU A 1 330 ? 23.967 2.172 -13.207 1.00 87.69 330 LEU A O 1
ATOM 2475 N N . TYR A 1 331 ? 23.427 0.017 -12.885 1.00 87.19 331 TYR A N 1
ATOM 2476 C CA . TYR A 1 331 ? 24.318 -0.480 -13.941 1.00 87.19 331 TYR A CA 1
ATOM 2477 C C . TYR A 1 331 ? 23.895 0.008 -15.331 1.00 87.19 331 TYR A C 1
ATOM 2479 O O . TYR A 1 331 ? 24.733 0.536 -16.066 1.00 87.19 331 TYR A O 1
ATOM 2487 N N . PHE A 1 332 ? 22.607 -0.104 -15.684 1.00 90.12 332 PHE A N 1
ATOM 2488 C CA . PHE A 1 332 ? 22.103 0.396 -16.969 1.00 90.12 332 PHE A CA 1
ATOM 2489 C C . PHE A 1 332 ? 22.289 1.906 -17.107 1.00 90.12 332 PHE A C 1
ATOM 2491 O O . PHE A 1 332 ? 22.787 2.377 -18.129 1.00 90.12 332 PHE A O 1
ATOM 2498 N N . TRP A 1 333 ? 21.964 2.663 -16.060 1.00 92.25 333 TRP A N 1
ATOM 2499 C CA . TRP A 1 333 ? 22.155 4.108 -16.026 1.00 92.25 333 TRP A CA 1
ATOM 2500 C C . TRP A 1 333 ? 23.627 4.495 -16.205 1.00 92.25 333 TRP A C 1
ATOM 2502 O O . TRP A 1 333 ? 23.937 5.344 -17.037 1.00 92.25 333 TRP A O 1
ATOM 2512 N N . THR A 1 334 ? 24.544 3.822 -15.503 1.00 91.75 334 THR A N 1
ATOM 2513 C CA . THR A 1 334 ? 25.991 4.075 -15.608 1.00 91.75 334 THR A CA 1
ATOM 2514 C C . THR A 1 334 ? 26.510 3.770 -17.014 1.00 91.75 334 THR A C 1
ATOM 2516 O O . THR A 1 334 ? 27.272 4.557 -17.574 1.00 91.75 334 THR A O 1
ATOM 2519 N N . ALA A 1 335 ? 26.060 2.671 -17.628 1.00 90.88 335 ALA A N 1
ATOM 2520 C CA . ALA A 1 335 ? 26.425 2.321 -18.999 1.00 90.88 335 ALA A CA 1
ATOM 2521 C C . ALA A 1 335 ? 25.925 3.366 -20.012 1.00 90.88 335 ALA A C 1
ATOM 2523 O O . ALA A 1 335 ? 26.686 3.811 -20.872 1.00 90.88 335 ALA A O 1
ATOM 2524 N N . VAL A 1 336 ? 24.666 3.803 -19.896 1.00 93.19 336 VAL A N 1
ATOM 2525 C CA . VAL A 1 336 ? 24.097 4.849 -20.761 1.00 93.19 336 VAL A CA 1
ATOM 2526 C C . VAL A 1 336 ? 24.828 6.178 -20.565 1.00 93.19 336 VAL A C 1
ATOM 2528 O O . VAL A 1 336 ? 25.183 6.823 -21.554 1.00 93.19 336 VAL A O 1
ATOM 2531 N N . LEU A 1 337 ? 25.109 6.567 -19.319 1.00 94.38 337 LEU A N 1
ATOM 2532 C CA . LEU A 1 337 ? 25.855 7.780 -18.992 1.00 94.38 337 LEU A CA 1
ATOM 2533 C C . LEU A 1 337 ? 27.252 7.758 -19.618 1.00 94.38 337 LEU A C 1
ATOM 2535 O O . LEU A 1 337 ? 27.641 8.726 -20.267 1.00 94.38 337 LEU A O 1
ATOM 2539 N N . TRP A 1 338 ? 27.974 6.643 -19.486 1.00 92.25 338 TRP A N 1
ATOM 2540 C CA . TRP A 1 338 ? 29.302 6.472 -20.075 1.00 92.25 338 TRP A CA 1
ATOM 2541 C C . TRP A 1 338 ? 29.291 6.674 -21.594 1.00 92.25 338 TRP A C 1
ATOM 2543 O O . TRP A 1 338 ? 30.106 7.425 -22.131 1.00 92.25 338 TRP A O 1
ATOM 2553 N N . VAL A 1 339 ? 28.315 6.074 -22.282 1.00 92.62 339 VAL A N 1
ATOM 2554 C CA . VAL A 1 339 ? 28.133 6.255 -23.729 1.00 92.62 339 VAL A CA 1
ATOM 2555 C C . VAL A 1 339 ? 27.869 7.723 -24.084 1.00 92.62 339 VAL A C 1
ATOM 2557 O O . VAL A 1 339 ? 28.467 8.235 -25.031 1.00 92.62 339 VAL A O 1
ATOM 2560 N N . SER A 1 340 ? 27.022 8.420 -23.318 1.00 93.25 340 SER A N 1
ATOM 2561 C CA . SER A 1 340 ? 26.732 9.844 -23.542 1.00 93.25 340 SER A CA 1
ATOM 2562 C C . SER A 1 340 ? 27.969 10.721 -23.338 1.00 93.25 340 SER A C 1
ATOM 2564 O O . SER A 1 340 ? 28.258 11.573 -24.175 1.00 93.25 340 SER A O 1
ATOM 2566 N N . VAL A 1 341 ? 28.721 10.507 -22.254 1.00 95.19 341 VAL A N 1
ATOM 2567 C CA . VAL A 1 341 ? 29.939 11.275 -21.946 1.00 95.19 341 VAL A CA 1
ATOM 2568 C C . VAL A 1 341 ? 30.971 11.108 -23.058 1.00 95.19 341 VAL A C 1
ATOM 2570 O O . VAL A 1 341 ? 31.515 12.099 -23.545 1.00 95.19 341 VAL A O 1
ATOM 2573 N N . LEU A 1 342 ? 31.196 9.877 -23.524 1.00 92.25 342 LEU A N 1
ATOM 2574 C CA . LEU A 1 342 ? 32.141 9.628 -24.609 1.00 92.25 342 LEU A CA 1
ATOM 2575 C C . LEU A 1 342 ? 31.678 10.253 -25.934 1.00 92.25 342 LEU A C 1
ATOM 2577 O O . LEU A 1 342 ? 32.498 10.800 -26.671 1.00 92.25 342 LEU A O 1
ATOM 2581 N N . ALA A 1 343 ? 30.371 10.237 -26.217 1.00 92.06 343 ALA A N 1
ATOM 2582 C CA . ALA A 1 343 ? 29.802 10.899 -27.391 1.00 92.06 343 ALA A CA 1
ATOM 2583 C C . ALA A 1 343 ? 30.031 12.412 -27.366 1.00 92.06 343 ALA A C 1
ATOM 2585 O O . ALA A 1 343 ? 30.393 12.989 -28.394 1.00 92.06 343 ALA A O 1
ATOM 2586 N N . VAL A 1 344 ? 29.887 13.046 -26.198 1.00 95.06 344 VAL A N 1
ATOM 2587 C CA . VAL A 1 344 ? 30.197 14.469 -26.010 1.00 95.06 344 VAL A CA 1
ATOM 2588 C C . VAL A 1 344 ? 31.685 14.725 -26.237 1.00 95.06 344 VAL A C 1
ATOM 2590 O O . VAL A 1 344 ? 32.014 15.588 -27.045 1.00 95.06 344 VAL A O 1
ATOM 2593 N N . ILE A 1 345 ? 32.578 13.944 -25.618 1.00 94.44 345 ILE A N 1
ATOM 2594 C CA . ILE A 1 345 ? 34.036 14.092 -25.783 1.00 94.44 345 ILE A CA 1
ATOM 2595 C C . ILE A 1 345 ? 34.426 14.023 -27.264 1.00 94.44 345 ILE A C 1
ATOM 2597 O O . ILE A 1 345 ? 35.119 14.911 -27.764 1.00 94.44 345 ILE A O 1
ATOM 2601 N N . VAL A 1 346 ? 33.958 13.003 -27.989 1.00 93.19 346 VAL A N 1
ATOM 2602 C CA . VAL A 1 346 ? 34.281 12.855 -29.413 1.00 93.19 346 VAL A CA 1
ATOM 2603 C C . VAL A 1 346 ? 33.663 13.981 -30.235 1.00 93.19 346 VAL A C 1
ATOM 2605 O O . VAL A 1 346 ? 34.354 14.548 -31.075 1.00 93.19 346 VAL A O 1
ATOM 2608 N N . SER A 1 347 ? 32.418 14.379 -29.968 1.00 92.69 347 SER A N 1
ATOM 2609 C CA . SER A 1 347 ? 31.778 15.508 -30.661 1.00 92.69 347 SER A CA 1
ATOM 2610 C C . SER A 1 347 ? 32.543 16.819 -30.452 1.00 92.69 347 SER A C 1
ATOM 2612 O O . SER A 1 347 ? 32.754 17.569 -31.405 1.00 92.69 347 SER A O 1
ATOM 2614 N N . THR A 1 348 ? 33.041 17.079 -29.238 1.00 94.94 348 THR A N 1
ATOM 2615 C CA . THR A 1 348 ? 33.920 18.221 -28.952 1.00 94.94 348 THR A CA 1
ATOM 2616 C C . THR A 1 348 ? 35.216 18.136 -29.756 1.00 94.94 348 THR A C 1
ATOM 2618 O O . THR A 1 348 ? 35.625 19.135 -30.349 1.00 94.94 348 THR A O 1
ATOM 2621 N N . LEU A 1 349 ? 35.835 16.953 -29.857 1.00 92.69 349 LEU A N 1
ATOM 2622 C CA . LEU A 1 349 ? 37.004 16.756 -30.720 1.00 92.69 349 LEU A CA 1
ATOM 2623 C C . LEU A 1 349 ? 36.678 17.062 -32.188 1.00 92.69 349 LEU A C 1
ATOM 2625 O O . LEU A 1 349 ? 37.463 17.746 -32.841 1.00 92.69 349 LEU A O 1
ATOM 2629 N N . LEU A 1 350 ? 35.517 16.639 -32.704 1.00 92.12 350 LEU A N 1
ATOM 2630 C CA . LEU A 1 350 ? 35.102 16.971 -34.074 1.00 92.12 350 LEU A CA 1
ATOM 2631 C C . LEU A 1 350 ? 35.045 18.487 -34.296 1.00 92.12 350 LEU A C 1
ATOM 2633 O O . LEU A 1 350 ? 35.551 18.962 -35.309 1.00 92.12 350 LEU A O 1
ATOM 2637 N N . VAL A 1 351 ? 34.499 19.254 -33.345 1.00 92.75 351 VAL A N 1
ATOM 2638 C CA . VAL A 1 351 ? 34.437 20.727 -33.424 1.00 92.75 351 VAL A CA 1
ATOM 2639 C C . VAL A 1 351 ? 35.833 21.355 -33.376 1.00 92.75 351 VAL A C 1
ATOM 2641 O O . VAL A 1 351 ? 36.132 22.258 -34.162 1.00 92.75 351 VAL A O 1
ATOM 2644 N N . VAL A 1 352 ? 36.723 20.866 -32.508 1.00 93.06 352 VAL A N 1
ATOM 2645 C CA . VAL A 1 352 ? 38.112 21.353 -32.416 1.00 93.06 352 VAL A CA 1
ATOM 2646 C C . VAL A 1 352 ? 38.868 21.108 -33.724 1.00 93.06 352 VAL A C 1
ATOM 2648 O O . VAL A 1 352 ? 39.500 22.019 -34.254 1.00 93.06 352 VAL A O 1
ATOM 2651 N N . TYR A 1 353 ? 38.768 19.911 -34.304 1.00 89.44 353 TYR A N 1
ATOM 2652 C CA . TYR A 1 353 ? 39.414 19.622 -35.586 1.00 89.44 353 TYR A CA 1
ATOM 2653 C C . TYR A 1 353 ? 38.737 20.354 -36.754 1.00 89.44 353 TYR A C 1
ATOM 2655 O O . TYR A 1 353 ? 39.432 20.847 -37.642 1.00 89.44 353 TYR A O 1
ATOM 2663 N N . ALA A 1 354 ? 37.411 20.511 -36.752 1.00 89.69 354 ALA A N 1
ATOM 2664 C CA . ALA A 1 354 ? 36.709 21.293 -37.769 1.00 89.69 354 ALA A CA 1
ATOM 2665 C C . ALA A 1 354 ? 37.164 22.761 -37.763 1.00 89.69 354 ALA A C 1
ATOM 2667 O O . ALA A 1 354 ? 37.485 23.309 -38.818 1.00 89.69 354 ALA A O 1
ATOM 2668 N N . THR A 1 355 ? 37.265 23.383 -36.586 1.00 90.19 355 THR A N 1
ATOM 2669 C CA . THR A 1 355 ? 37.729 24.774 -36.437 1.00 90.19 355 THR A CA 1
ATOM 2670 C C . THR A 1 355 ? 39.207 24.925 -36.801 1.00 90.19 355 THR A C 1
ATOM 2672 O O . THR A 1 355 ? 39.548 25.805 -37.596 1.00 90.19 355 THR A O 1
ATOM 2675 N N . ALA A 1 356 ? 40.078 24.023 -36.331 1.00 87.81 356 ALA A N 1
ATOM 2676 C CA . ALA A 1 356 ? 41.505 24.016 -36.670 1.00 87.81 356 ALA A CA 1
ATOM 2677 C C . ALA A 1 356 ? 41.761 23.888 -38.185 1.00 87.81 356 ALA A C 1
ATOM 2679 O O . ALA A 1 356 ? 42.719 24.457 -38.712 1.00 87.81 356 ALA A O 1
ATOM 2680 N N . HIS A 1 357 ? 40.875 23.192 -38.902 1.00 84.56 357 HIS A N 1
ATOM 2681 C CA . HIS A 1 357 ? 40.938 23.002 -40.352 1.00 84.56 357 HIS A CA 1
ATOM 2682 C C . HIS A 1 357 ? 39.989 23.927 -41.147 1.00 84.56 357 HIS A C 1
ATOM 2684 O O . HIS A 1 357 ? 39.731 23.678 -42.327 1.00 84.56 357 HIS A O 1
ATOM 2690 N N . LYS A 1 358 ? 39.513 25.030 -40.543 1.00 85.81 358 LYS A N 1
ATOM 2691 C CA . LYS A 1 358 ? 38.683 26.076 -41.183 1.00 85.81 358 LYS A CA 1
ATOM 2692 C C . LYS A 1 358 ? 37.384 25.555 -41.826 1.00 85.81 358 LYS A C 1
ATOM 2694 O O . LYS A 1 358 ? 37.012 26.011 -42.904 1.00 85.81 358 LYS A O 1
ATOM 2699 N N . PHE A 1 359 ? 36.721 24.589 -41.190 1.00 83.62 359 PHE A N 1
ATOM 2700 C CA . PHE A 1 359 ? 35.458 23.973 -41.630 1.00 83.62 359 PHE A CA 1
ATOM 2701 C C . PHE A 1 359 ? 35.481 23.380 -43.052 1.00 83.62 359 PHE A C 1
ATOM 2703 O O . PHE A 1 359 ? 34.434 23.176 -43.663 1.00 83.62 359 PHE A O 1
ATOM 2710 N N . GLN A 1 360 ? 36.663 23.051 -43.585 1.00 81.50 360 GLN A N 1
ATOM 2711 C CA . GLN A 1 360 ? 36.802 22.358 -44.870 1.00 81.50 360 GLN A CA 1
ATOM 2712 C C . GLN A 1 360 ? 36.578 20.851 -44.690 1.00 81.50 360 GLN A C 1
ATOM 2714 O O . GLN A 1 360 ? 37.517 20.064 -44.815 1.00 81.50 360 GLN A O 1
ATOM 2719 N N . ILE A 1 361 ? 35.344 20.481 -44.344 1.00 85.31 361 ILE A N 1
ATOM 2720 C CA . ILE A 1 361 ? 34.954 19.115 -43.981 1.00 85.31 361 ILE A CA 1
ATOM 2721 C C . ILE A 1 361 ? 33.950 18.518 -44.970 1.00 85.31 361 ILE A C 1
ATOM 2723 O O . ILE A 1 361 ? 33.155 19.237 -45.576 1.00 85.31 361 ILE A O 1
ATOM 2727 N N . GLU A 1 362 ? 33.949 17.195 -45.099 1.00 85.19 362 GLU A N 1
ATOM 2728 C CA . GLU A 1 362 ? 32.951 16.456 -45.872 1.00 85.19 362 GLU A CA 1
ATOM 2729 C C . GLU A 1 362 ? 31.676 16.280 -45.033 1.00 85.19 362 GLU A C 1
ATOM 2731 O O . GLU A 1 362 ? 31.469 15.270 -44.360 1.00 85.19 362 GLU A O 1
ATOM 2736 N N . GLY A 1 363 ? 30.802 17.292 -45.053 1.00 82.56 363 GLY A N 1
ATOM 2737 C CA . GLY A 1 363 ? 29.605 17.345 -44.201 1.00 82.56 363 GLY A CA 1
ATOM 2738 C C . GLY A 1 363 ? 28.646 16.157 -44.361 1.00 82.56 363 GLY A C 1
ATOM 2739 O O . GLY A 1 363 ? 27.927 15.824 -43.423 1.00 82.56 363 GLY A O 1
ATOM 2740 N N . ARG A 1 364 ? 28.670 15.458 -45.506 1.00 85.50 364 ARG A N 1
ATOM 2741 C CA . ARG A 1 364 ? 27.876 14.237 -45.733 1.00 85.50 364 ARG A CA 1
ATOM 2742 C C . ARG A 1 364 ? 28.220 13.124 -44.741 1.00 85.50 364 ARG A C 1
ATOM 2744 O O . ARG A 1 364 ? 27.326 12.412 -44.293 1.00 85.50 364 ARG A O 1
ATOM 2751 N N . ASN A 1 365 ? 29.487 13.021 -44.339 1.00 87.75 365 ASN A N 1
ATOM 2752 C CA . ASN A 1 365 ? 29.941 12.001 -43.396 1.00 87.75 365 ASN A CA 1
ATOM 2753 C C . ASN A 1 365 ? 29.365 12.222 -41.986 1.00 87.75 365 ASN A C 1
ATOM 2755 O O . ASN A 1 365 ? 29.158 11.252 -41.258 1.00 87.75 365 ASN A O 1
ATOM 2759 N N . LEU A 1 366 ? 29.008 13.461 -41.617 1.00 88.25 366 LEU A N 1
ATOM 2760 C CA . LEU A 1 366 ? 28.420 13.774 -40.308 1.00 88.25 366 LEU A CA 1
ATOM 2761 C C . LEU A 1 366 ? 27.056 13.101 -40.089 1.00 88.25 366 LEU A C 1
ATOM 2763 O O . LEU A 1 366 ? 26.754 12.703 -38.966 1.00 88.25 366 LEU A O 1
ATOM 2767 N N . PHE A 1 367 ? 26.260 12.880 -41.141 1.00 87.06 367 PHE A N 1
ATOM 2768 C CA . PHE A 1 367 ? 24.978 12.164 -41.029 1.00 87.06 367 PHE A CA 1
ATOM 2769 C C . PHE A 1 367 ? 25.144 10.686 -40.645 1.00 87.06 367 PHE A C 1
ATOM 2771 O O . PHE A 1 367 ? 24.217 10.064 -40.127 1.00 87.06 367 PHE A O 1
ATOM 2778 N N . HIS A 1 368 ? 26.339 10.126 -40.846 1.00 87.88 368 HIS A N 1
ATOM 2779 C CA . HIS A 1 368 ? 26.682 8.760 -40.459 1.00 87.88 368 HIS A CA 1
ATOM 2780 C C . HIS A 1 368 ? 27.409 8.689 -39.108 1.00 87.88 368 HIS A C 1
ATOM 2782 O O . HIS A 1 368 ? 27.862 7.608 -38.726 1.00 87.88 368 HIS A O 1
ATOM 2788 N N . PHE A 1 369 ? 27.483 9.801 -38.359 1.00 89.88 369 PHE A N 1
ATOM 2789 C CA . PHE A 1 369 ? 28.179 9.879 -37.072 1.00 89.88 369 PHE A CA 1
ATOM 2790 C C . PHE A 1 369 ? 27.799 8.747 -36.128 1.00 89.88 369 PHE A C 1
ATOM 2792 O O . PHE A 1 369 ? 28.664 7.946 -35.790 1.00 89.88 369 PHE A O 1
ATOM 2799 N N . ASN A 1 370 ? 26.516 8.607 -35.789 1.00 89.69 370 ASN A N 1
ATOM 2800 C CA . ASN A 1 370 ? 26.063 7.596 -34.830 1.00 89.69 370 ASN A CA 1
ATOM 2801 C C . ASN A 1 370 ? 26.463 6.166 -35.240 1.00 89.69 370 ASN A C 1
ATOM 2803 O O . ASN A 1 370 ? 26.811 5.357 -34.385 1.00 89.69 370 ASN A O 1
ATOM 2807 N N . ARG A 1 371 ? 26.491 5.863 -36.545 1.00 89.00 371 ARG A N 1
ATOM 2808 C CA . ARG A 1 371 ? 26.841 4.527 -37.058 1.00 89.00 371 ARG A CA 1
ATOM 2809 C C . ARG A 1 371 ? 28.327 4.213 -36.928 1.00 89.00 371 ARG A C 1
ATOM 2811 O O . ARG A 1 371 ? 28.677 3.081 -36.613 1.00 89.00 371 ARG A O 1
ATOM 2818 N N . VAL A 1 372 ? 29.193 5.196 -37.176 1.00 89.50 372 VAL A N 1
ATOM 2819 C CA . VAL A 1 372 ? 30.649 4.991 -37.148 1.00 89.50 372 VAL A CA 1
ATOM 2820 C C . VAL A 1 372 ? 31.212 5.205 -35.745 1.00 89.50 372 VAL A C 1
ATOM 2822 O O . VAL A 1 372 ? 31.948 4.354 -35.252 1.00 89.50 372 VAL A O 1
ATOM 2825 N N . PHE A 1 373 ? 30.813 6.283 -35.065 1.00 88.06 373 PHE A N 1
ATOM 2826 C CA . PHE A 1 373 ? 31.261 6.594 -33.707 1.00 88.06 373 PHE A CA 1
ATOM 2827 C C . PHE A 1 373 ? 30.940 5.460 -32.732 1.00 88.06 373 PHE A C 1
ATOM 2829 O O . PHE A 1 373 ? 31.823 5.029 -31.993 1.00 88.06 373 PHE A O 1
ATOM 2836 N N . GLY A 1 374 ? 29.709 4.938 -32.767 1.00 85.94 374 GLY A N 1
ATOM 2837 C CA . GLY A 1 374 ? 29.296 3.877 -31.857 1.00 85.94 374 GLY A CA 1
ATOM 2838 C C . GLY A 1 374 ? 30.180 2.635 -31.973 1.00 85.94 374 GLY A C 1
ATOM 2839 O O . GLY A 1 374 ? 30.695 2.138 -30.970 1.00 85.94 374 GLY A O 1
ATOM 2840 N N . SER A 1 375 ? 30.371 2.142 -33.197 1.00 86.00 375 SER A N 1
ATOM 2841 C CA . SER A 1 375 ? 31.164 0.936 -33.458 1.00 86.00 375 SER A CA 1
ATOM 2842 C C . SER A 1 375 ? 32.634 1.118 -33.066 1.00 86.00 375 SER A C 1
ATOM 2844 O O . SER A 1 375 ? 33.232 0.228 -32.466 1.00 86.00 375 SER A O 1
ATOM 2846 N N . VAL A 1 376 ? 33.199 2.295 -33.352 1.00 89.62 376 VAL A N 1
ATOM 2847 C CA . VAL A 1 376 ? 34.636 2.551 -33.214 1.00 89.62 376 VAL A CA 1
ATOM 2848 C C . VAL A 1 376 ? 35.057 2.953 -31.799 1.00 89.62 376 VAL A C 1
ATOM 2850 O O . VAL A 1 376 ? 36.088 2.484 -31.326 1.00 89.62 376 VAL A O 1
ATOM 2853 N N . TRP A 1 377 ? 34.305 3.833 -31.133 1.00 90.88 377 TRP A N 1
ATOM 2854 C CA . TRP A 1 377 ? 34.724 4.436 -29.860 1.00 90.88 377 TRP A CA 1
ATOM 2855 C C . TRP A 1 377 ? 34.132 3.751 -28.627 1.00 90.88 377 TRP A C 1
ATOM 2857 O O . TRP A 1 377 ? 34.734 3.808 -27.560 1.00 90.88 377 TRP A O 1
ATOM 2867 N N . ILE A 1 378 ? 32.962 3.122 -28.750 1.00 90.00 378 ILE A N 1
ATOM 2868 C CA . ILE A 1 378 ? 32.228 2.553 -27.608 1.00 90.00 378 ILE A CA 1
ATOM 2869 C C . ILE A 1 378 ? 32.284 1.027 -27.625 1.00 90.00 378 ILE A C 1
ATOM 2871 O O . ILE A 1 378 ? 32.632 0.399 -26.628 1.00 90.00 378 ILE A O 1
ATOM 2875 N N . GLY A 1 379 ? 31.907 0.434 -28.758 1.00 87.38 379 GLY A N 1
ATOM 2876 C CA . GLY A 1 379 ? 31.770 -1.008 -28.918 1.00 87.38 379 GLY A CA 1
ATOM 2877 C C . GLY A 1 379 ? 30.323 -1.510 -28.825 1.00 87.38 379 GLY A C 1
ATOM 2878 O O . GLY A 1 379 ? 29.460 -0.959 -28.138 1.00 87.38 379 GLY A O 1
ATOM 2879 N N . ARG A 1 380 ? 30.063 -2.611 -29.539 1.00 90.50 380 ARG A N 1
ATOM 2880 C CA . ARG A 1 380 ? 28.724 -3.191 -29.754 1.00 90.50 380 ARG A CA 1
ATOM 2881 C C . ARG A 1 380 ? 27.937 -3.490 -28.467 1.00 90.50 380 ARG A C 1
ATOM 2883 O O . ARG A 1 380 ? 26.756 -3.146 -28.441 1.00 90.50 380 ARG A O 1
ATOM 2890 N N . PRO A 1 381 ? 2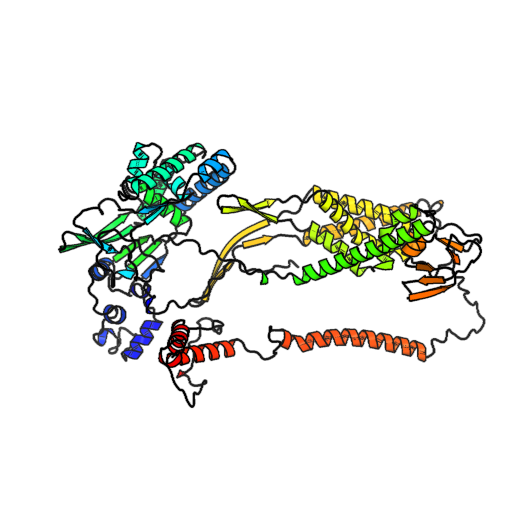8.523 -4.087 -27.404 1.00 91.62 381 PRO A N 1
ATOM 2891 C CA . PRO A 1 381 ? 27.751 -4.469 -26.220 1.00 91.62 381 PRO A CA 1
ATOM 2892 C C . PRO A 1 381 ? 27.136 -3.272 -25.489 1.00 91.62 381 PRO A C 1
ATOM 2894 O O . PRO A 1 381 ? 25.959 -3.307 -25.148 1.00 91.62 381 PRO A O 1
ATOM 2897 N N . LEU A 1 382 ? 27.893 -2.186 -25.300 1.00 92.31 382 LEU A N 1
ATOM 2898 C CA . LEU A 1 382 ? 27.409 -0.997 -24.590 1.00 92.31 382 LEU A CA 1
ATOM 2899 C C . LEU A 1 382 ? 26.357 -0.226 -25.398 1.00 92.31 382 LEU A C 1
ATOM 2901 O O . LEU A 1 382 ? 25.389 0.269 -24.824 1.00 92.31 382 LEU A O 1
ATOM 2905 N N . LEU A 1 383 ? 26.488 -0.179 -26.729 1.00 93.38 383 LEU A N 1
ATOM 2906 C CA . LEU A 1 383 ? 25.443 0.379 -27.596 1.00 93.38 383 LEU A CA 1
ATOM 2907 C C . LEU A 1 383 ? 24.167 -0.457 -27.567 1.00 93.38 383 LEU A C 1
ATOM 2909 O O . LEU A 1 383 ? 23.070 0.094 -27.518 1.00 93.38 383 LEU A O 1
ATOM 2913 N N . PHE A 1 384 ? 24.303 -1.785 -27.585 1.00 94.44 384 PHE A N 1
ATOM 2914 C CA . PHE A 1 384 ? 23.159 -2.681 -27.492 1.00 94.44 384 PHE A CA 1
ATOM 2915 C C . PHE A 1 384 ? 22.443 -2.493 -26.154 1.00 94.44 384 PHE A C 1
ATOM 2917 O O . PHE A 1 384 ? 21.232 -2.302 -26.138 1.00 94.44 384 PHE A O 1
ATOM 2924 N N . VAL A 1 385 ? 23.190 -2.437 -25.046 1.00 94.12 385 VAL A N 1
ATOM 2925 C CA . VAL A 1 385 ? 22.647 -2.133 -23.714 1.00 94.12 385 VAL A CA 1
ATOM 2926 C C . VAL A 1 385 ? 21.931 -0.784 -23.700 1.00 94.12 385 VAL A C 1
ATOM 2928 O O . VAL A 1 385 ? 20.828 -0.697 -23.163 1.00 94.12 385 VAL A O 1
ATOM 2931 N N . ARG A 1 386 ? 22.491 0.251 -24.333 1.00 94.12 386 ARG A N 1
ATOM 2932 C CA . ARG A 1 386 ? 21.852 1.570 -24.439 1.00 94.12 386 ARG A CA 1
ATOM 2933 C C . ARG A 1 386 ? 20.529 1.513 -25.208 1.00 94.12 386 ARG A C 1
ATOM 2935 O O . ARG A 1 386 ? 19.522 2.015 -24.715 1.00 94.12 386 ARG A O 1
ATOM 2942 N N . GLY A 1 387 ? 20.509 0.853 -26.366 1.00 95.38 387 GLY A N 1
ATOM 2943 C CA . GLY A 1 387 ? 19.292 0.687 -27.165 1.00 95.38 387 GLY A CA 1
ATOM 2944 C C . GLY A 1 387 ? 18.222 -0.152 -26.464 1.00 95.38 387 GLY A C 1
ATOM 2945 O O . GLY A 1 387 ? 17.049 0.216 -26.454 1.00 95.38 387 GLY A O 1
ATOM 2946 N N . VAL A 1 388 ? 18.624 -1.240 -25.803 1.00 95.06 388 VAL A N 1
ATOM 2947 C CA . VAL A 1 388 ? 17.722 -2.070 -24.992 1.00 95.06 388 VAL A CA 1
ATOM 2948 C C . VAL A 1 388 ? 17.188 -1.287 -23.796 1.00 95.06 388 VAL A C 1
ATOM 2950 O O . VAL A 1 388 ? 16.003 -1.390 -23.505 1.00 95.06 388 VAL A O 1
ATOM 2953 N N . THR A 1 389 ? 18.003 -0.452 -23.145 1.00 95.25 389 THR A N 1
ATOM 2954 C CA . THR A 1 389 ? 17.540 0.426 -22.056 1.00 95.25 389 THR A CA 1
ATOM 2955 C C . THR A 1 389 ? 16.416 1.345 -22.530 1.00 95.25 389 THR A C 1
ATOM 2957 O O . THR A 1 389 ? 15.396 1.455 -21.855 1.00 95.25 389 THR A O 1
ATOM 2960 N N . ALA A 1 390 ? 16.544 1.946 -23.716 1.00 95.12 390 ALA A N 1
ATOM 2961 C CA . ALA A 1 390 ? 15.476 2.759 -24.294 1.00 95.12 390 ALA A CA 1
ATOM 2962 C C . ALA A 1 390 ? 14.199 1.943 -24.567 1.00 95.12 390 ALA A C 1
ATOM 2964 O O . ALA A 1 390 ? 13.105 2.392 -24.235 1.00 95.12 390 ALA A O 1
ATOM 2965 N N . ILE A 1 391 ? 14.325 0.721 -25.098 1.00 95.19 391 ILE A N 1
ATOM 2966 C CA . ILE A 1 391 ? 13.189 -0.188 -25.331 1.00 95.19 391 ILE A CA 1
ATOM 2967 C C . ILE A 1 391 ? 12.514 -0.610 -24.020 1.00 95.19 391 ILE A C 1
ATOM 2969 O O . ILE A 1 391 ? 11.286 -0.653 -23.956 1.00 95.19 391 ILE A O 1
ATOM 2973 N N . ILE A 1 392 ? 13.291 -0.899 -22.972 1.00 92.75 392 ILE A N 1
ATOM 2974 C CA . ILE A 1 392 ? 12.770 -1.198 -21.632 1.00 92.75 392 ILE A CA 1
ATOM 2975 C C . ILE A 1 392 ? 11.964 -0.003 -21.138 1.00 92.75 392 ILE A C 1
ATOM 2977 O O . ILE A 1 392 ? 10.821 -0.172 -20.734 1.00 92.75 392 ILE A O 1
ATOM 2981 N N . ILE A 1 393 ? 12.514 1.206 -21.249 1.00 91.81 393 ILE A N 1
ATOM 2982 C CA . ILE A 1 393 ? 11.840 2.434 -20.834 1.00 91.81 393 ILE A CA 1
ATOM 2983 C C . ILE A 1 393 ? 10.562 2.696 -21.658 1.00 91.81 393 ILE A C 1
ATOM 2985 O O . ILE A 1 393 ? 9.579 3.155 -21.092 1.00 91.81 393 ILE A O 1
ATOM 2989 N N . LEU A 1 394 ? 10.532 2.398 -22.962 1.00 91.62 394 LEU A N 1
ATOM 2990 C CA . LEU A 1 394 ? 9.314 2.463 -23.798 1.00 91.62 394 LEU A CA 1
ATOM 2991 C C . LEU A 1 394 ? 8.299 1.357 -23.471 1.00 91.62 394 LEU A C 1
ATOM 2993 O O . LEU A 1 394 ? 7.122 1.445 -23.820 1.00 91.62 394 LEU A O 1
ATOM 2997 N N . SER A 1 395 ? 8.757 0.298 -22.810 1.00 92.00 395 SER A N 1
ATOM 2998 C CA . SER A 1 395 ? 7.920 -0.811 -22.363 1.00 92.00 395 SER A CA 1
ATOM 2999 C C . SER A 1 395 ? 7.438 -0.658 -20.923 1.00 92.00 395 SER A C 1
ATOM 3001 O O . SER A 1 395 ? 6.757 -1.557 -20.428 1.00 92.00 395 SER A O 1
ATOM 3003 N N . THR A 1 396 ? 7.778 0.455 -20.263 1.00 89.44 396 THR A N 1
ATOM 3004 C CA . THR A 1 396 ? 7.316 0.805 -18.920 1.00 89.44 396 THR A CA 1
ATOM 3005 C C . THR A 1 396 ? 6.456 2.066 -18.920 1.00 89.44 396 THR A C 1
ATOM 3007 O O . THR A 1 396 ? 6.762 3.078 -19.563 1.00 89.44 396 THR A O 1
ATOM 3010 N N . ALA A 1 397 ? 5.367 2.019 -18.156 1.00 84.44 397 ALA A N 1
ATOM 3011 C CA . ALA A 1 397 ? 4.495 3.166 -17.965 1.00 84.44 397 ALA A CA 1
ATOM 3012 C C . ALA A 1 397 ? 5.106 4.115 -16.918 1.00 84.44 397 ALA A C 1
ATOM 3014 O O . ALA A 1 397 ? 5.498 3.663 -15.838 1.00 84.44 397 ALA A O 1
ATOM 3015 N N . PRO A 1 398 ? 5.196 5.425 -17.194 1.00 73.94 398 PRO A N 1
ATOM 3016 C CA . PRO A 1 398 ? 5.515 6.401 -16.164 1.00 73.94 398 PRO A CA 1
ATOM 3017 C C . PRO A 1 398 ? 4.278 6.559 -15.268 1.00 73.94 398 PRO A C 1
ATOM 3019 O O . PRO A 1 398 ? 3.276 7.148 -15.657 1.00 73.94 398 PRO A O 1
ATOM 3022 N N . ALA A 1 399 ? 4.310 5.964 -14.084 1.00 67.62 399 ALA A N 1
ATOM 3023 C CA . ALA A 1 399 ? 3.240 6.114 -13.110 1.00 67.62 399 ALA A CA 1
ATOM 3024 C C . ALA A 1 399 ? 3.580 7.290 -12.193 1.00 67.62 399 ALA A C 1
ATOM 3026 O O . ALA A 1 399 ? 4.607 7.252 -11.514 1.00 67.62 399 ALA A O 1
ATOM 3027 N N . THR A 1 400 ? 2.735 8.317 -12.149 1.00 74.25 400 THR A N 1
ATOM 3028 C CA . THR A 1 400 ? 2.776 9.311 -11.072 1.00 74.25 400 THR A CA 1
ATOM 3029 C C . THR A 1 400 ? 1.617 9.059 -10.130 1.00 74.25 400 THR A C 1
ATOM 3031 O O . THR A 1 400 ? 0.495 8.800 -10.563 1.00 74.25 400 THR A O 1
ATOM 3034 N N . ILE A 1 401 ? 1.895 9.123 -8.833 1.00 70.00 401 ILE A N 1
ATOM 3035 C CA . ILE A 1 401 ? 0.851 9.125 -7.816 1.00 70.00 401 ILE A CA 1
ATOM 3036 C C . ILE A 1 401 ? 0.457 10.583 -7.629 1.00 70.00 401 ILE A C 1
ATOM 3038 O O . ILE A 1 401 ? 1.290 11.406 -7.254 1.00 70.00 401 ILE A O 1
ATOM 3042 N N . SER A 1 402 ? -0.797 10.904 -7.924 1.00 69.50 402 SER A N 1
ATOM 3043 C CA . SER A 1 402 ? -1.382 12.181 -7.538 1.00 69.50 402 SER A CA 1
ATOM 3044 C C . SER A 1 402 ? -2.267 11.952 -6.329 1.00 69.50 402 SER A C 1
ATOM 3046 O O . SER A 1 402 ? -3.185 11.127 -6.368 1.00 69.50 402 SER A O 1
ATOM 3048 N N . THR A 1 403 ? -1.988 12.694 -5.269 1.00 63.25 403 THR A N 1
ATOM 3049 C CA . THR A 1 403 ? -2.857 12.778 -4.102 1.00 63.25 403 THR A CA 1
ATOM 3050 C C . THR A 1 403 ? -3.775 13.967 -4.330 1.00 63.25 403 THR A C 1
ATOM 3052 O O . THR A 1 403 ? -3.291 15.092 -4.468 1.00 63.25 403 THR A O 1
ATOM 3055 N N . THR A 1 404 ? -5.084 13.739 -4.422 1.00 58.84 404 THR A N 1
ATOM 3056 C CA . THR A 1 404 ? -6.022 14.860 -4.306 1.00 58.84 404 THR A CA 1
ATOM 3057 C C . THR A 1 404 ? -5.946 15.418 -2.877 1.00 58.84 404 THR A C 1
ATOM 3059 O O . THR A 1 404 ? -5.555 14.685 -1.963 1.00 58.84 404 THR A O 1
ATOM 3062 N N . PRO A 1 405 ? -6.313 16.690 -2.639 1.00 52.78 405 PRO A N 1
ATOM 3063 C CA . PRO A 1 405 ? -6.346 17.270 -1.291 1.00 52.78 405 PRO A CA 1
ATOM 3064 C C . PRO A 1 405 ? -7.111 16.417 -0.256 1.00 52.78 405 PRO A C 1
ATOM 3066 O O . PRO A 1 405 ? -6.792 16.456 0.926 1.00 52.78 405 PRO A O 1
ATOM 3069 N N . HIS A 1 406 ? -8.041 15.570 -0.709 1.00 52.62 406 HIS A N 1
ATOM 3070 C CA . HIS A 1 406 ? -8.913 14.719 0.108 1.00 52.62 406 HIS A CA 1
ATOM 3071 C C . HIS A 1 406 ? -8.439 13.265 0.269 1.00 52.62 406 HIS A C 1
ATOM 3073 O O . HIS A 1 406 ? -9.256 12.347 0.306 1.00 52.62 406 HIS A O 1
ATOM 3079 N N . HIS A 1 407 ? -7.126 13.028 0.327 1.00 57.22 407 HIS A N 1
ATOM 3080 C CA . HIS A 1 407 ? -6.525 11.722 0.653 1.00 57.22 407 HIS A CA 1
ATOM 3081 C C . HIS A 1 407 ? -6.816 10.557 -0.313 1.00 57.22 407 HIS A C 1
ATOM 3083 O O . HIS A 1 407 ? -6.395 9.430 -0.050 1.00 57.22 407 HIS A O 1
ATOM 3089 N N . VAL A 1 408 ? -7.442 10.799 -1.469 1.00 58.41 408 VAL A N 1
ATOM 3090 C CA . VAL A 1 408 ? -7.532 9.786 -2.526 1.00 58.41 408 VAL A CA 1
ATOM 3091 C C . VAL A 1 408 ? -6.243 9.831 -3.338 1.00 58.41 408 VAL A C 1
ATOM 3093 O O . VAL A 1 408 ? -5.958 10.788 -4.062 1.00 58.41 408 VAL A O 1
ATOM 3096 N N . THR A 1 409 ? -5.439 8.780 -3.203 1.00 66.00 409 THR A N 1
ATOM 3097 C CA . THR A 1 409 ? -4.259 8.568 -4.040 1.00 66.00 409 THR A CA 1
ATOM 3098 C C . THR A 1 409 ? -4.667 7.768 -5.267 1.00 66.00 409 THR A C 1
ATOM 3100 O O . THR A 1 409 ? -5.271 6.704 -5.168 1.00 66.00 409 THR A O 1
ATOM 3103 N N . SER A 1 410 ? -4.363 8.292 -6.450 1.00 69.31 410 SER A N 1
ATOM 3104 C CA . SER A 1 410 ? -4.615 7.587 -7.705 1.00 69.31 410 SER A CA 1
ATOM 3105 C C . SER A 1 410 ? -3.383 7.620 -8.597 1.00 69.31 410 SER A C 1
ATOM 3107 O O . SER A 1 410 ? -2.589 8.566 -8.570 1.00 69.31 410 SER A O 1
ATOM 3109 N N . PHE A 1 411 ? -3.216 6.562 -9.391 1.00 70.06 411 PHE A N 1
ATOM 3110 C CA . PHE A 1 411 ? -2.261 6.571 -10.488 1.00 70.06 411 PHE A CA 1
ATOM 3111 C C . PHE A 1 411 ? -2.835 7.420 -11.612 1.00 70.06 411 PHE A C 1
ATOM 3113 O O . PHE A 1 411 ? -3.807 7.032 -12.261 1.00 70.06 411 PHE A O 1
ATOM 3120 N N . THR A 1 412 ? -2.228 8.574 -11.853 1.00 70.50 412 THR A N 1
ATOM 3121 C CA . THR A 1 412 ? -2.574 9.388 -13.012 1.00 70.50 412 THR A CA 1
ATOM 3122 C C . THR A 1 412 ? -1.767 8.927 -14.221 1.00 70.50 412 THR A C 1
ATOM 3124 O O . THR A 1 412 ? -0.564 8.667 -14.093 1.00 70.50 412 THR A O 1
ATOM 3127 N N . PRO A 1 413 ? -2.392 8.809 -15.408 1.00 65.75 413 PRO A N 1
ATOM 3128 C CA . PRO A 1 413 ? -1.661 8.564 -16.641 1.00 65.75 413 PRO A CA 1
ATOM 3129 C C . PRO A 1 413 ? -0.713 9.741 -16.901 1.00 65.75 413 PRO A C 1
ATOM 3131 O O . PRO A 1 413 ? -1.134 10.795 -17.374 1.00 65.75 413 PRO A O 1
ATOM 3134 N N . TYR A 1 414 ? 0.572 9.586 -16.582 1.00 68.88 414 TYR A N 1
ATOM 3135 C CA . TYR A 1 414 ? 1.567 10.596 -16.919 1.00 68.88 414 TYR A CA 1
ATOM 3136 C C . TYR A 1 414 ? 1.921 10.456 -18.398 1.00 68.88 414 TYR A C 1
ATOM 3138 O O . TYR A 1 414 ? 2.441 9.431 -18.844 1.00 68.88 414 TYR A O 1
ATOM 3146 N N . GLN A 1 415 ? 1.649 11.489 -19.189 1.00 71.12 415 GLN A N 1
ATOM 3147 C CA . GLN A 1 415 ? 2.176 11.552 -20.545 1.00 71.12 415 GLN A CA 1
ATOM 3148 C C . GLN A 1 415 ? 3.586 12.130 -20.491 1.00 71.12 415 GLN A C 1
ATOM 3150 O O . GLN A 1 415 ? 3.804 13.226 -19.980 1.00 71.12 415 GLN A O 1
ATOM 3155 N N . ARG A 1 416 ? 4.558 11.371 -21.005 1.00 80.94 416 ARG A N 1
ATOM 3156 C CA . ARG A 1 416 ? 5.930 11.867 -21.159 1.00 80.94 416 ARG A CA 1
ATOM 3157 C C . ARG A 1 416 ? 5.914 13.054 -22.109 1.00 80.94 416 ARG A C 1
ATOM 3159 O O . ARG A 1 416 ? 5.184 13.040 -23.096 1.00 80.94 416 ARG A O 1
ATOM 3166 N N . GLU A 1 417 ? 6.776 14.030 -21.859 1.00 87.31 417 GLU A N 1
ATOM 3167 C CA . GLU A 1 417 ? 6.995 15.105 -22.821 1.00 87.31 417 GLU A CA 1
ATOM 3168 C C . GLU A 1 417 ? 7.381 14.530 -24.191 1.00 87.31 417 GLU A C 1
ATOM 3170 O O . GLU A 1 417 ? 8.193 13.601 -24.289 1.00 87.31 417 GLU A O 1
ATOM 3175 N N . TRP A 1 418 ? 6.828 15.109 -25.258 1.00 87.31 418 TRP A N 1
ATOM 3176 C CA . TRP A 1 418 ? 7.038 14.637 -26.629 1.00 87.31 418 TRP A CA 1
ATOM 3177 C C . TRP A 1 418 ? 8.526 14.618 -27.029 1.00 87.31 418 TRP A C 1
ATOM 3179 O O . TRP A 1 418 ? 8.958 13.761 -27.798 1.00 87.31 418 TRP A O 1
ATOM 3189 N N . THR A 1 419 ? 9.338 15.522 -26.466 1.00 91.38 419 THR A N 1
ATOM 3190 C CA . THR A 1 419 ? 10.798 15.585 -26.652 1.00 91.38 419 THR A CA 1
ATOM 3191 C C . THR A 1 419 ? 11.498 14.354 -26.076 1.00 91.38 419 THR A C 1
ATOM 3193 O O . THR A 1 419 ? 12.354 13.756 -26.728 1.00 91.38 419 THR A O 1
ATOM 3196 N N . SER A 1 420 ? 11.098 13.939 -24.874 1.00 89.81 420 SER A N 1
ATOM 3197 C CA . SER A 1 420 ? 11.623 12.756 -24.191 1.00 89.81 420 SER A CA 1
ATOM 3198 C C . SER A 1 420 ? 11.203 11.465 -24.896 1.00 89.81 420 SER A C 1
ATOM 3200 O O . SER A 1 420 ? 11.995 10.526 -24.987 1.00 89.81 420 SER A O 1
ATOM 3202 N N . GLN A 1 421 ? 9.984 11.416 -25.443 1.00 90.56 421 GLN A N 1
ATOM 3203 C CA . GLN A 1 421 ? 9.523 10.297 -26.273 1.00 90.56 421 GLN A CA 1
ATOM 3204 C C . GLN A 1 421 ? 10.333 10.186 -27.565 1.00 90.56 421 GLN A C 1
ATOM 3206 O O . GLN A 1 421 ? 10.866 9.119 -27.866 1.00 90.56 421 GLN A O 1
ATOM 3211 N N . LEU A 1 422 ? 10.504 11.301 -28.284 1.00 93.25 422 LEU A N 1
ATOM 3212 C CA . LEU A 1 422 ? 11.299 11.349 -29.509 1.00 93.25 422 LEU A CA 1
ATOM 3213 C C . LEU A 1 422 ? 12.741 10.885 -29.270 1.00 93.25 422 LEU A C 1
ATOM 3215 O O . LEU A 1 422 ? 13.282 10.102 -30.057 1.00 93.25 422 LEU A O 1
ATOM 3219 N N . LEU A 1 423 ? 13.338 11.320 -28.155 1.00 93.94 423 LEU A N 1
ATOM 3220 C CA . LEU A 1 423 ? 14.654 10.866 -27.727 1.00 93.94 423 LEU A CA 1
ATOM 3221 C C . LEU A 1 423 ? 14.673 9.344 -27.540 1.00 93.94 423 LEU A C 1
ATOM 3223 O O . LEU A 1 423 ? 15.513 8.681 -28.138 1.00 93.94 423 LEU A O 1
ATOM 3227 N N . LEU A 1 424 ? 13.728 8.768 -26.794 1.00 94.25 424 LEU A N 1
ATOM 3228 C CA . LEU A 1 424 ? 13.664 7.319 -26.566 1.00 94.25 424 LEU A CA 1
ATOM 3229 C C . LEU A 1 424 ? 13.484 6.512 -27.857 1.00 94.25 424 LEU A C 1
ATOM 3231 O O . LEU A 1 424 ? 14.150 5.489 -28.032 1.00 94.25 424 LEU A O 1
ATOM 3235 N N . TYR A 1 425 ? 12.647 6.979 -28.787 1.00 95.19 425 TYR A N 1
ATOM 3236 C CA . TYR A 1 425 ? 12.508 6.347 -30.101 1.00 95.19 425 TYR A CA 1
ATOM 3237 C C . TYR A 1 425 ? 13.838 6.352 -30.857 1.00 95.19 425 TYR A C 1
ATOM 3239 O O . TYR A 1 425 ? 14.239 5.326 -31.407 1.00 95.19 425 TYR A O 1
ATOM 3247 N N . SER A 1 426 ? 14.560 7.475 -30.835 1.00 93.94 426 SER A N 1
ATOM 3248 C CA . SER A 1 426 ? 15.871 7.585 -31.482 1.00 93.94 426 SER A CA 1
ATOM 3249 C C . SER A 1 426 ? 16.939 6.712 -30.810 1.00 93.94 426 SER A C 1
ATOM 3251 O O . SER A 1 426 ? 17.735 6.078 -31.498 1.00 93.94 426 SER A O 1
ATOM 3253 N N . GLU A 1 427 ? 16.912 6.597 -29.481 1.00 95.00 427 GLU A N 1
ATOM 3254 C CA . GLU A 1 427 ? 17.832 5.764 -28.704 1.00 95.00 427 GLU A CA 1
ATOM 3255 C C . GLU A 1 427 ? 17.574 4.266 -28.940 1.00 95.00 427 GLU A C 1
ATOM 3257 O O . GLU A 1 427 ? 18.509 3.467 -28.961 1.00 95.00 427 GLU A O 1
ATOM 3262 N N . SER A 1 428 ? 16.335 3.858 -29.232 1.00 96.44 428 SER A N 1
ATOM 3263 C CA . SER A 1 428 ? 16.041 2.464 -29.600 1.00 96.44 428 SER A CA 1
ATOM 3264 C C . SER A 1 428 ? 16.791 1.999 -30.865 1.00 96.44 428 SER A C 1
ATOM 3266 O O . SER A 1 428 ? 17.101 0.813 -31.004 1.00 96.44 428 SER A O 1
ATOM 3268 N N . LEU A 1 429 ? 17.168 2.930 -31.757 1.00 95.56 429 LEU A N 1
ATOM 3269 C CA . LEU A 1 429 ? 17.866 2.629 -33.014 1.00 95.56 429 LEU A CA 1
ATOM 3270 C C . LEU A 1 429 ? 19.285 2.095 -32.822 1.00 95.56 429 LEU A C 1
ATOM 3272 O O . LEU A 1 429 ? 19.820 1.479 -33.748 1.00 95.56 429 LEU A O 1
ATOM 3276 N N . TRP A 1 430 ? 19.894 2.262 -31.642 1.00 95.94 430 TRP A N 1
ATOM 3277 C CA . TRP A 1 430 ? 21.196 1.655 -31.354 1.00 95.94 430 TRP A CA 1
ATOM 3278 C C . TRP A 1 430 ? 21.179 0.136 -31.550 1.00 95.94 430 TRP A C 1
ATOM 3280 O O . TRP A 1 430 ? 22.181 -0.426 -31.991 1.00 95.94 430 TRP A O 1
ATOM 3290 N N . VAL A 1 431 ? 20.032 -0.520 -31.328 1.00 96.25 431 VAL A N 1
ATOM 3291 C CA . VAL A 1 431 ? 19.856 -1.950 -31.622 1.00 96.25 431 VAL A CA 1
ATOM 3292 C C . VAL A 1 431 ? 20.073 -2.227 -33.110 1.00 96.25 431 VAL A C 1
ATOM 3294 O O . VAL A 1 431 ? 20.901 -3.065 -33.470 1.00 96.25 431 VAL A O 1
ATOM 3297 N N . VAL A 1 432 ? 19.395 -1.487 -33.993 1.00 95.31 432 VAL A N 1
ATOM 3298 C CA . VAL A 1 432 ? 19.537 -1.662 -35.446 1.00 95.31 432 VAL A CA 1
ATOM 3299 C C . VAL A 1 432 ? 20.928 -1.261 -35.938 1.00 95.31 432 VAL A C 1
ATOM 3301 O O . VAL A 1 432 ? 21.433 -1.864 -36.884 1.00 95.31 432 VAL A O 1
ATOM 3304 N N . TYR A 1 433 ? 21.585 -0.281 -35.309 1.00 94.12 433 TYR A N 1
ATOM 3305 C CA . TYR A 1 433 ? 22.965 0.085 -35.645 1.00 94.12 433 TYR A CA 1
ATOM 3306 C C . TYR A 1 433 ? 23.948 -1.038 -35.317 1.00 94.12 433 TYR A C 1
ATOM 3308 O O . TYR A 1 433 ? 24.784 -1.362 -36.158 1.00 94.12 433 TYR A O 1
ATOM 3316 N N . VAL A 1 434 ? 23.808 -1.683 -34.154 1.00 95.12 434 VAL A N 1
ATOM 3317 C CA . VAL A 1 434 ? 24.628 -2.845 -33.783 1.00 95.12 434 VAL A CA 1
ATOM 3318 C C . VAL A 1 434 ? 24.398 -4.009 -34.746 1.00 95.12 434 VAL A C 1
ATOM 3320 O O . VAL A 1 434 ? 25.362 -4.626 -35.194 1.00 95.12 434 VAL A O 1
ATOM 3323 N N . LEU A 1 435 ? 23.146 -4.289 -35.118 1.00 94.06 435 LEU A N 1
ATOM 3324 C CA . LEU A 1 435 ? 22.837 -5.354 -36.076 1.00 94.06 435 LEU A CA 1
ATOM 3325 C C . LEU A 1 435 ? 23.411 -5.065 -37.473 1.00 94.06 435 LEU A C 1
ATOM 3327 O O . LEU A 1 435 ? 23.996 -5.955 -38.089 1.00 94.06 435 LEU A O 1
ATOM 3331 N N . ASN A 1 436 ? 23.305 -3.822 -37.954 1.00 92.31 436 ASN A N 1
ATOM 3332 C CA . ASN A 1 436 ? 23.945 -3.402 -39.204 1.00 92.31 436 ASN A CA 1
ATOM 3333 C C . ASN A 1 436 ? 25.470 -3.590 -39.135 1.00 92.31 436 ASN A C 1
ATOM 3335 O O . ASN A 1 436 ? 26.051 -4.130 -40.071 1.00 92.31 436 ASN A O 1
ATOM 3339 N N . ASP A 1 437 ? 26.108 -3.212 -38.022 1.00 91.06 437 ASP A N 1
ATOM 3340 C CA . ASP A 1 437 ? 27.554 -3.363 -37.809 1.00 91.06 437 ASP A CA 1
ATOM 3341 C C . ASP A 1 437 ? 28.004 -4.839 -37.781 1.00 91.06 437 ASP A C 1
ATOM 3343 O O . ASP A 1 437 ? 29.068 -5.189 -38.297 1.00 91.06 437 ASP A O 1
ATOM 3347 N N . ILE A 1 438 ? 27.175 -5.739 -37.237 1.00 91.62 438 ILE A N 1
ATOM 3348 C CA . ILE A 1 438 ? 27.400 -7.195 -37.280 1.00 91.62 438 ILE A CA 1
ATOM 3349 C C . ILE A 1 438 ? 27.335 -7.729 -38.717 1.00 91.62 438 ILE A C 1
ATOM 3351 O O . ILE A 1 438 ? 28.153 -8.572 -39.085 1.00 91.62 438 ILE A O 1
ATOM 3355 N N . LEU A 1 439 ? 26.402 -7.231 -39.535 1.00 90.50 439 LEU A N 1
ATOM 3356 C CA . LEU A 1 439 ? 26.203 -7.681 -40.918 1.00 90.50 439 LEU A CA 1
ATOM 3357 C C . LEU A 1 439 ? 27.127 -7.005 -41.945 1.00 90.50 439 LEU A C 1
ATOM 3359 O O . LEU A 1 439 ? 27.140 -7.429 -43.105 1.00 90.50 439 LEU A O 1
ATOM 3363 N N . LEU A 1 440 ? 27.937 -6.020 -41.533 1.00 88.06 440 LEU A N 1
ATOM 3364 C CA . LEU A 1 440 ? 28.859 -5.286 -42.409 1.00 88.06 440 LEU A CA 1
ATOM 3365 C C . LEU A 1 440 ? 29.713 -6.169 -43.333 1.00 88.06 440 LEU A C 1
ATOM 3367 O O . LEU A 1 440 ? 29.800 -5.835 -44.516 1.00 88.06 440 LEU A O 1
ATOM 3371 N N . PRO A 1 441 ? 30.312 -7.294 -42.881 1.00 85.50 441 PRO A N 1
ATOM 3372 C CA . PRO A 1 441 ? 31.119 -8.142 -43.758 1.00 85.50 441 PRO A CA 1
ATOM 3373 C C . PRO A 1 441 ? 30.361 -8.624 -45.002 1.00 85.50 441 PRO A C 1
ATOM 3375 O O . PRO A 1 441 ? 30.938 -8.696 -46.083 1.00 85.50 441 PRO A O 1
ATOM 3378 N N . PHE A 1 442 ? 29.060 -8.896 -44.873 1.00 84.06 442 PHE A N 1
ATOM 3379 C CA . PHE A 1 442 ? 28.214 -9.355 -45.974 1.00 84.06 442 PHE A CA 1
ATOM 3380 C C . PHE A 1 442 ? 27.701 -8.187 -46.820 1.00 84.06 442 PHE A C 1
ATOM 3382 O O . PHE A 1 442 ? 27.729 -8.233 -48.051 1.00 84.06 442 PHE A O 1
ATOM 3389 N N . THR A 1 443 ? 27.247 -7.109 -46.178 1.00 85.94 443 THR A N 1
ATOM 3390 C CA . THR A 1 443 ? 26.655 -5.968 -46.888 1.00 85.94 443 THR A CA 1
ATOM 3391 C C . THR A 1 443 ? 27.692 -5.156 -47.666 1.00 85.94 443 THR A C 1
ATOM 3393 O O . THR A 1 443 ? 27.350 -4.574 -48.697 1.00 85.94 443 THR A O 1
ATOM 3396 N N . ILE A 1 444 ? 28.956 -5.133 -47.217 1.00 82.44 444 ILE A N 1
ATOM 3397 C CA . ILE A 1 444 ? 30.080 -4.515 -47.942 1.00 82.44 444 ILE A CA 1
ATOM 3398 C C . ILE A 1 444 ? 30.438 -5.326 -49.195 1.00 82.44 444 ILE A C 1
ATOM 3400 O O . ILE A 1 444 ? 30.675 -4.735 -50.248 1.00 82.44 444 ILE A O 1
ATOM 3404 N N . GLN A 1 445 ? 30.451 -6.663 -49.114 1.00 79.00 445 GLN A N 1
ATOM 3405 C CA . GLN A 1 445 ? 30.720 -7.529 -50.274 1.00 79.00 445 GLN A CA 1
ATOM 3406 C C . GLN A 1 445 ? 29.697 -7.315 -51.397 1.00 79.00 445 GLN A C 1
ATOM 3408 O O . GLN A 1 445 ? 30.058 -7.288 -52.572 1.00 79.00 445 GLN A O 1
ATOM 3413 N N . LEU A 1 446 ? 28.434 -7.115 -51.020 1.00 76.75 446 LEU A N 1
ATOM 3414 C CA . LEU A 1 446 ? 27.319 -6.875 -51.934 1.00 76.75 446 LEU A CA 1
ATOM 3415 C C . LEU A 1 446 ? 27.157 -5.400 -52.351 1.00 76.75 446 LEU A C 1
ATOM 3417 O O . LEU A 1 446 ? 26.263 -5.109 -53.134 1.00 76.75 446 LEU A O 1
ATOM 3421 N N . GLN A 1 447 ? 27.983 -4.476 -51.839 1.00 80.12 447 GLN A N 1
ATOM 3422 C CA . GLN A 1 447 ? 27.884 -3.025 -52.087 1.00 80.12 447 GLN A CA 1
ATOM 3423 C C . GLN A 1 447 ? 26.496 -2.411 -51.797 1.00 80.12 447 GLN A C 1
ATOM 3425 O O . GLN A 1 447 ? 26.062 -1.489 -52.483 1.00 80.12 447 GLN A O 1
ATOM 3430 N N . ILE A 1 448 ? 25.799 -2.913 -50.773 1.00 86.50 448 ILE A N 1
ATOM 3431 C CA . ILE A 1 448 ? 24.459 -2.435 -50.367 1.00 86.50 448 ILE A CA 1
ATOM 3432 C C . ILE A 1 448 ? 24.435 -1.832 -48.956 1.00 86.50 448 ILE A C 1
ATOM 3434 O O . ILE A 1 448 ? 23.387 -1.392 -48.485 1.00 86.50 448 ILE A O 1
ATOM 3438 N N . ALA A 1 449 ? 25.572 -1.827 -48.250 1.00 85.88 449 ALA A N 1
ATOM 3439 C CA . ALA A 1 449 ? 25.655 -1.379 -46.859 1.00 85.88 449 ALA A CA 1
ATOM 3440 C C . ALA A 1 449 ? 25.152 0.063 -46.666 1.00 85.88 449 ALA A C 1
ATOM 3442 O O . ALA A 1 449 ? 24.366 0.304 -45.753 1.00 85.88 449 ALA A O 1
ATOM 3443 N N . SER A 1 450 ? 25.551 0.991 -47.543 1.00 84.56 450 SER A N 1
ATOM 3444 C CA . SER A 1 450 ? 25.163 2.410 -47.498 1.00 84.56 450 SER A CA 1
ATOM 3445 C C . SER A 1 450 ? 23.662 2.648 -47.665 1.00 84.56 450 SER A C 1
ATOM 3447 O O . SER A 1 450 ? 23.162 3.661 -47.184 1.00 84.56 450 SER A O 1
ATOM 3449 N N . ASP A 1 451 ? 22.949 1.708 -48.288 1.00 87.56 451 ASP A N 1
ATOM 3450 C CA . ASP A 1 451 ? 21.535 1.849 -48.639 1.00 87.56 451 ASP A CA 1
ATOM 3451 C C . ASP A 1 451 ? 20.631 1.118 -47.635 1.00 87.56 451 ASP A C 1
ATOM 3453 O O . ASP A 1 451 ? 19.641 1.671 -47.155 1.00 87.56 451 ASP A O 1
ATOM 3457 N N . VAL A 1 452 ? 21.003 -0.106 -47.236 1.00 90.88 452 VAL A N 1
ATOM 3458 C CA . VAL A 1 452 ? 20.262 -0.907 -46.239 1.00 90.88 452 VAL A CA 1
ATOM 3459 C C . VAL A 1 452 ? 20.233 -0.210 -44.881 1.00 90.88 452 VAL A C 1
ATOM 3461 O O . VAL A 1 452 ? 19.212 -0.196 -44.190 1.00 90.88 452 VAL A O 1
ATOM 3464 N N . ALA A 1 453 ? 21.357 0.384 -44.495 1.00 90.44 453 ALA A N 1
ATOM 3465 C CA . ALA A 1 453 ? 21.542 1.054 -43.221 1.00 90.44 453 ALA A CA 1
ATOM 3466 C C . ALA A 1 453 ? 20.497 2.162 -42.952 1.00 90.44 453 ALA A C 1
ATOM 3468 O O . ALA A 1 453 ? 19.777 2.046 -41.956 1.00 90.44 453 ALA A O 1
ATOM 3469 N N . PRO A 1 454 ? 20.372 3.230 -43.767 1.00 91.00 454 PRO A N 1
ATOM 3470 C CA . PRO A 1 454 ? 19.380 4.285 -43.552 1.00 91.00 454 PRO A CA 1
ATOM 3471 C C . PRO A 1 454 ? 17.941 3.778 -43.679 1.00 91.00 454 PRO A C 1
ATOM 3473 O O . PRO A 1 454 ? 17.118 4.136 -42.839 1.00 91.00 454 PRO A O 1
ATOM 3476 N N . ILE A 1 455 ? 17.646 2.903 -44.649 1.00 93.81 455 ILE A N 1
ATOM 3477 C CA . ILE A 1 455 ? 16.295 2.354 -44.849 1.00 93.81 455 ILE A CA 1
ATOM 3478 C C . ILE A 1 455 ? 15.848 1.558 -43.618 1.00 93.81 455 ILE A C 1
ATOM 3480 O O . ILE A 1 455 ? 14.771 1.814 -43.085 1.00 93.81 455 ILE A O 1
ATOM 3484 N N . SER A 1 456 ? 16.688 0.645 -43.118 1.00 94.88 456 SER A N 1
ATOM 3485 C CA . SER A 1 456 ? 16.373 -0.149 -41.920 1.00 94.88 456 SER A CA 1
ATOM 3486 C C . SER A 1 456 ? 16.141 0.720 -40.685 1.00 94.88 456 SER A C 1
ATOM 3488 O O . SER A 1 456 ? 15.258 0.415 -39.892 1.00 94.88 456 SER A O 1
ATOM 3490 N N . SER A 1 457 ? 16.874 1.827 -40.531 1.00 94.56 457 SER A N 1
ATOM 3491 C CA . SER A 1 457 ? 16.688 2.745 -39.402 1.00 94.56 457 SER A CA 1
ATOM 3492 C C . SER A 1 457 ? 15.431 3.598 -39.513 1.00 94.56 457 SER A C 1
ATOM 3494 O O . SER A 1 457 ? 14.767 3.799 -38.503 1.00 94.56 457 SER A O 1
ATOM 3496 N N . VAL A 1 458 ? 15.070 4.067 -40.711 1.00 95.88 458 VAL A N 1
ATOM 3497 C CA . VAL A 1 458 ? 13.803 4.787 -40.924 1.00 95.88 458 VAL A CA 1
ATOM 3498 C C . VAL A 1 458 ? 12.616 3.851 -40.696 1.00 95.88 458 VAL A C 1
ATOM 3500 O O . VAL A 1 458 ? 11.674 4.224 -39.998 1.00 95.88 458 VAL A O 1
ATOM 3503 N N . LEU A 1 459 ? 12.676 2.620 -41.214 1.00 96.81 459 LEU A N 1
ATOM 3504 C CA . LEU A 1 459 ? 11.650 1.600 -40.977 1.00 96.81 459 LEU A CA 1
ATOM 3505 C C . LEU A 1 459 ? 11.526 1.261 -39.488 1.00 96.81 459 LEU A C 1
ATOM 3507 O O . LEU A 1 459 ? 10.424 1.279 -38.953 1.00 96.81 459 LEU A O 1
ATOM 3511 N N . ALA A 1 460 ? 12.645 1.036 -38.797 1.00 96.75 460 ALA A N 1
ATOM 3512 C CA . ALA A 1 460 ? 12.624 0.730 -37.372 1.00 96.75 460 ALA A CA 1
ATOM 3513 C C . ALA A 1 460 ? 12.083 1.895 -36.532 1.00 96.75 460 ALA A C 1
ATOM 3515 O O . ALA A 1 460 ? 11.246 1.685 -35.658 1.00 96.75 460 ALA A O 1
ATOM 3516 N N . PHE A 1 461 ? 12.519 3.126 -36.820 1.00 96.81 461 PHE A N 1
ATOM 3517 C CA . PHE A 1 461 ? 12.049 4.323 -36.127 1.00 96.81 461 PHE A CA 1
ATOM 3518 C C . PHE A 1 461 ? 10.542 4.508 -36.302 1.00 96.81 461 PHE A C 1
ATOM 3520 O O . PHE A 1 461 ? 9.815 4.643 -35.323 1.00 96.81 461 PHE A O 1
ATOM 3527 N N . THR A 1 462 ? 10.066 4.466 -37.549 1.00 96.69 462 THR A N 1
ATOM 3528 C CA . THR A 1 462 ? 8.640 4.631 -37.857 1.00 96.69 462 THR A CA 1
ATOM 3529 C C . THR A 1 462 ? 7.801 3.520 -37.240 1.00 96.69 462 THR A C 1
ATOM 3531 O O . THR A 1 462 ? 6.782 3.819 -36.634 1.00 96.69 462 THR A O 1
ATOM 3534 N N . ALA A 1 463 ? 8.251 2.265 -37.292 1.00 95.69 463 ALA A N 1
ATOM 3535 C CA . ALA A 1 463 ? 7.520 1.146 -36.709 1.00 95.69 463 ALA A CA 1
ATOM 3536 C C . ALA A 1 463 ? 7.415 1.243 -35.172 1.00 95.69 463 ALA A C 1
ATOM 3538 O O . ALA A 1 463 ? 6.341 1.000 -34.622 1.00 95.69 463 ALA A O 1
ATOM 3539 N N . VAL A 1 464 ? 8.491 1.648 -34.480 1.00 95.56 464 VAL A N 1
ATOM 3540 C CA . VAL A 1 464 ? 8.462 1.888 -33.024 1.00 95.56 464 VAL A CA 1
ATOM 3541 C C . VAL A 1 464 ? 7.526 3.046 -32.674 1.00 95.56 464 VAL A C 1
ATOM 3543 O O . VAL A 1 464 ? 6.693 2.889 -31.785 1.00 95.56 464 VAL A O 1
ATOM 3546 N N . VAL A 1 465 ? 7.614 4.173 -33.392 1.00 95.19 465 VAL A N 1
ATOM 3547 C CA . VAL A 1 465 ? 6.727 5.334 -33.193 1.00 95.19 465 VAL A CA 1
ATOM 3548 C C . VAL A 1 465 ? 5.267 4.944 -33.411 1.00 95.19 465 VAL A C 1
ATOM 3550 O O . VAL A 1 465 ? 4.418 5.248 -32.580 1.00 95.19 465 VAL A O 1
ATOM 3553 N N . SER A 1 466 ? 4.958 4.243 -34.504 1.00 94.31 466 SER A N 1
ATOM 3554 C CA . SER A 1 466 ? 3.592 3.819 -34.814 1.00 94.31 466 SER A CA 1
ATOM 3555 C C . SER A 1 466 ? 3.023 2.892 -33.746 1.00 94.31 466 SER A C 1
ATOM 3557 O O . SER A 1 466 ? 1.874 3.073 -33.353 1.00 94.31 466 SER A O 1
ATOM 3559 N N . LEU A 1 467 ? 3.810 1.932 -33.251 1.00 92.69 467 LEU A N 1
ATOM 3560 C CA . LEU A 1 467 ? 3.361 1.025 -32.195 1.00 92.69 467 LEU A CA 1
ATOM 3561 C C . LEU A 1 467 ? 3.124 1.766 -30.873 1.00 92.69 467 LEU A C 1
ATOM 3563 O O . LEU A 1 467 ? 2.121 1.517 -30.208 1.00 92.69 467 LEU A O 1
ATOM 3567 N N . ASP A 1 468 ? 4.027 2.673 -30.498 1.00 90.25 468 ASP A N 1
ATOM 3568 C CA . ASP A 1 468 ? 3.926 3.395 -29.231 1.00 90.25 468 ASP A CA 1
ATOM 3569 C C . ASP A 1 468 ? 2.776 4.410 -29.218 1.00 90.25 468 ASP A C 1
ATOM 3571 O O . ASP A 1 468 ? 2.070 4.513 -28.219 1.00 90.25 468 ASP A O 1
ATOM 3575 N N . VAL A 1 469 ? 2.521 5.086 -30.345 1.00 89.81 469 VAL A N 1
ATOM 3576 C CA . VAL A 1 469 ? 1.383 6.007 -30.505 1.00 89.81 469 VAL A CA 1
ATOM 3577 C C . VAL A 1 469 ? 0.053 5.254 -30.590 1.00 89.81 469 VAL A C 1
ATOM 3579 O O . VAL A 1 469 ? -0.926 5.680 -29.983 1.00 89.81 469 VAL A O 1
ATOM 3582 N N . ALA A 1 470 ? -0.007 4.140 -31.329 1.00 91.81 470 ALA A N 1
ATOM 3583 C CA . ALA A 1 470 ? -1.246 3.375 -31.487 1.00 91.81 470 ALA A CA 1
ATOM 3584 C C . ALA A 1 470 ? -1.637 2.616 -30.211 1.00 91.81 470 ALA A C 1
ATOM 3586 O O . ALA A 1 470 ? -2.819 2.407 -29.946 1.00 91.81 470 ALA A O 1
ATOM 3587 N N . SER A 1 471 ? -0.651 2.178 -29.430 1.00 89.31 471 SER A N 1
ATOM 3588 C CA . SER A 1 471 ? -0.865 1.400 -28.215 1.00 89.31 471 SER A CA 1
ATOM 3589 C C . SER A 1 471 ? 0.215 1.742 -27.187 1.00 89.31 471 SER A C 1
ATOM 3591 O O . SER A 1 471 ? 1.190 0.999 -27.066 1.00 89.31 471 SER A O 1
ATOM 3593 N N . PRO A 1 472 ? 0.106 2.858 -26.444 1.00 88.06 472 PRO A N 1
ATOM 3594 C CA . PRO A 1 472 ? 1.035 3.167 -25.359 1.00 88.06 472 PRO A CA 1
ATOM 3595 C C . PRO A 1 472 ? 0.854 2.178 -24.201 1.00 88.06 472 PRO A C 1
ATOM 3597 O O . PRO A 1 472 ? -0.264 1.757 -23.896 1.00 88.06 472 PRO A O 1
ATOM 3600 N N . TYR A 1 473 ? 1.947 1.795 -23.535 1.00 86.81 473 TYR A N 1
ATOM 3601 C CA . TYR A 1 473 ? 1.852 0.908 -22.373 1.00 86.81 473 TYR A CA 1
ATOM 3602 C C . TYR A 1 473 ? 1.288 1.663 -21.159 1.00 86.81 473 TYR A C 1
ATOM 3604 O O . TYR A 1 473 ? 1.799 2.723 -20.798 1.00 86.81 473 TYR A O 1
ATOM 3612 N N . GLN A 1 474 ? 0.256 1.107 -20.522 1.00 85.00 474 GLN A N 1
ATOM 3613 C CA . GLN A 1 474 ? -0.397 1.672 -19.336 1.00 85.00 474 GLN A CA 1
ATOM 3614 C C . GLN A 1 474 ? -0.142 0.799 -18.104 1.00 85.00 474 GLN A C 1
ATOM 3616 O O . GLN A 1 474 ? 0.014 -0.418 -18.217 1.00 85.00 474 GLN A O 1
ATOM 3621 N N . VAL A 1 475 ? -0.107 1.425 -16.924 1.00 84.56 475 VAL A N 1
ATOM 3622 C CA . VAL A 1 475 ? -0.018 0.701 -15.649 1.00 84.56 475 VAL A CA 1
ATOM 3623 C C . VAL A 1 475 ? -1.281 -0.128 -15.470 1.00 84.56 475 VAL A C 1
ATOM 3625 O O . VAL A 1 475 ? -2.386 0.388 -15.607 1.00 84.56 475 VAL A O 1
ATOM 3628 N N . GLN A 1 476 ? -1.115 -1.398 -15.119 1.00 83.94 476 GLN A N 1
ATOM 3629 C CA . GLN A 1 476 ? -2.222 -2.243 -14.687 1.00 83.94 476 GLN A CA 1
ATOM 3630 C C . GLN A 1 476 ? -2.028 -2.551 -13.208 1.00 83.94 476 GLN A C 1
ATOM 3632 O O . GLN A 1 476 ? -0.971 -3.042 -12.819 1.00 83.94 476 GLN A O 1
ATOM 3637 N N . ALA A 1 477 ? -3.027 -2.254 -12.385 1.00 81.38 477 ALA A N 1
ATOM 3638 C CA . ALA A 1 477 ? -3.044 -2.624 -10.978 1.00 81.38 477 ALA A CA 1
ATOM 3639 C C . ALA A 1 477 ? -4.227 -3.561 -10.748 1.00 81.38 477 ALA A C 1
ATOM 3641 O O . ALA A 1 477 ? -5.358 -3.232 -11.101 1.00 81.38 477 ALA A O 1
ATOM 3642 N N . ASN A 1 478 ? -3.955 -4.728 -10.182 1.00 84.38 478 ASN A N 1
ATOM 3643 C CA . ASN A 1 478 ? -4.971 -5.641 -9.696 1.00 84.38 478 ASN A CA 1
ATOM 3644 C C . ASN A 1 478 ? -4.879 -5.664 -8.174 1.00 84.38 478 ASN A C 1
ATOM 3646 O O . ASN A 1 478 ? -3.856 -6.085 -7.637 1.00 84.38 478 ASN A O 1
ATOM 3650 N N . VAL A 1 479 ? -5.915 -5.189 -7.489 1.00 80.31 479 VAL A N 1
ATOM 3651 C CA . VAL A 1 479 ? -5.986 -5.220 -6.026 1.00 80.31 479 VAL A CA 1
ATOM 3652 C C . VAL A 1 479 ? -6.747 -6.478 -5.640 1.00 80.31 479 VAL A C 1
ATOM 3654 O O . VAL A 1 479 ? -7.906 -6.647 -6.009 1.00 80.31 479 VAL A O 1
ATOM 3657 N N . ALA A 1 480 ? -6.079 -7.375 -4.929 1.00 81.50 480 ALA A N 1
ATOM 3658 C CA . ALA A 1 480 ? -6.664 -8.610 -4.434 1.00 81.50 480 ALA A CA 1
ATOM 3659 C C . ALA A 1 480 ? -6.034 -8.892 -3.079 1.00 81.50 480 ALA A C 1
ATOM 3661 O O . ALA A 1 480 ? -4.818 -9.034 -3.002 1.00 81.50 480 ALA A O 1
ATOM 3662 N N . GLN A 1 481 ? -6.850 -8.935 -2.030 1.00 81.56 481 GLN A N 1
ATOM 3663 C CA . GLN A 1 481 ? -6.384 -9.203 -0.679 1.00 81.56 481 GLN A CA 1
ATOM 3664 C C . GLN A 1 481 ? -6.605 -10.681 -0.360 1.00 81.56 481 GLN A C 1
ATOM 3666 O O . GLN A 1 481 ? -7.727 -11.097 -0.083 1.00 81.56 481 GLN A O 1
ATOM 3671 N N . ASP A 1 482 ? -5.538 -11.472 -0.435 1.00 87.38 482 ASP A N 1
ATOM 3672 C CA . ASP A 1 482 ? -5.543 -12.883 -0.048 1.00 87.38 482 ASP A CA 1
ATOM 3673 C C . ASP A 1 482 ? -4.631 -13.076 1.163 1.00 87.38 482 ASP A C 1
ATOM 3675 O O . ASP A 1 482 ? -3.426 -12.811 1.101 1.00 87.38 482 ASP A O 1
ATOM 3679 N N . CYS A 1 483 ? -5.231 -13.475 2.281 1.00 88.12 483 CYS A N 1
ATOM 3680 C CA . CYS A 1 483 ? -4.618 -13.529 3.597 1.00 88.12 483 CYS A CA 1
ATOM 3681 C C . CYS A 1 483 ? -4.553 -14.972 4.093 1.00 88.12 483 CYS A C 1
ATOM 3683 O O . CYS A 1 483 ? -5.560 -15.670 4.169 1.00 88.12 483 CYS A O 1
ATOM 3685 N N . THR A 1 484 ? -3.363 -15.400 4.503 1.00 86.56 484 THR A N 1
ATOM 3686 C CA . THR A 1 484 ? -3.119 -16.740 5.039 1.00 86.56 484 THR A CA 1
ATOM 3687 C C . THR A 1 484 ? -2.621 -16.653 6.476 1.00 86.56 484 THR A C 1
ATOM 3689 O O . THR A 1 484 ? -1.717 -15.877 6.802 1.00 86.56 484 THR A O 1
ATOM 3692 N N . PHE A 1 485 ? -3.213 -17.450 7.365 1.00 80.56 485 PHE A N 1
ATOM 3693 C CA . PHE A 1 485 ? -2.734 -17.575 8.739 1.00 80.56 485 PHE A CA 1
ATOM 3694 C C . PHE A 1 485 ? -1.400 -18.321 8.733 1.00 80.56 485 PHE A C 1
ATOM 3696 O O . PHE A 1 485 ? -1.345 -19.505 8.409 1.00 80.56 485 PHE A O 1
ATOM 3703 N N . THR A 1 486 ? -0.313 -17.634 9.091 1.00 76.00 486 THR A N 1
ATOM 3704 C CA . THR A 1 486 ? 1.014 -18.267 9.149 1.00 76.00 486 THR A CA 1
ATOM 3705 C C . THR A 1 486 ? 1.190 -19.047 10.444 1.00 76.00 486 THR A C 1
ATOM 3707 O O . THR A 1 486 ? 1.660 -20.181 10.435 1.00 76.00 486 THR A O 1
ATOM 3710 N N . SER A 1 487 ? 0.803 -18.445 11.570 1.00 66.62 487 SER A N 1
ATOM 3711 C CA . SER A 1 487 ? 0.650 -19.100 12.866 1.00 66.62 487 SER A CA 1
ATOM 3712 C C . SER A 1 487 ? -0.079 -18.172 13.837 1.00 66.62 487 SER A C 1
ATOM 3714 O O . SER A 1 487 ? -0.056 -16.954 13.669 1.00 66.62 487 SER A O 1
ATOM 3716 N N . PHE A 1 488 ? -0.636 -18.730 14.913 1.00 61.94 488 PHE A N 1
ATOM 3717 C CA . PHE A 1 488 ? -1.270 -17.944 15.980 1.00 61.94 488 PHE A CA 1
ATOM 3718 C C . PHE A 1 488 ? -0.323 -16.906 16.619 1.00 61.94 488 PHE A C 1
ATOM 3720 O O . PHE A 1 488 ? -0.773 -15.870 17.088 1.00 61.94 488 PHE A O 1
ATOM 3727 N N . ARG A 1 489 ? 1.001 -17.146 16.609 1.00 57.59 489 ARG A N 1
ATOM 3728 C CA . ARG A 1 489 ? 2.005 -16.209 17.158 1.00 57.59 489 ARG A CA 1
ATOM 3729 C C . ARG A 1 489 ? 2.637 -15.267 16.128 1.00 57.59 489 ARG A C 1
ATOM 3731 O O . ARG A 1 489 ? 3.172 -14.238 16.516 1.00 57.59 489 ARG A O 1
ATOM 3738 N N . ARG A 1 490 ? 2.655 -15.630 14.841 1.00 58.66 490 ARG A N 1
ATOM 3739 C CA . ARG A 1 490 ? 3.261 -14.819 13.761 1.00 58.66 490 ARG A CA 1
ATOM 3740 C C . ARG A 1 490 ? 2.239 -13.992 12.986 1.00 58.66 490 ARG A C 1
ATOM 3742 O O . ARG A 1 490 ? 2.635 -13.153 12.186 1.00 58.66 490 ARG A O 1
ATOM 3749 N N . GLY A 1 491 ? 0.953 -14.220 13.242 1.00 73.38 491 GLY A N 1
ATOM 3750 C CA . GLY A 1 491 ? -0.140 -13.494 12.622 1.00 73.38 491 GLY A CA 1
ATOM 3751 C C . GLY A 1 491 ? -0.427 -13.964 11.198 1.00 73.38 491 GLY A C 1
ATOM 3752 O O . GLY A 1 491 ? -0.251 -15.136 10.833 1.00 73.38 491 GLY A O 1
ATOM 3753 N N . VAL A 1 492 ? -0.903 -13.025 10.393 1.00 83.44 492 VAL A N 1
ATOM 3754 C CA . VAL A 1 492 ? -1.443 -13.264 9.056 1.00 83.44 492 VAL A CA 1
ATOM 3755 C C . VAL A 1 492 ? -0.494 -12.677 8.016 1.00 83.44 492 VAL A C 1
ATOM 3757 O O . VAL A 1 492 ? -0.014 -11.556 8.168 1.00 83.44 492 VAL A O 1
ATOM 3760 N N . ALA A 1 493 ? -0.215 -13.433 6.956 1.00 86.75 493 ALA A N 1
ATOM 3761 C CA . ALA A 1 493 ? 0.491 -12.934 5.784 1.00 86.75 493 ALA A CA 1
ATOM 3762 C C . ALA A 1 493 ? -0.521 -12.689 4.666 1.00 86.75 493 ALA A C 1
ATOM 3764 O O . ALA A 1 493 ? -1.188 -13.623 4.222 1.00 86.75 493 ALA A O 1
ATOM 3765 N N . CYS A 1 494 ? -0.616 -11.441 4.213 1.00 88.19 494 CYS A N 1
ATOM 3766 C CA . CYS A 1 494 ? -1.530 -11.043 3.151 1.00 88.19 494 CYS A CA 1
ATOM 3767 C C . CYS A 1 494 ? -0.770 -10.634 1.889 1.00 88.19 494 CYS A C 1
ATOM 3769 O O . CYS A 1 494 ? 0.218 -9.901 1.948 1.00 88.19 494 CYS A O 1
ATOM 3771 N N . THR A 1 495 ? -1.268 -11.072 0.739 1.00 89.75 495 THR A N 1
ATOM 3772 C CA . THR A 1 495 ? -0.927 -10.509 -0.568 1.00 89.75 495 THR A CA 1
ATOM 3773 C C . THR A 1 495 ? -2.014 -9.503 -0.926 1.00 89.75 495 THR A C 1
ATOM 3775 O O . THR A 1 495 ? -3.183 -9.849 -0.858 1.00 89.75 495 THR A O 1
ATOM 3778 N N . GLY A 1 496 ? -1.645 -8.243 -1.189 1.00 85.38 496 GLY A N 1
ATOM 3779 C CA . GLY A 1 496 ? -2.606 -7.147 -1.414 1.00 85.38 496 GLY A CA 1
ATOM 3780 C C . GLY A 1 496 ? -2.925 -6.861 -2.886 1.00 85.38 496 GLY A C 1
ATOM 3781 O O . GLY A 1 496 ? -3.857 -6.116 -3.189 1.00 85.38 496 GLY A O 1
ATOM 3782 N N . GLY A 1 497 ? -2.157 -7.432 -3.815 1.00 87.62 497 GLY A N 1
ATOM 3783 C CA . GLY A 1 497 ? -2.359 -7.246 -5.248 1.00 87.62 497 GLY A CA 1
ATOM 3784 C C . GLY A 1 497 ? -1.073 -7.303 -6.070 1.00 87.62 497 GLY A C 1
ATOM 3785 O O . GLY A 1 497 ? 0.017 -7.546 -5.553 1.00 87.62 497 GLY A O 1
ATOM 3786 N N . GLU A 1 498 ? -1.210 -7.051 -7.370 1.00 87.81 498 GLU A N 1
ATOM 3787 C CA . GLU A 1 498 ? -0.123 -6.990 -8.348 1.00 87.81 498 GLU A CA 1
ATOM 3788 C C . GLU A 1 498 ? -0.191 -5.661 -9.115 1.00 87.81 498 GLU A C 1
ATOM 3790 O O . GLU A 1 498 ? -1.231 -5.309 -9.672 1.00 87.81 498 GLU A O 1
ATOM 3795 N N . VAL A 1 499 ? 0.930 -4.937 -9.194 1.00 85.06 499 VAL A N 1
ATOM 3796 C CA . VAL A 1 499 ? 1.061 -3.740 -10.039 1.00 85.06 499 VAL A CA 1
ATOM 3797 C C . VAL A 1 499 ? 2.053 -4.023 -11.163 1.00 85.06 499 VAL A C 1
ATOM 3799 O O . VAL A 1 499 ? 3.250 -4.196 -10.935 1.00 85.06 499 VAL A O 1
ATOM 3802 N N . ARG A 1 500 ? 1.562 -4.043 -12.403 1.00 87.19 500 ARG A N 1
ATOM 3803 C CA . ARG A 1 500 ? 2.355 -4.258 -13.617 1.00 87.19 500 ARG A CA 1
ATOM 3804 C C . ARG A 1 500 ? 2.765 -2.926 -14.229 1.00 87.19 500 ARG A C 1
ATOM 3806 O O . ARG A 1 500 ? 2.010 -2.297 -14.970 1.00 87.19 500 ARG A O 1
ATOM 3813 N N . LEU A 1 501 ? 4.003 -2.525 -13.951 1.00 85.56 501 LEU A N 1
ATOM 3814 C CA . LEU A 1 501 ? 4.602 -1.284 -14.460 1.00 85.56 501 LEU A CA 1
ATOM 3815 C C . LEU A 1 501 ? 5.191 -1.415 -15.872 1.00 85.56 501 LEU A C 1
ATOM 3817 O O . LEU A 1 501 ? 5.412 -0.406 -16.538 1.00 85.56 501 LEU A O 1
ATOM 3821 N N . GLY A 1 502 ? 5.443 -2.637 -16.344 1.00 88.50 502 GLY A N 1
ATOM 3822 C CA . GLY A 1 502 ? 6.028 -2.886 -17.659 1.00 88.50 502 GLY A CA 1
ATOM 3823 C C . GLY A 1 502 ? 5.761 -4.289 -18.184 1.00 88.50 502 GLY A C 1
ATOM 3824 O O . GLY A 1 502 ? 5.357 -5.173 -17.430 1.00 88.50 502 GLY A O 1
ATOM 3825 N N . SER A 1 503 ? 6.019 -4.495 -19.478 1.00 89.81 503 SER A N 1
ATOM 3826 C CA . SER A 1 503 ? 5.809 -5.784 -20.147 1.00 89.81 503 SER A CA 1
ATOM 3827 C C . SER A 1 503 ? 7.049 -6.265 -20.897 1.00 89.81 503 SER A C 1
ATOM 3829 O O . SER A 1 503 ? 7.545 -5.608 -21.813 1.00 89.81 503 SER A O 1
ATOM 3831 N N . GLY A 1 504 ? 7.517 -7.468 -20.549 1.00 90.25 504 GLY A N 1
ATOM 3832 C CA . GLY A 1 504 ? 8.584 -8.153 -21.285 1.00 90.25 504 GLY A CA 1
ATOM 3833 C C . GLY A 1 504 ? 8.162 -8.594 -22.691 1.00 90.25 504 GLY A C 1
ATOM 3834 O O . GLY A 1 504 ? 8.999 -8.676 -23.587 1.00 90.25 504 GLY A O 1
ATOM 3835 N N . GLU A 1 505 ? 6.867 -8.822 -22.914 1.00 91.38 505 GLU A N 1
ATOM 3836 C CA . GLU A 1 505 ? 6.320 -9.117 -24.241 1.00 91.38 505 GLU A CA 1
ATOM 3837 C C . GLU A 1 505 ? 6.461 -7.904 -25.167 1.00 91.38 505 GLU A C 1
ATOM 3839 O O . GLU A 1 505 ? 6.920 -8.031 -26.300 1.00 91.38 505 GLU A O 1
ATOM 3844 N N . ARG A 1 506 ? 6.184 -6.698 -24.654 1.00 92.31 506 ARG A N 1
ATOM 3845 C CA . ARG A 1 506 ? 6.389 -5.451 -25.402 1.00 92.31 506 ARG A CA 1
ATOM 3846 C C . ARG A 1 506 ? 7.861 -5.219 -25.745 1.00 92.31 506 ARG A C 1
ATOM 3848 O O . ARG A 1 506 ? 8.155 -4.826 -26.872 1.00 92.31 506 ARG A O 1
ATOM 3855 N N . VAL A 1 507 ? 8.784 -5.536 -24.831 1.00 94.31 507 VAL A N 1
ATOM 3856 C CA . VAL A 1 507 ? 10.232 -5.512 -25.115 1.00 94.31 507 VAL A CA 1
ATOM 3857 C C . VAL A 1 507 ? 10.573 -6.462 -26.265 1.00 94.31 507 VAL A C 1
ATOM 3859 O O . VAL A 1 507 ? 11.282 -6.070 -27.192 1.00 94.31 507 VAL A O 1
ATOM 3862 N N . ALA A 1 508 ? 10.049 -7.691 -26.238 1.00 94.56 508 ALA A N 1
ATOM 3863 C CA . ALA A 1 508 ? 10.271 -8.675 -27.295 1.00 94.56 508 ALA A CA 1
ATOM 3864 C C . ALA A 1 508 ? 9.691 -8.216 -28.641 1.00 94.56 508 ALA A C 1
ATOM 3866 O O . ALA A 1 508 ? 10.369 -8.334 -29.661 1.00 94.56 508 ALA A O 1
ATOM 3867 N N . HIS A 1 509 ? 8.490 -7.629 -28.651 1.00 94.12 509 HIS A N 1
ATOM 3868 C CA . HIS A 1 509 ? 7.895 -7.041 -29.850 1.00 94.12 509 HIS A CA 1
ATOM 3869 C C . HIS A 1 509 ? 8.755 -5.908 -30.404 1.00 94.12 509 HIS A C 1
ATOM 3871 O O . HIS A 1 509 ? 9.111 -5.946 -31.576 1.00 94.12 509 HIS A O 1
ATOM 3877 N N . LEU A 1 510 ? 9.164 -4.942 -29.578 1.00 95.50 510 LEU A N 1
ATOM 3878 C CA . LEU A 1 510 ? 9.996 -3.821 -30.020 1.00 95.50 510 LEU A CA 1
ATOM 3879 C C . LEU A 1 510 ? 11.357 -4.287 -30.556 1.00 95.50 510 LEU A C 1
ATOM 3881 O O . LEU A 1 510 ? 11.786 -3.815 -31.606 1.00 95.50 510 LEU A O 1
ATOM 3885 N N . LEU A 1 511 ? 12.012 -5.258 -29.911 1.00 96.31 511 LEU A N 1
ATOM 3886 C CA . LEU A 1 511 ? 13.231 -5.880 -30.445 1.00 96.31 511 LEU A CA 1
ATOM 3887 C C . LEU A 1 511 ? 12.971 -6.622 -31.764 1.00 96.31 511 LEU A C 1
ATOM 3889 O O . LEU A 1 511 ? 13.761 -6.512 -32.704 1.00 96.31 511 LEU A O 1
ATOM 3893 N N . GLY A 1 512 ? 11.847 -7.333 -31.854 1.00 96.06 512 GLY A N 1
ATOM 3894 C CA . GLY A 1 512 ? 11.385 -7.988 -33.072 1.00 96.06 512 GLY A CA 1
ATOM 3895 C C . GLY A 1 512 ? 11.164 -7.000 -34.217 1.00 96.06 512 GLY A C 1
ATOM 3896 O O . GLY A 1 512 ? 11.607 -7.265 -35.330 1.00 96.06 512 GLY A O 1
ATOM 3897 N N . LEU A 1 513 ? 10.572 -5.830 -33.948 1.00 95.88 513 LEU A N 1
ATOM 3898 C CA . LEU A 1 513 ? 10.392 -4.750 -34.923 1.00 95.88 513 LEU A CA 1
ATOM 3899 C C . LEU A 1 513 ? 11.737 -4.227 -35.447 1.00 95.88 513 LEU A C 1
ATOM 3901 O O . LEU A 1 513 ? 11.884 -4.030 -36.655 1.00 95.88 513 LEU A O 1
ATOM 3905 N N . GLN A 1 514 ? 12.729 -4.036 -34.570 1.00 95.62 514 GLN A N 1
ATOM 3906 C CA . GLN A 1 514 ? 14.082 -3.618 -34.970 1.00 95.62 514 GLN A CA 1
ATOM 3907 C C . GLN A 1 514 ? 14.708 -4.646 -35.925 1.00 95.62 514 GLN A C 1
ATOM 3909 O O . GLN A 1 514 ? 15.216 -4.292 -36.991 1.00 95.62 514 GLN A O 1
ATOM 3914 N N . PHE A 1 515 ? 14.626 -5.933 -35.576 1.00 96.19 515 PHE A N 1
ATOM 3915 C CA . PHE A 1 515 ? 15.153 -7.017 -36.403 1.00 96.19 515 PHE A CA 1
ATOM 3916 C C . PHE A 1 515 ? 14.397 -7.162 -37.734 1.00 96.19 515 PHE A C 1
ATOM 3918 O O . PHE A 1 515 ? 15.018 -7.243 -38.793 1.00 96.19 515 PHE A O 1
ATOM 3925 N N . ALA A 1 516 ? 13.064 -7.136 -37.709 1.00 96.44 516 ALA A N 1
ATOM 3926 C CA . ALA A 1 516 ? 12.228 -7.241 -38.901 1.00 96.44 516 ALA A CA 1
ATOM 3927 C C . ALA A 1 516 ? 12.491 -6.090 -39.882 1.00 96.44 516 ALA A C 1
ATOM 3929 O O . ALA A 1 516 ? 12.629 -6.326 -41.081 1.00 96.44 516 ALA A O 1
ATOM 3930 N N . SER A 1 517 ? 12.650 -4.864 -39.379 1.00 96.69 517 SER A N 1
ATOM 3931 C CA . SER A 1 517 ? 12.974 -3.686 -40.196 1.00 96.69 517 SER A CA 1
ATOM 3932 C C . SER A 1 517 ? 14.301 -3.845 -40.940 1.00 96.69 517 SER A C 1
ATOM 3934 O O . SER A 1 517 ? 14.412 -3.480 -42.113 1.00 96.69 517 SER A O 1
ATOM 3936 N N . LEU A 1 518 ? 15.301 -4.447 -40.288 1.00 95.75 518 LEU A N 1
ATOM 3937 C CA . LEU A 1 518 ? 16.573 -4.788 -40.919 1.00 95.75 518 LEU A CA 1
ATOM 3938 C C . LEU A 1 518 ? 16.413 -5.867 -41.992 1.00 95.75 518 LEU A C 1
ATOM 3940 O O . LEU A 1 518 ? 16.933 -5.702 -43.092 1.00 95.75 518 LEU A O 1
ATOM 3944 N N . VAL A 1 519 ? 15.691 -6.951 -41.698 1.00 95.81 519 VAL A N 1
ATOM 3945 C CA . VAL A 1 519 ? 15.475 -8.050 -42.652 1.00 95.81 519 VAL A CA 1
ATOM 3946 C C . VAL A 1 519 ? 14.729 -7.561 -43.893 1.00 95.81 519 VAL A C 1
ATOM 3948 O O . VAL A 1 519 ? 15.149 -7.861 -45.008 1.00 95.81 519 VAL A O 1
ATOM 3951 N N . VAL A 1 520 ? 13.669 -6.766 -43.724 1.00 96.12 520 VAL A N 1
ATOM 3952 C CA . VAL A 1 520 ? 12.901 -6.192 -44.839 1.00 96.12 520 VAL A CA 1
ATOM 3953 C C . VAL A 1 520 ? 13.787 -5.298 -45.705 1.00 96.12 520 VAL A C 1
ATOM 3955 O O . VAL A 1 520 ? 13.814 -5.470 -46.924 1.00 96.12 520 VAL A O 1
ATOM 3958 N N . ALA A 1 521 ? 14.566 -4.398 -45.095 1.00 94.75 521 ALA A N 1
ATOM 3959 C CA . ALA A 1 521 ? 15.498 -3.543 -45.827 1.00 94.75 521 ALA A CA 1
ATOM 3960 C C . ALA A 1 521 ? 16.571 -4.359 -46.569 1.00 94.75 521 ALA A C 1
ATOM 3962 O O . ALA A 1 521 ? 16.862 -4.091 -47.734 1.00 94.75 521 ALA A O 1
ATOM 3963 N N . LEU A 1 522 ? 17.128 -5.389 -45.924 1.00 93.19 522 LEU A N 1
ATOM 3964 C CA . LEU A 1 522 ? 18.126 -6.274 -46.518 1.00 93.19 522 LEU A CA 1
ATOM 3965 C C . LEU A 1 522 ? 17.555 -7.020 -47.731 1.00 93.19 522 LEU A C 1
ATOM 3967 O O . LEU A 1 522 ? 18.161 -7.005 -48.798 1.00 93.19 522 LEU A O 1
ATOM 3971 N N . VAL A 1 523 ? 16.382 -7.647 -47.599 1.00 93.88 523 VAL A N 1
ATOM 3972 C CA . VAL A 1 523 ? 15.734 -8.394 -48.690 1.00 93.88 523 VAL A CA 1
ATOM 3973 C C . VAL A 1 523 ? 15.371 -7.462 -49.846 1.00 93.88 523 VAL A C 1
ATOM 3975 O O . VAL A 1 523 ? 15.644 -7.792 -51.003 1.00 93.88 523 VAL A O 1
ATOM 3978 N N . ALA A 1 524 ? 14.814 -6.284 -49.560 1.00 93.25 524 ALA A N 1
ATOM 3979 C CA . ALA A 1 524 ? 14.484 -5.289 -50.577 1.00 93.25 524 ALA A CA 1
ATOM 3980 C C . ALA A 1 524 ? 15.731 -4.841 -51.360 1.00 93.25 524 ALA A C 1
ATOM 3982 O O . ALA A 1 524 ? 15.720 -4.840 -52.590 1.00 93.25 524 ALA A O 1
ATOM 3983 N N . MET A 1 525 ? 16.841 -4.552 -50.676 1.00 91.00 525 MET A N 1
ATOM 3984 C CA . MET A 1 525 ? 18.066 -4.113 -51.349 1.00 91.00 525 MET A CA 1
ATOM 3985 C C . MET A 1 525 ? 18.802 -5.246 -52.063 1.00 91.00 525 MET A C 1
ATOM 3987 O O . MET A 1 525 ? 19.317 -5.034 -53.155 1.00 91.00 525 MET A O 1
ATOM 3991 N N . VAL A 1 526 ? 18.816 -6.466 -51.519 1.00 89.19 526 VAL A N 1
ATOM 3992 C CA . VAL A 1 526 ? 19.398 -7.633 -52.206 1.00 89.19 526 VAL A CA 1
ATOM 3993 C C . VAL A 1 526 ? 18.607 -7.966 -53.470 1.00 89.19 526 VAL A C 1
ATOM 3995 O O . VAL A 1 526 ? 19.197 -8.240 -54.515 1.00 89.19 526 VAL A O 1
ATOM 3998 N N . THR A 1 527 ? 17.273 -7.934 -53.409 1.00 89.31 527 THR A N 1
ATOM 3999 C CA . THR A 1 527 ? 16.428 -8.165 -54.591 1.00 89.31 527 THR A CA 1
ATOM 4000 C C . THR A 1 527 ? 16.594 -7.054 -55.624 1.00 89.31 527 THR A C 1
ATOM 4002 O O . THR A 1 527 ? 16.727 -7.356 -56.810 1.00 89.31 527 THR A O 1
ATOM 4005 N N . TYR A 1 528 ? 16.677 -5.793 -55.192 1.00 88.50 528 TYR A N 1
ATOM 4006 C CA . TYR A 1 528 ? 16.969 -4.655 -56.061 1.00 88.50 528 TYR A CA 1
ATOM 4007 C C . TYR A 1 528 ? 18.353 -4.768 -56.726 1.00 88.50 528 TYR A C 1
ATOM 4009 O O . TYR A 1 528 ? 18.449 -4.667 -57.949 1.00 88.50 528 TYR A O 1
ATOM 4017 N N . ALA A 1 529 ? 19.406 -5.078 -55.965 1.00 84.75 529 ALA A N 1
ATOM 4018 C CA . ALA A 1 529 ? 20.763 -5.256 -56.485 1.00 84.75 529 ALA A CA 1
ATOM 4019 C C . ALA A 1 529 ? 20.855 -6.420 -57.487 1.00 84.75 529 ALA A C 1
ATOM 4021 O O . ALA A 1 529 ? 21.503 -6.295 -58.524 1.00 84.75 529 ALA A O 1
ATOM 4022 N N . ARG A 1 530 ? 20.141 -7.531 -57.240 1.00 85.38 530 ARG A N 1
ATOM 4023 C CA . ARG A 1 530 ? 20.046 -8.657 -58.189 1.00 85.38 530 ARG A CA 1
ATOM 4024 C C . ARG A 1 530 ? 19.286 -8.304 -59.470 1.00 85.38 530 ARG A C 1
ATOM 4026 O O . ARG A 1 530 ? 19.622 -8.826 -60.527 1.00 85.38 530 ARG A O 1
ATOM 4033 N N . ARG A 1 531 ? 18.257 -7.453 -59.388 1.00 86.56 531 ARG A N 1
ATOM 4034 C CA . ARG A 1 531 ? 17.468 -6.987 -60.546 1.00 86.56 531 ARG A CA 1
ATOM 4035 C C . ARG A 1 531 ? 18.227 -5.955 -61.389 1.00 86.56 531 ARG A C 1
ATOM 4037 O O . ARG A 1 531 ? 18.004 -5.896 -62.593 1.00 86.56 531 ARG A O 1
ATOM 4044 N N . TYR A 1 532 ? 19.120 -5.175 -60.775 1.00 83.69 532 TYR A N 1
ATOM 4045 C CA . TYR A 1 532 ? 19.889 -4.106 -61.424 1.00 83.69 532 TYR A CA 1
ATOM 4046 C C . TYR A 1 532 ? 21.404 -4.229 -61.161 1.00 83.69 532 TYR A C 1
ATOM 4048 O O . TYR A 1 532 ? 21.998 -3.338 -60.544 1.00 83.69 532 TYR A O 1
ATOM 4056 N N . PRO A 1 533 ? 22.067 -5.288 -61.667 1.00 76.69 533 PRO A N 1
ATOM 4057 C CA . PRO A 1 533 ? 23.487 -5.546 -61.404 1.00 76.69 533 PRO A CA 1
ATOM 4058 C C . PRO A 1 533 ? 24.412 -4.430 -61.914 1.00 76.69 533 PRO A C 1
ATOM 4060 O O . PRO A 1 533 ? 25.474 -4.206 -61.345 1.00 76.69 533 PRO A O 1
ATOM 4063 N N . SER A 1 534 ? 23.996 -3.666 -62.930 1.00 74.38 534 SER A N 1
ATOM 4064 C CA . SER A 1 534 ? 24.761 -2.522 -63.449 1.00 74.38 534 SER A CA 1
ATOM 4065 C C . SER A 1 534 ? 24.883 -1.352 -62.463 1.00 74.38 534 SER A C 1
ATOM 4067 O O . SER A 1 534 ? 25.760 -0.514 -62.640 1.00 74.38 534 SER A O 1
ATOM 4069 N N . ARG A 1 535 ? 24.002 -1.261 -61.451 1.00 71.38 535 ARG A N 1
ATOM 4070 C CA . ARG A 1 535 ? 24.046 -0.216 -60.407 1.00 71.38 535 ARG A CA 1
ATOM 4071 C C . ARG A 1 535 ? 24.823 -0.645 -59.160 1.00 71.38 535 ARG A C 1
ATOM 4073 O O . ARG A 1 535 ? 25.321 0.220 -58.452 1.00 71.38 535 ARG A O 1
ATOM 4080 N N . HIS A 1 536 ? 24.946 -1.952 -58.932 1.00 65.69 536 HIS A N 1
ATOM 4081 C CA . HIS A 1 536 ? 25.704 -2.543 -57.826 1.00 65.69 536 HIS A CA 1
ATOM 4082 C C . HIS A 1 536 ? 26.603 -3.667 -58.366 1.00 65.69 536 HIS A C 1
ATOM 4084 O O . HIS A 1 536 ? 26.323 -4.846 -58.126 1.00 65.69 536 HIS A O 1
ATOM 4090 N N . PRO A 1 537 ? 27.639 -3.341 -59.163 1.00 65.12 537 PRO A N 1
ATOM 4091 C CA . PRO A 1 537 ? 28.549 -4.356 -59.668 1.00 65.12 537 PRO A CA 1
ATOM 4092 C C . PRO A 1 537 ? 29.223 -5.060 -58.478 1.00 65.12 537 PRO A C 1
ATOM 4094 O O . PRO A 1 537 ? 29.755 -4.385 -57.596 1.00 65.12 537 PRO A O 1
ATOM 4097 N N . PRO A 1 538 ? 29.223 -6.405 -58.409 1.00 62.31 538 PRO A N 1
ATOM 4098 C CA . PRO A 1 538 ? 29.896 -7.114 -57.327 1.00 62.31 538 PRO A CA 1
ATOM 4099 C C . PRO A 1 538 ? 31.352 -6.657 -57.250 1.00 62.31 538 PRO A C 1
ATOM 4101 O O . PRO A 1 538 ? 31.994 -6.453 -58.279 1.00 62.31 538 PRO A O 1
ATOM 4104 N N . ARG A 1 539 ? 31.863 -6.458 -56.030 1.00 61.62 539 ARG A N 1
ATOM 4105 C CA . ARG A 1 539 ? 33.174 -5.846 -55.781 1.00 61.62 539 ARG A CA 1
ATOM 4106 C C . ARG A 1 539 ? 34.290 -6.674 -56.445 1.00 61.62 539 ARG A C 1
ATOM 4108 O O . ARG A 1 539 ? 34.808 -7.618 -55.855 1.00 61.62 539 ARG A O 1
ATOM 4115 N N . THR A 1 540 ? 34.678 -6.324 -57.673 1.00 52.94 540 THR A N 1
ATOM 4116 C CA . THR A 1 540 ? 35.785 -6.951 -58.406 1.00 52.94 540 THR A CA 1
ATOM 4117 C C . THR A 1 540 ? 37.099 -6.359 -57.903 1.00 52.94 540 THR A C 1
ATOM 4119 O O . THR A 1 540 ? 37.515 -5.301 -58.359 1.00 52.94 540 THR A O 1
ATOM 4122 N N . ALA A 1 541 ? 37.709 -7.015 -56.913 1.00 56.69 541 ALA A N 1
ATOM 4123 C CA . ALA A 1 541 ? 39.080 -6.773 -56.451 1.00 56.69 541 ALA A CA 1
ATOM 4124 C C . ALA A 1 541 ? 39.466 -5.286 -56.249 1.00 56.69 541 ALA A C 1
ATOM 4126 O O . ALA A 1 541 ? 40.314 -4.753 -56.959 1.00 56.69 541 ALA A O 1
ATOM 4127 N N . ALA A 1 542 ? 38.887 -4.622 -55.242 1.00 56.09 542 ALA A N 1
ATOM 4128 C CA . ALA A 1 542 ? 39.441 -3.373 -54.702 1.00 56.09 542 ALA A CA 1
ATOM 4129 C C . ALA A 1 542 ? 40.095 -3.657 -53.336 1.00 56.09 542 ALA A C 1
ATOM 4131 O O . ALA A 1 542 ? 39.440 -4.293 -52.498 1.00 56.09 542 ALA A O 1
ATOM 4132 N N . PRO A 1 543 ? 41.350 -3.232 -53.093 1.00 58.06 543 PRO A N 1
ATOM 4133 C CA . PRO A 1 543 ? 42.157 -3.751 -51.997 1.00 58.06 543 PRO A CA 1
ATOM 4134 C C . PRO A 1 543 ? 41.665 -3.217 -50.646 1.00 58.06 543 PRO A C 1
ATOM 4136 O O . PRO A 1 543 ? 41.255 -2.063 -50.517 1.00 58.06 543 PRO A O 1
ATOM 4139 N N . ASN A 1 544 ? 41.639 -4.084 -49.636 1.00 64.12 544 ASN A N 1
ATOM 4140 C CA . ASN A 1 544 ? 41.152 -3.737 -48.304 1.00 64.12 544 ASN A CA 1
ATOM 4141 C C . ASN A 1 544 ? 42.150 -2.794 -47.626 1.00 64.12 544 ASN A C 1
ATOM 4143 O O . ASN A 1 544 ? 43.358 -3.034 -47.652 1.00 64.12 544 ASN A O 1
ATOM 4147 N N . ASN A 1 545 ? 41.662 -1.721 -47.011 1.00 74.31 545 ASN A N 1
ATOM 4148 C CA . ASN A 1 545 ? 42.505 -0.894 -46.162 1.00 74.31 545 ASN A CA 1
ATOM 4149 C C . ASN A 1 545 ? 42.577 -1.525 -44.764 1.00 74.31 545 ASN A C 1
ATOM 4151 O O . ASN A 1 545 ? 41.547 -1.879 -44.205 1.00 74.31 545 ASN A O 1
ATOM 4155 N N . VAL A 1 546 ? 43.777 -1.679 -44.203 1.00 77.50 546 VAL A N 1
ATOM 4156 C CA . VAL A 1 546 ? 43.973 -2.344 -42.897 1.00 77.50 546 VAL A CA 1
ATOM 4157 C C . VAL A 1 546 ? 43.729 -1.389 -41.718 1.00 77.50 546 VAL A C 1
ATOM 4159 O O . VAL A 1 546 ? 43.458 -1.838 -40.610 1.00 77.50 546 VAL A O 1
ATOM 4162 N N . LEU A 1 547 ? 43.811 -0.074 -41.947 1.00 81.56 547 LEU A N 1
ATOM 4163 C CA . LEU A 1 547 ? 43.691 0.957 -40.907 1.00 81.56 547 LEU A CA 1
ATOM 4164 C C . LEU A 1 547 ? 42.266 1.518 -40.781 1.00 81.56 547 LEU A C 1
ATOM 4166 O O . LEU A 1 547 ? 41.851 1.940 -39.701 1.00 81.56 547 LEU A O 1
ATOM 4170 N N . ILE A 1 548 ? 41.506 1.538 -41.880 1.00 86.06 548 ILE A N 1
ATOM 4171 C CA . ILE A 1 548 ? 40.153 2.105 -41.898 1.00 86.06 548 ILE A CA 1
ATOM 4172 C C . ILE A 1 548 ? 39.159 1.094 -41.291 1.00 86.06 548 ILE A C 1
ATOM 4174 O O . ILE A 1 548 ? 39.094 -0.042 -41.757 1.00 86.06 548 ILE A O 1
ATOM 4178 N N . PRO A 1 549 ? 38.348 1.484 -40.287 1.00 88.00 549 PRO A N 1
ATOM 4179 C CA . PRO A 1 549 ? 37.294 0.623 -39.755 1.00 88.00 549 PRO A CA 1
ATOM 4180 C C . PRO A 1 549 ? 36.265 0.237 -40.824 1.00 88.00 549 PRO A C 1
ATOM 4182 O O . PRO A 1 549 ? 35.874 1.077 -41.635 1.00 88.00 549 PRO A O 1
ATOM 4185 N N . ALA A 1 550 ? 35.716 -0.977 -40.747 1.00 85.50 550 ALA A N 1
ATOM 4186 C CA . ALA A 1 550 ? 34.690 -1.452 -41.682 1.00 85.50 550 ALA A CA 1
ATOM 4187 C C . ALA A 1 550 ? 33.458 -0.526 -41.758 1.00 85.50 550 ALA A C 1
ATOM 4189 O O . ALA A 1 550 ? 32.937 -0.280 -42.843 1.00 85.50 550 ALA A O 1
ATOM 4190 N N . ALA A 1 551 ? 33.018 0.043 -40.628 1.00 87.88 551 ALA A N 1
ATOM 4191 C CA . ALA A 1 551 ? 31.907 0.998 -40.598 1.00 87.88 551 ALA A CA 1
ATOM 4192 C C . ALA A 1 551 ? 32.232 2.300 -41.356 1.00 87.88 551 ALA A C 1
ATOM 4194 O O . ALA A 1 551 ? 31.393 2.817 -42.091 1.00 87.88 551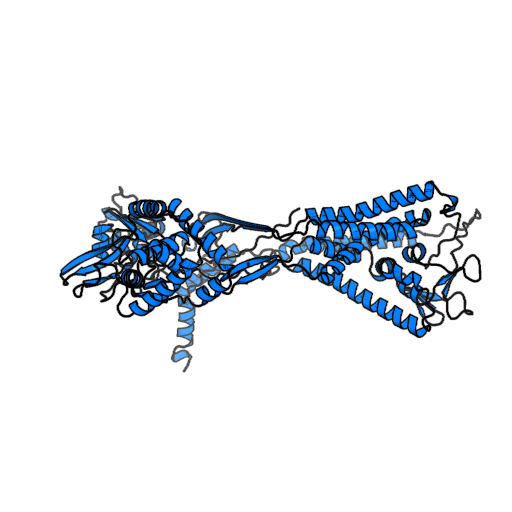 ALA A O 1
ATOM 4195 N N . ALA A 1 552 ? 33.460 2.810 -41.225 1.00 88.50 552 ALA A N 1
ATOM 4196 C CA . ALA A 1 552 ? 33.917 3.987 -41.961 1.00 88.50 552 ALA A CA 1
ATOM 4197 C C . ALA A 1 552 ? 34.072 3.684 -43.461 1.00 88.50 552 ALA A C 1
ATOM 4199 O O . ALA A 1 552 ? 33.705 4.504 -44.297 1.00 88.50 552 ALA A O 1
ATOM 4200 N N . GLU A 1 553 ? 34.558 2.490 -43.815 1.00 85.69 553 GLU A N 1
ATOM 4201 C CA . GLU A 1 553 ? 34.633 2.043 -45.208 1.00 85.69 553 GLU A CA 1
ATOM 4202 C C . GLU A 1 553 ? 33.245 1.947 -45.856 1.00 85.69 553 GLU A C 1
ATOM 4204 O O . GLU A 1 553 ? 33.087 2.359 -47.004 1.00 85.69 553 GLU A O 1
ATOM 4209 N N . ALA A 1 554 ? 32.254 1.440 -45.120 1.00 84.38 554 ALA A N 1
ATOM 4210 C CA . ALA A 1 554 ? 30.906 1.201 -45.621 1.00 84.38 554 ALA A CA 1
ATOM 4211 C C . ALA A 1 554 ? 30.046 2.463 -45.774 1.00 84.38 554 ALA A C 1
ATOM 4213 O O . ALA A 1 554 ? 29.203 2.506 -46.669 1.00 84.38 554 ALA A O 1
ATOM 4214 N N . PHE A 1 555 ? 30.202 3.451 -44.884 1.00 86.38 555 PHE A N 1
ATOM 4215 C CA . PHE A 1 555 ? 29.267 4.578 -44.788 1.00 86.38 555 PHE A CA 1
ATOM 4216 C C . PHE A 1 555 ? 29.842 5.931 -45.206 1.00 86.38 555 PHE A C 1
ATOM 4218 O O . PHE A 1 555 ? 29.066 6.818 -45.554 1.00 86.38 555 PHE A O 1
ATOM 4225 N N . PHE A 1 556 ? 31.162 6.131 -45.161 1.00 87.56 556 PHE A N 1
ATOM 4226 C CA . PHE A 1 556 ? 31.742 7.423 -45.525 1.00 87.56 556 PHE A CA 1
ATOM 4227 C C . PHE A 1 556 ? 31.998 7.554 -47.021 1.00 87.56 556 PHE A C 1
ATOM 4229 O O . PHE A 1 556 ? 32.339 6.598 -47.716 1.00 87.56 556 PHE A O 1
ATOM 4236 N N . VAL A 1 557 ? 31.862 8.787 -47.507 1.00 79.88 557 VAL A N 1
ATOM 4237 C CA . VAL A 1 557 ? 32.235 9.164 -48.866 1.00 79.88 557 VAL A CA 1
ATOM 4238 C C . VAL A 1 557 ? 33.758 9.250 -48.941 1.00 79.88 557 VAL A C 1
ATOM 4240 O O . VAL A 1 557 ? 34.384 10.037 -48.229 1.00 79.88 557 VAL A O 1
ATOM 4243 N N . HIS A 1 558 ? 34.355 8.452 -49.826 1.00 72.56 558 HIS A N 1
ATOM 4244 C CA . HIS A 1 558 ? 35.794 8.470 -50.093 1.00 72.56 558 HIS A CA 1
ATOM 4245 C C . HIS A 1 558 ? 36.081 9.381 -51.286 1.00 72.56 558 HIS A C 1
ATOM 4247 O O . HIS A 1 558 ? 35.490 9.217 -52.353 1.00 72.56 558 HIS A O 1
ATOM 4253 N N . SER A 1 559 ? 37.014 10.322 -51.138 1.00 65.25 559 SER A N 1
ATOM 4254 C CA . SER A 1 559 ? 37.585 11.020 -52.295 1.00 65.25 559 SER A CA 1
ATOM 4255 C C . SER A 1 559 ? 38.701 10.163 -52.895 1.00 65.25 559 SER A C 1
ATOM 4257 O O . SER A 1 559 ? 39.580 9.704 -52.160 1.00 65.25 559 SER A O 1
ATOM 4259 N N . SER A 1 560 ? 38.692 9.960 -54.216 1.00 60.66 560 SER A N 1
ATOM 4260 C CA . SER A 1 560 ? 39.811 9.327 -54.920 1.00 60.66 560 SER A CA 1
ATOM 4261 C C . SER A 1 560 ? 41.042 10.224 -54.783 1.00 60.66 560 SER A C 1
ATOM 4263 O O . SER A 1 560 ? 41.024 11.374 -55.225 1.00 60.66 560 SER A O 1
ATOM 4265 N N . GLY A 1 561 ? 42.086 9.726 -54.119 1.00 58.78 561 GLY A N 1
ATOM 4266 C CA . GLY A 1 561 ? 43.344 10.454 -53.983 1.00 58.78 561 GLY A CA 1
ATOM 4267 C C . GLY A 1 561 ? 44.088 10.589 -55.325 1.00 58.78 561 GLY A C 1
ATOM 4268 O O . GLY A 1 561 ? 43.631 10.094 -56.355 1.00 58.78 561 GLY A O 1
ATOM 4269 N N . PRO A 1 562 ? 45.279 11.215 -55.339 1.00 54.88 562 PRO A N 1
ATOM 4270 C CA . PRO A 1 562 ? 46.073 11.426 -56.557 1.00 54.88 562 PRO A CA 1
ATOM 4271 C C . PRO A 1 562 ? 46.563 10.130 -57.235 1.00 54.88 562 PRO A C 1
ATOM 4273 O O . PRO A 1 562 ? 47.096 10.183 -58.340 1.00 54.88 562 PRO A O 1
ATOM 4276 N N . SER A 1 563 ? 46.392 8.969 -56.595 1.00 57.00 563 SER A N 1
ATOM 4277 C CA . SER A 1 563 ? 46.607 7.647 -57.188 1.00 57.00 563 SER A CA 1
ATOM 4278 C C . SER A 1 563 ? 45.327 6.816 -57.117 1.00 57.00 563 SER A C 1
ATOM 4280 O O . SER A 1 563 ? 44.597 6.900 -56.131 1.00 57.00 563 SER A O 1
ATOM 4282 N N . ALA A 1 564 ? 45.089 5.958 -58.113 1.00 58.00 564 ALA A N 1
ATOM 4283 C CA . ALA A 1 564 ? 43.908 5.087 -58.179 1.00 58.00 564 ALA A CA 1
ATOM 4284 C C . ALA A 1 564 ? 43.759 4.108 -56.985 1.00 58.00 564 ALA A C 1
ATOM 4286 O O . ALA A 1 564 ? 42.712 3.489 -56.838 1.00 58.00 564 ALA A O 1
ATOM 4287 N N . SER A 1 565 ? 44.784 3.979 -56.130 1.00 65.44 565 SER A N 1
ATOM 4288 C CA . SER A 1 565 ? 44.862 3.070 -54.974 1.00 65.44 565 SER A CA 1
ATOM 4289 C C . SER A 1 565 ? 44.943 3.781 -53.609 1.00 65.44 565 SER A C 1
ATOM 4291 O O . SER A 1 565 ? 45.426 3.207 -52.628 1.00 65.44 565 SER A O 1
ATOM 4293 N N . SER A 1 566 ? 44.521 5.049 -53.531 1.00 70.56 566 SER A N 1
ATOM 4294 C CA . SER A 1 566 ? 44.528 5.839 -52.290 1.00 70.56 566 SER A CA 1
ATOM 4295 C C . SER A 1 566 ? 43.168 6.463 -51.981 1.00 70.56 566 SER A C 1
ATOM 4297 O O . SER A 1 566 ? 42.568 7.083 -52.862 1.00 70.56 566 SER A O 1
ATOM 4299 N N . ARG A 1 567 ? 42.726 6.352 -50.723 1.00 78.06 567 ARG A N 1
ATOM 4300 C CA . ARG A 1 567 ? 41.496 6.959 -50.190 1.00 78.06 567 ARG A CA 1
ATOM 4301 C C . ARG A 1 567 ? 41.845 8.136 -49.294 1.00 78.06 567 ARG A C 1
ATOM 4303 O O . ARG A 1 567 ? 42.655 7.988 -48.380 1.00 78.06 567 ARG A O 1
ATOM 4310 N N . ASP A 1 568 ? 41.224 9.283 -49.535 1.00 80.94 568 ASP A N 1
ATOM 4311 C CA . ASP A 1 568 ? 41.481 10.494 -48.758 1.00 80.94 568 ASP A CA 1
ATOM 4312 C C . ASP A 1 568 ? 40.343 10.770 -47.762 1.00 80.94 568 ASP A C 1
ATOM 4314 O O . ASP A 1 568 ? 39.187 10.911 -48.164 1.00 80.94 568 ASP A O 1
ATOM 4318 N N . PHE A 1 569 ? 40.684 10.919 -46.477 1.00 85.81 569 PHE A N 1
ATOM 4319 C CA . PHE A 1 569 ? 39.794 11.424 -45.424 1.00 85.81 569 PHE A CA 1
ATOM 4320 C C . PHE A 1 569 ? 40.201 12.826 -44.974 1.00 85.81 569 PHE A C 1
ATOM 4322 O O . PHE A 1 569 ? 41.381 13.179 -44.952 1.00 85.81 569 PHE A O 1
ATOM 4329 N N . ASP A 1 570 ? 39.224 13.641 -44.588 1.00 86.88 570 ASP A N 1
ATOM 4330 C CA . ASP A 1 570 ? 39.484 14.877 -43.853 1.00 86.88 570 ASP A CA 1
ATOM 4331 C C . ASP A 1 570 ? 39.774 14.580 -42.366 1.00 86.88 570 ASP A C 1
ATOM 4333 O O . ASP A 1 570 ? 39.627 13.452 -41.880 1.00 86.88 570 ASP A O 1
ATOM 4337 N N . ALA A 1 571 ? 40.223 15.598 -41.629 1.00 86.75 571 ALA A N 1
ATOM 4338 C CA . ALA A 1 571 ? 40.587 15.437 -40.223 1.00 86.75 571 ALA A CA 1
ATOM 4339 C C . ALA A 1 571 ? 39.397 14.981 -39.358 1.00 86.75 571 ALA A C 1
ATOM 4341 O O . ALA A 1 571 ? 39.569 14.152 -38.470 1.00 86.75 571 ALA A O 1
ATOM 4342 N N . VAL A 1 572 ? 38.187 15.468 -39.648 1.00 89.69 572 VAL A N 1
ATOM 4343 C CA . VAL A 1 572 ? 36.964 15.125 -38.904 1.00 89.69 572 VAL A CA 1
ATOM 4344 C C . VAL A 1 572 ? 36.550 13.671 -39.152 1.00 89.69 572 VAL A C 1
ATOM 4346 O O . VAL A 1 572 ? 36.302 12.944 -38.192 1.00 89.69 572 VAL A O 1
ATOM 4349 N N . THR A 1 573 ? 36.580 13.194 -40.399 1.00 90.06 573 THR A N 1
ATOM 4350 C CA . THR A 1 573 ? 36.310 11.787 -40.746 1.00 90.06 573 THR A CA 1
ATOM 4351 C C . THR A 1 573 ? 37.355 10.850 -40.129 1.00 90.06 573 THR A C 1
ATOM 4353 O O . THR A 1 573 ? 37.011 9.750 -39.688 1.00 90.06 573 THR A O 1
ATOM 4356 N N . CYS A 1 574 ? 38.619 11.284 -40.013 1.00 89.31 574 CYS A N 1
ATOM 4357 C CA . CYS A 1 574 ? 39.647 10.531 -39.283 1.00 89.31 574 CYS A CA 1
ATOM 4358 C C . CYS A 1 574 ? 39.286 10.371 -37.800 1.00 89.31 574 CYS A C 1
ATOM 4360 O O . CYS A 1 574 ? 39.298 9.247 -37.295 1.00 89.31 574 CYS A O 1
ATOM 4362 N N . VAL A 1 575 ? 38.897 11.461 -37.125 1.00 91.62 575 VAL A N 1
ATOM 4363 C CA . VAL A 1 575 ? 38.506 11.435 -35.704 1.00 91.62 575 VAL A CA 1
ATOM 4364 C C . VAL A 1 575 ? 37.278 10.542 -35.497 1.00 91.62 575 VAL A C 1
ATOM 4366 O O . VAL A 1 575 ? 37.281 9.690 -34.609 1.00 91.62 575 VAL A O 1
ATOM 4369 N N . MET A 1 576 ? 36.260 10.640 -36.360 1.00 90.75 576 MET A N 1
ATOM 4370 C CA . MET A 1 576 ? 35.095 9.741 -36.319 1.00 90.75 576 MET A CA 1
ATOM 4371 C C . MET A 1 576 ? 35.491 8.267 -36.482 1.00 90.75 576 MET A C 1
ATOM 4373 O O . MET A 1 576 ? 34.913 7.399 -35.835 1.00 90.75 576 MET A O 1
ATOM 4377 N N . SER A 1 577 ? 36.517 7.995 -37.292 1.00 91.31 577 SER A N 1
ATOM 4378 C CA . SER A 1 577 ? 37.088 6.662 -37.520 1.00 91.31 577 SER A CA 1
ATOM 4379 C C . SER A 1 577 ? 38.065 6.204 -36.424 1.00 91.31 577 SER A C 1
ATOM 4381 O O . SER A 1 577 ? 38.735 5.182 -36.594 1.00 91.31 577 SER A O 1
ATOM 4383 N N . GLY A 1 578 ? 38.171 6.925 -35.302 1.00 91.56 578 GLY A N 1
ATOM 4384 C CA . GLY A 1 578 ? 39.028 6.559 -34.167 1.00 91.56 578 GLY A CA 1
ATOM 4385 C C . GLY A 1 578 ? 40.506 6.879 -34.381 1.00 91.56 578 GLY A C 1
ATOM 4386 O O . GLY A 1 578 ? 41.367 6.250 -33.773 1.00 91.56 578 GLY A O 1
ATOM 4387 N N . MET A 1 579 ? 40.818 7.809 -35.284 1.00 91.38 579 MET A N 1
ATOM 4388 C CA . MET A 1 579 ? 42.186 8.170 -35.642 1.00 91.38 579 MET A CA 1
ATOM 4389 C C . MET A 1 579 ? 42.400 9.671 -35.446 1.00 91.38 579 MET A C 1
ATOM 4391 O O . MET A 1 579 ? 41.751 10.486 -36.097 1.00 91.38 579 MET A O 1
ATOM 4395 N N . LEU A 1 580 ? 43.329 10.055 -34.575 1.00 91.12 580 LEU A N 1
ATOM 4396 C CA . LEU A 1 580 ? 43.662 11.454 -34.319 1.00 91.12 580 LEU A CA 1
ATOM 4397 C C . LEU A 1 580 ? 44.874 11.884 -35.159 1.00 91.12 580 LEU A C 1
ATOM 4399 O O . LEU A 1 580 ? 45.991 11.419 -34.904 1.00 91.12 580 LEU A O 1
ATOM 4403 N N . PRO A 1 581 ? 44.698 12.769 -36.156 1.00 87.44 581 PRO A N 1
ATOM 4404 C CA . PRO A 1 581 ? 45.817 13.296 -36.923 1.00 87.44 581 PRO A CA 1
ATOM 4405 C C . PRO A 1 581 ? 46.596 14.334 -36.104 1.00 87.44 581 PRO A C 1
ATOM 4407 O O . PRO A 1 581 ? 46.051 15.349 -35.685 1.00 87.44 581 PRO A O 1
ATOM 4410 N N . TRP A 1 582 ? 47.902 14.123 -35.934 1.00 84.38 582 TRP A N 1
ATOM 4411 C CA . TRP A 1 582 ? 48.801 15.056 -35.256 1.00 84.38 582 TRP A CA 1
ATOM 4412 C C . TRP A 1 582 ? 50.059 15.319 -36.088 1.00 84.38 582 TRP A C 1
ATOM 4414 O O . TRP A 1 582 ? 50.977 14.505 -36.161 1.00 84.38 582 TRP A O 1
ATOM 4424 N N . LYS A 1 583 ? 50.149 16.501 -36.708 1.00 80.75 583 LYS A N 1
ATOM 4425 C CA . LYS A 1 583 ? 51.275 16.894 -37.579 1.00 80.75 583 LYS A CA 1
ATOM 4426 C C . LYS A 1 583 ? 51.561 15.849 -38.682 1.00 80.75 583 LYS A C 1
ATOM 4428 O O . LYS A 1 583 ? 50.864 15.822 -39.696 1.00 80.75 583 LYS A O 1
ATOM 4433 N N . GLN A 1 584 ? 52.606 15.031 -38.511 1.00 79.19 584 GLN A N 1
ATOM 4434 C CA . GLN A 1 584 ? 53.043 13.989 -39.455 1.00 79.19 584 GLN A CA 1
ATOM 4435 C C . GLN A 1 584 ? 52.693 12.564 -38.997 1.00 79.19 584 GLN A C 1
ATOM 4437 O O . GLN A 1 584 ? 52.979 11.607 -39.718 1.00 79.19 584 GLN A O 1
ATOM 4442 N N . THR A 1 585 ? 52.079 12.412 -37.827 1.00 84.56 585 THR A N 1
ATOM 4443 C CA . THR A 1 585 ? 51.650 11.130 -37.273 1.00 84.56 585 THR A CA 1
ATOM 4444 C C . THR A 1 585 ? 50.131 11.077 -37.159 1.00 84.56 585 THR A C 1
ATOM 4446 O O . THR A 1 585 ? 49.437 12.093 -37.146 1.00 84.56 585 THR A O 1
ATOM 4449 N N . LEU A 1 586 ? 49.606 9.863 -37.117 1.00 87.38 586 LEU A N 1
ATOM 4450 C CA . LEU A 1 586 ? 48.208 9.546 -36.896 1.00 87.38 586 LEU A CA 1
ATOM 4451 C C . LEU A 1 586 ? 48.165 8.586 -35.713 1.00 87.38 586 LEU A C 1
ATOM 4453 O O . LEU A 1 586 ? 48.743 7.505 -35.790 1.00 87.38 586 LEU A O 1
ATOM 4457 N N . PHE A 1 587 ? 47.532 8.980 -34.616 1.00 90.38 587 PHE A N 1
ATOM 4458 C CA . PHE A 1 587 ? 47.318 8.077 -33.492 1.00 90.38 587 PHE A CA 1
ATOM 4459 C C . PHE A 1 587 ? 46.006 7.326 -33.692 1.00 90.38 587 PHE A C 1
ATOM 4461 O O . PHE A 1 587 ? 44.946 7.946 -33.736 1.00 90.38 587 PHE A O 1
ATOM 4468 N N . ASP A 1 588 ? 46.071 6.008 -33.835 1.00 89.31 588 ASP A N 1
ATOM 4469 C CA . ASP A 1 588 ? 44.893 5.162 -33.970 1.00 89.31 588 ASP A CA 1
ATOM 4470 C C . ASP A 1 588 ? 44.521 4.564 -32.608 1.00 89.31 588 ASP A C 1
ATOM 4472 O O . ASP A 1 588 ? 45.246 3.728 -32.065 1.00 89.31 588 ASP A O 1
ATOM 4476 N N . PHE A 1 589 ? 43.371 4.984 -32.073 1.00 87.75 589 PHE A N 1
ATOM 4477 C CA . PHE A 1 589 ? 42.841 4.504 -30.794 1.00 87.75 589 PHE A CA 1
ATOM 4478 C C . PHE A 1 589 ? 42.504 3.013 -30.813 1.00 87.75 589 PHE A C 1
ATOM 4480 O O . PHE A 1 589 ? 42.584 2.366 -29.774 1.00 87.75 589 PHE A O 1
ATOM 4487 N N . LYS A 1 590 ? 42.147 2.456 -31.976 1.00 87.06 590 LYS A N 1
ATOM 4488 C CA . LYS A 1 590 ? 41.676 1.069 -32.109 1.00 87.06 590 LYS A CA 1
ATOM 4489 C C . LYS A 1 590 ? 42.806 0.067 -31.906 1.00 87.06 590 LYS A C 1
ATOM 4491 O O . LYS A 1 590 ? 42.614 -0.967 -31.279 1.00 87.06 590 LYS A O 1
ATOM 4496 N N . ILE A 1 591 ? 43.977 0.379 -32.459 1.00 86.81 591 ILE A N 1
ATOM 4497 C CA . ILE A 1 591 ? 45.188 -0.452 -32.366 1.00 86.81 591 ILE A CA 1
ATOM 4498 C C . ILE A 1 591 ? 46.197 0.089 -31.347 1.00 86.81 591 ILE A C 1
ATOM 4500 O O . ILE A 1 591 ? 47.262 -0.497 -31.174 1.00 86.81 591 ILE A O 1
ATOM 4504 N N . TRP A 1 592 ? 45.872 1.210 -30.694 1.00 87.19 592 TRP A N 1
ATOM 4505 C CA . TRP A 1 592 ? 46.718 1.911 -29.728 1.00 87.19 592 TRP A CA 1
ATOM 4506 C C . TRP A 1 592 ? 48.143 2.177 -30.246 1.00 87.19 592 TRP A C 1
ATOM 4508 O O . TRP A 1 592 ? 49.137 1.963 -29.551 1.00 87.19 592 TRP A O 1
ATOM 4518 N N . ALA A 1 593 ? 48.254 2.626 -31.500 1.00 87.25 593 ALA A N 1
ATOM 4519 C CA . ALA A 1 593 ? 49.535 2.816 -32.177 1.00 87.25 593 ALA A CA 1
ATOM 4520 C C . ALA A 1 593 ? 49.596 4.138 -32.948 1.00 87.25 593 ALA A C 1
ATOM 4522 O O . ALA A 1 593 ? 48.585 4.673 -33.405 1.00 87.25 593 ALA A O 1
ATOM 4523 N N . THR A 1 594 ? 50.813 4.660 -33.121 1.00 86.62 594 THR A N 1
ATOM 4524 C CA . THR A 1 594 ? 51.070 5.814 -33.991 1.00 86.62 594 THR A CA 1
ATOM 4525 C C . THR A 1 594 ? 51.542 5.341 -35.362 1.00 86.62 594 THR A C 1
ATOM 4527 O O . THR A 1 594 ? 52.497 4.580 -35.480 1.00 86.62 594 THR A O 1
ATOM 4530 N N . VAL A 1 595 ? 50.872 5.803 -36.414 1.00 84.12 595 VAL A N 1
ATOM 4531 C CA . VAL A 1 595 ? 51.185 5.492 -37.813 1.00 84.12 595 VAL A CA 1
ATOM 4532 C C . VAL A 1 595 ? 51.696 6.764 -38.485 1.00 84.12 595 VAL A C 1
ATOM 4534 O O . VAL A 1 595 ? 51.167 7.855 -38.268 1.00 84.12 595 VAL A O 1
ATOM 4537 N N . MET A 1 596 ? 52.748 6.657 -39.296 1.00 80.62 596 MET A N 1
ATOM 4538 C CA . MET A 1 596 ? 53.267 7.805 -40.042 1.00 80.62 596 MET A CA 1
ATOM 4539 C C . MET A 1 596 ? 52.383 8.130 -41.246 1.00 80.62 596 MET A C 1
ATOM 4541 O O . MET A 1 596 ? 51.913 7.248 -41.962 1.00 80.62 596 MET A O 1
ATOM 4545 N N . ARG A 1 597 ? 52.182 9.424 -41.499 1.00 74.38 597 ARG A N 1
ATOM 4546 C CA . ARG A 1 597 ? 51.388 9.905 -42.628 1.00 74.38 597 ARG A CA 1
ATOM 4547 C C . ARG A 1 597 ? 52.091 9.610 -43.956 1.00 74.38 597 ARG A C 1
ATOM 4549 O O . ARG A 1 597 ? 53.231 10.021 -44.161 1.00 74.38 597 ARG A O 1
ATOM 4556 N N . HIS A 1 598 ? 51.374 8.972 -44.883 1.00 65.56 598 HIS A N 1
ATOM 4557 C CA . HIS A 1 598 ? 51.927 8.525 -46.168 1.00 65.56 598 HIS A CA 1
ATOM 4558 C C . HIS A 1 598 ? 52.305 9.672 -47.124 1.00 65.56 598 HIS A C 1
ATOM 4560 O O . HIS A 1 598 ? 53.315 9.599 -47.818 1.00 65.56 598 HIS A O 1
ATOM 4566 N N . ASN A 1 599 ? 51.519 10.755 -47.166 1.00 64.12 599 ASN A N 1
ATOM 4567 C CA . ASN A 1 599 ? 51.772 11.895 -48.052 1.00 64.12 599 ASN A CA 1
ATOM 4568 C C . ASN A 1 599 ? 52.015 13.192 -47.259 1.00 64.12 599 ASN A C 1
ATOM 4570 O O . ASN A 1 599 ? 51.141 13.643 -46.514 1.00 64.12 599 ASN A O 1
ATOM 4574 N N . LYS A 1 600 ? 53.200 13.793 -47.444 1.00 59.12 600 LYS A N 1
ATOM 4575 C CA . LYS A 1 600 ? 53.638 15.039 -46.788 1.00 59.12 600 LYS A CA 1
ATOM 4576 C C . LYS A 1 600 ? 53.196 16.315 -47.525 1.00 59.12 600 LYS A C 1
ATOM 4578 O O . LYS A 1 600 ? 53.296 17.387 -46.938 1.00 59.12 600 LYS A O 1
ATOM 4583 N N . SER A 1 601 ? 52.727 16.227 -48.778 1.00 55.91 601 SER A N 1
ATOM 4584 C CA . SER A 1 601 ? 52.504 17.410 -49.631 1.00 55.91 601 SER A CA 1
ATOM 4585 C C . SER A 1 601 ? 51.137 18.077 -49.454 1.00 55.91 601 SER A C 1
ATOM 4587 O O . SER A 1 601 ? 51.037 19.299 -49.526 1.00 55.91 601 SER A O 1
ATOM 4589 N N . ASN A 1 602 ? 50.079 17.309 -49.186 1.00 57.41 602 ASN A N 1
ATOM 4590 C CA . ASN A 1 602 ? 48.728 17.847 -49.055 1.00 57.41 602 ASN A CA 1
ATOM 4591 C C . ASN A 1 602 ? 48.347 17.963 -47.580 1.00 57.41 602 ASN A C 1
ATOM 4593 O O . ASN A 1 602 ? 47.773 17.033 -47.038 1.00 57.41 602 ASN A O 1
ATOM 4597 N N . THR A 1 603 ? 48.654 19.073 -46.904 1.00 58.19 603 THR A N 1
ATOM 4598 C CA . THR A 1 603 ? 48.503 19.218 -45.439 1.00 58.19 603 THR A CA 1
ATOM 4599 C C . THR A 1 603 ? 47.081 18.999 -44.906 1.00 58.19 603 THR A C 1
ATOM 4601 O O . THR A 1 603 ? 46.933 18.692 -43.723 1.00 58.19 603 THR A O 1
ATOM 4604 N N . ARG A 1 604 ? 46.050 19.053 -45.762 1.00 66.31 604 ARG A N 1
ATOM 4605 C CA . ARG A 1 604 ? 44.635 19.127 -45.358 1.00 66.31 604 ARG A CA 1
ATOM 4606 C C . ARG A 1 604 ? 43.847 17.812 -45.405 1.00 66.31 604 ARG A C 1
ATOM 4608 O O . ARG A 1 604 ? 42.856 17.716 -44.694 1.00 66.31 604 ARG A O 1
ATOM 4615 N N . ARG A 1 605 ? 44.274 16.809 -46.184 1.00 74.50 605 ARG A N 1
ATOM 4616 C CA . ARG A 1 605 ? 43.611 15.488 -46.287 1.00 74.50 605 ARG A CA 1
ATOM 4617 C C . ARG A 1 605 ? 44.582 14.338 -46.031 1.00 74.50 605 ARG A C 1
ATOM 4619 O O . ARG A 1 605 ? 45.754 14.402 -46.416 1.00 74.50 605 ARG A O 1
ATOM 4626 N N . MET A 1 606 ? 44.123 13.325 -45.307 1.00 78.19 606 MET A N 1
ATOM 4627 C CA . MET A 1 606 ? 44.894 12.154 -44.909 1.00 78.19 606 MET A CA 1
ATOM 4628 C C . MET A 1 606 ? 44.653 11.064 -45.941 1.00 78.19 606 MET A C 1
ATOM 4630 O O . MET A 1 606 ? 43.530 10.600 -46.099 1.00 78.19 606 MET A O 1
ATOM 4634 N N . SER A 1 607 ? 45.715 10.689 -46.648 1.00 79.12 607 SER A N 1
ATOM 4635 C CA . SER A 1 607 ? 45.656 9.684 -47.702 1.00 79.12 607 SER A CA 1
ATOM 4636 C C . SER A 1 607 ? 46.053 8.322 -47.151 1.00 79.12 607 SER A C 1
ATOM 4638 O O . SER A 1 607 ? 47.160 8.165 -46.624 1.00 79.12 607 SER A O 1
ATOM 4640 N N . PHE A 1 608 ? 45.158 7.350 -47.281 1.00 79.12 608 PHE A N 1
ATOM 4641 C CA . PHE A 1 608 ? 45.351 5.966 -46.882 1.00 79.12 608 PHE A CA 1
ATOM 4642 C C . PHE A 1 608 ? 45.513 5.113 -48.137 1.00 79.12 608 PHE A C 1
ATOM 4644 O O . PHE A 1 608 ? 44.624 5.068 -48.987 1.00 79.12 608 PHE A O 1
ATOM 4651 N N . ARG A 1 609 ? 46.661 4.443 -48.270 1.00 75.56 609 ARG A N 1
ATOM 4652 C CA . ARG A 1 609 ? 46.881 3.488 -49.360 1.00 75.56 609 ARG A CA 1
ATOM 4653 C C . ARG A 1 609 ? 46.164 2.184 -49.060 1.00 75.56 609 ARG A C 1
ATOM 4655 O O . ARG A 1 609 ? 46.219 1.695 -47.932 1.00 75.56 609 ARG A O 1
ATOM 4662 N N . ASP A 1 610 ? 45.530 1.629 -50.077 1.00 74.19 610 ASP A N 1
ATOM 4663 C CA . ASP A 1 610 ? 44.945 0.301 -49.990 1.00 74.19 610 ASP A CA 1
ATOM 4664 C C . ASP A 1 610 ? 46.054 -0.756 -49.843 1.00 74.19 610 ASP A C 1
ATOM 4666 O O . ASP A 1 610 ? 47.136 -0.630 -50.432 1.00 74.19 610 ASP A O 1
ATOM 4670 N N . ALA A 1 611 ? 45.819 -1.791 -49.029 1.00 70.44 611 ALA A N 1
ATOM 4671 C CA . ALA A 1 611 ? 46.830 -2.816 -48.803 1.00 70.44 611 ALA A CA 1
ATOM 4672 C C . ALA A 1 611 ? 46.942 -3.726 -50.030 1.00 70.44 611 ALA A C 1
ATOM 4674 O O . ALA A 1 611 ? 45.977 -4.367 -50.449 1.00 70.44 611 ALA A O 1
ATOM 4675 N N . THR A 1 612 ? 48.142 -3.801 -50.600 1.00 64.69 612 THR A N 1
ATOM 4676 C CA . THR A 1 612 ? 48.468 -4.786 -51.631 1.00 64.69 612 THR A CA 1
ATOM 4677 C C . THR A 1 612 ? 48.943 -6.052 -50.937 1.00 64.69 612 THR A C 1
ATOM 4679 O O . THR A 1 612 ? 50.086 -6.156 -50.498 1.00 64.69 612 THR A O 1
ATOM 4682 N N . PHE A 1 613 ? 48.044 -7.022 -50.797 1.00 62.53 613 PHE A N 1
ATOM 4683 C CA . PHE A 1 613 ? 48.434 -8.358 -50.370 1.00 62.53 613 PHE A CA 1
ATOM 4684 C C . PHE A 1 613 ? 49.108 -9.040 -51.559 1.00 62.53 613 PHE A C 1
ATOM 4686 O O . PHE A 1 613 ? 48.441 -9.474 -52.498 1.00 62.53 613 PHE A O 1
ATOM 4693 N N . GLN A 1 614 ? 50.440 -9.083 -51.555 1.00 59.09 614 GLN A N 1
ATOM 4694 C CA . GLN A 1 614 ? 51.166 -9.969 -52.453 1.00 59.09 614 GLN A CA 1
ATOM 4695 C C . GLN A 1 614 ? 50.889 -11.398 -51.984 1.00 59.09 614 GLN A C 1
ATOM 4697 O O . GLN A 1 614 ? 51.452 -11.859 -50.995 1.00 59.09 614 GLN A O 1
ATOM 4702 N N . HIS A 1 615 ? 49.977 -12.090 -52.664 1.00 53.56 615 HIS A N 1
ATOM 4703 C CA . HIS A 1 615 ? 49.973 -13.542 -52.609 1.00 53.56 615 HIS A CA 1
ATOM 4704 C C . HIS A 1 615 ? 51.256 -13.989 -53.301 1.00 53.56 615 HIS A C 1
ATOM 4706 O O . HIS A 1 615 ? 51.365 -13.875 -54.520 1.00 53.56 615 HIS A O 1
ATOM 4712 N N . GLU A 1 616 ? 52.249 -14.427 -52.532 1.00 49.72 616 GLU A N 1
ATOM 4713 C CA . GLU A 1 616 ? 53.418 -15.084 -53.103 1.00 49.72 616 GLU A CA 1
ATOM 4714 C C . GLU A 1 616 ? 52.954 -16.324 -53.863 1.00 49.72 616 GLU A C 1
ATOM 4716 O O . GLU A 1 616 ? 52.623 -17.363 -53.291 1.00 49.72 616 GLU A O 1
ATOM 4721 N N . VAL A 1 617 ? 52.896 -16.194 -55.185 1.00 57.28 617 VAL A N 1
ATOM 4722 C CA . VAL A 1 617 ? 52.789 -17.330 -56.085 1.00 57.28 617 VAL A CA 1
ATOM 4723 C C . VAL A 1 617 ? 54.161 -17.998 -56.084 1.00 57.28 617 VAL A C 1
ATOM 4725 O O . VAL A 1 617 ? 55.074 -17.571 -56.780 1.00 57.28 617 VAL A O 1
ATOM 4728 N N . SER A 1 618 ? 54.295 -19.019 -55.239 1.00 51.97 618 SER A N 1
ATOM 4729 C CA . SER A 1 618 ? 55.228 -20.139 -55.393 1.00 51.97 618 SER A CA 1
ATOM 4730 C C . SER A 1 618 ? 56.685 -19.781 -55.745 1.00 51.97 618 SER A C 1
ATOM 4732 O O . SER A 1 618 ? 57.195 -20.152 -56.797 1.00 51.97 618 SER A O 1
ATOM 4734 N N . GLY A 1 619 ? 57.394 -19.162 -54.805 1.00 60.62 619 GLY A N 1
ATOM 4735 C CA . GLY A 1 619 ? 58.763 -19.567 -54.455 1.00 60.62 619 GLY A CA 1
ATOM 4736 C C . GLY A 1 619 ? 58.726 -20.141 -53.032 1.00 60.62 619 GLY A C 1
ATOM 4737 O O . GLY A 1 619 ? 57.747 -19.874 -52.336 1.00 60.62 619 GLY A O 1
ATOM 4738 N N . PRO A 1 620 ? 59.705 -20.939 -52.562 1.00 51.81 620 PRO A N 1
ATOM 4739 C CA . PRO A 1 620 ? 59.724 -21.386 -51.175 1.00 51.81 620 PRO A CA 1
ATOM 4740 C C . PRO A 1 620 ? 60.082 -20.191 -50.292 1.00 51.81 620 PRO A C 1
ATOM 4742 O O . PRO A 1 620 ? 61.215 -20.047 -49.835 1.00 51.81 620 PRO A O 1
ATOM 4745 N N . THR A 1 621 ? 59.126 -19.304 -50.058 1.00 49.31 621 THR A N 1
ATOM 4746 C CA . THR A 1 621 ? 59.185 -18.480 -48.874 1.00 49.31 621 THR A CA 1
ATOM 4747 C C . THR A 1 621 ? 58.964 -19.382 -47.679 1.00 49.31 621 THR A C 1
ATOM 4749 O O . THR A 1 621 ? 58.102 -20.270 -47.714 1.00 49.31 621 THR A O 1
ATOM 4752 N N . PRO A 1 622 ? 59.796 -19.243 -46.631 1.00 57.16 622 PRO A N 1
ATOM 4753 C CA . PRO A 1 622 ? 59.542 -19.971 -45.408 1.00 57.16 622 PRO A CA 1
ATOM 4754 C C . PRO A 1 622 ? 58.095 -19.655 -45.015 1.00 57.16 622 PRO A C 1
ATOM 4756 O O . PRO A 1 622 ? 57.700 -18.487 -45.116 1.00 57.16 622 PRO A O 1
ATOM 4759 N N . PRO A 1 623 ? 57.295 -20.661 -44.607 1.00 52.41 623 PRO A N 1
ATOM 4760 C CA . PRO A 1 623 ? 55.956 -20.393 -44.097 1.00 52.41 623 PRO A CA 1
ATOM 4761 C C . PRO A 1 623 ? 56.077 -19.245 -43.095 1.00 52.41 623 PRO A C 1
ATOM 4763 O O . PRO A 1 623 ? 57.116 -19.199 -42.416 1.00 52.41 623 PRO A O 1
ATOM 4766 N N . PRO A 1 624 ? 55.091 -18.325 -42.981 1.00 49.78 624 PRO A N 1
ATOM 4767 C CA . PRO A 1 624 ? 55.106 -17.374 -41.881 1.00 49.78 624 PRO A CA 1
ATOM 4768 C C . PRO A 1 624 ? 55.412 -18.215 -40.658 1.00 49.78 624 PRO A C 1
ATOM 4770 O O . PRO A 1 624 ? 54.678 -19.166 -40.376 1.00 49.78 624 PRO A O 1
ATOM 4773 N N . MET A 1 625 ? 56.573 -17.992 -40.038 1.00 50.84 625 MET A N 1
ATOM 4774 C CA . MET A 1 625 ? 56.951 -18.773 -38.881 1.00 50.84 625 MET A CA 1
ATOM 4775 C C . MET A 1 625 ? 56.029 -18.273 -37.776 1.00 50.84 625 MET A C 1
ATOM 4777 O O . MET A 1 625 ? 56.455 -17.587 -36.858 1.00 50.84 625 MET A O 1
ATOM 4781 N N . PHE A 1 626 ? 54.774 -18.723 -37.782 1.00 50.16 626 PHE A N 1
ATOM 4782 C CA . PHE A 1 626 ? 54.148 -19.230 -36.585 1.00 50.16 626 PHE A CA 1
ATOM 4783 C C . PHE A 1 626 ? 54.995 -20.417 -36.136 1.00 50.16 626 PHE A C 1
ATOM 4785 O O . PHE A 1 626 ? 54.604 -21.579 -36.196 1.00 50.16 626 PHE A O 1
ATOM 4792 N N . GLY A 1 627 ? 56.227 -20.115 -35.719 1.00 59.31 627 GLY A N 1
ATOM 4793 C CA . GLY A 1 627 ? 57.058 -21.071 -35.040 1.00 59.31 627 GLY A CA 1
ATOM 4794 C C . GLY A 1 627 ? 56.275 -21.550 -33.831 1.00 59.31 627 GLY A C 1
ATOM 4795 O O . GLY A 1 627 ? 55.377 -20.855 -33.337 1.00 59.31 627 GLY A O 1
ATOM 4796 N N . ARG A 1 628 ? 56.657 -22.714 -33.309 1.00 65.06 628 ARG A N 1
ATOM 4797 C CA . ARG A 1 628 ? 56.110 -23.237 -32.051 1.00 65.06 628 ARG A CA 1
ATOM 4798 C C . ARG A 1 628 ? 55.939 -22.140 -30.995 1.00 65.06 628 ARG A C 1
ATOM 4800 O O . ARG A 1 628 ? 54.938 -22.155 -30.308 1.00 65.06 628 ARG A O 1
ATOM 4807 N N . LYS A 1 629 ? 56.837 -21.146 -30.947 1.00 69.12 629 LYS A N 1
ATOM 4808 C CA . LYS A 1 629 ? 56.760 -19.962 -30.076 1.00 69.12 629 LYS A CA 1
ATOM 4809 C C . LYS A 1 629 ? 55.489 -19.113 -30.227 1.00 69.12 629 LYS A C 1
ATOM 4811 O O . LYS A 1 629 ? 54.926 -18.756 -29.206 1.00 69.12 629 LYS A O 1
ATOM 4816 N N . HIS A 1 630 ? 55.024 -18.788 -31.436 1.00 71.75 630 HIS A N 1
ATOM 4817 C CA . HIS A 1 630 ? 53.829 -17.947 -31.631 1.00 71.75 630 HIS A CA 1
ATOM 4818 C C . HIS A 1 630 ? 52.530 -18.725 -31.417 1.00 71.75 630 HIS A C 1
ATOM 4820 O O . HIS A 1 630 ? 51.605 -18.204 -30.803 1.00 71.75 630 HIS A O 1
ATOM 4826 N N . ALA A 1 631 ? 52.477 -19.986 -31.860 1.00 74.69 631 ALA A N 1
ATOM 4827 C CA . ALA A 1 631 ? 51.366 -20.883 -31.541 1.00 74.69 631 ALA A CA 1
ATOM 4828 C C . ALA A 1 631 ? 51.286 -21.149 -30.026 1.00 74.69 631 ALA A C 1
ATOM 4830 O O . ALA A 1 631 ? 50.205 -21.127 -29.447 1.00 74.69 631 ALA A O 1
ATOM 4831 N N . TRP A 1 632 ? 52.440 -21.314 -29.372 1.00 80.69 632 TRP A N 1
ATOM 4832 C CA . TRP A 1 632 ? 52.555 -21.430 -27.921 1.00 80.69 632 TRP A CA 1
ATOM 4833 C C . TRP A 1 632 ? 52.156 -20.131 -27.215 1.00 80.69 632 TRP A C 1
ATOM 4835 O O . TRP A 1 632 ? 51.398 -20.199 -26.260 1.00 80.69 632 TRP A O 1
ATOM 4845 N N . LEU A 1 633 ? 52.557 -18.951 -27.706 1.00 82.44 633 LEU A N 1
ATOM 4846 C CA . LEU A 1 633 ? 52.112 -17.665 -27.151 1.00 82.44 633 LEU A CA 1
ATOM 4847 C C . LEU A 1 633 ? 50.592 -17.487 -27.276 1.00 82.44 633 LEU A C 1
ATOM 4849 O O . LEU A 1 633 ? 49.950 -17.041 -26.332 1.00 82.44 633 LEU A O 1
ATOM 4853 N N . GLY A 1 634 ? 50.014 -17.852 -28.425 1.00 81.06 634 GLY A N 1
ATOM 4854 C CA . GLY A 1 634 ? 48.567 -17.824 -28.645 1.00 81.06 634 GLY A CA 1
ATOM 4855 C C . GLY A 1 634 ? 47.825 -18.796 -27.727 1.00 81.06 634 GLY A C 1
ATOM 4856 O O . GLY A 1 634 ? 46.821 -18.424 -27.125 1.00 81.06 634 GLY A O 1
ATOM 4857 N N . PHE A 1 635 ? 48.357 -20.008 -27.548 1.00 87.88 635 PHE A N 1
ATOM 4858 C CA . PHE A 1 635 ? 47.837 -20.984 -26.592 1.00 87.88 635 PHE A CA 1
ATOM 4859 C C . PHE A 1 635 ? 47.932 -20.478 -25.149 1.00 87.88 635 PHE A C 1
ATOM 4861 O O . PHE A 1 635 ? 46.955 -20.569 -24.417 1.00 87.88 635 PHE A O 1
ATOM 4868 N N . VAL A 1 636 ? 49.065 -19.894 -24.749 1.00 89.50 636 VAL A N 1
ATOM 4869 C CA . VAL A 1 636 ? 49.256 -19.289 -23.422 1.00 89.50 636 VAL A CA 1
ATOM 4870 C C . VAL A 1 636 ? 48.293 -18.121 -23.212 1.00 89.50 636 VAL A C 1
ATOM 4872 O O . VAL A 1 636 ? 47.703 -18.014 -22.143 1.00 89.50 636 VAL A O 1
ATOM 4875 N N . GLY A 1 637 ? 48.072 -17.283 -24.227 1.00 89.00 637 GLY A N 1
ATOM 4876 C CA . GLY A 1 637 ? 47.086 -16.201 -24.177 1.00 89.00 637 GLY A CA 1
ATOM 4877 C C . GLY A 1 637 ? 45.651 -16.715 -24.030 1.00 89.00 637 GLY A C 1
ATOM 4878 O O . GLY A 1 637 ? 44.892 -16.202 -23.210 1.00 89.00 637 GLY A O 1
ATOM 4879 N N . LEU A 1 638 ? 45.283 -17.769 -24.765 1.00 90.56 638 LEU A N 1
ATOM 4880 C CA . LEU A 1 638 ? 43.973 -18.413 -24.643 1.00 90.56 638 LEU A CA 1
ATOM 4881 C C . LEU A 1 638 ? 43.804 -19.086 -23.277 1.00 90.56 638 LEU A C 1
ATOM 4883 O O . LEU A 1 638 ? 42.771 -18.914 -22.637 1.00 90.56 638 LEU A O 1
ATOM 4887 N N . LEU A 1 639 ? 44.835 -19.782 -22.797 1.00 93.62 639 LEU A N 1
ATOM 4888 C CA . LEU A 1 639 ? 44.866 -20.383 -21.469 1.00 93.62 639 LEU A CA 1
ATOM 4889 C C . LEU A 1 639 ? 44.727 -19.314 -20.382 1.00 93.62 639 LEU A C 1
ATOM 4891 O O . LEU A 1 639 ? 43.956 -19.510 -19.449 1.00 93.62 639 LEU A O 1
ATOM 4895 N N . TYR A 1 640 ? 45.404 -18.172 -20.518 1.00 93.00 640 TYR A N 1
ATOM 4896 C CA . TYR A 1 640 ? 45.256 -17.034 -19.612 1.00 93.00 640 TYR A CA 1
ATOM 4897 C C . TYR A 1 640 ? 43.816 -16.511 -19.597 1.00 93.00 640 TYR A C 1
ATOM 4899 O O . TYR A 1 640 ? 43.242 -16.370 -18.521 1.00 93.00 640 TYR A O 1
ATOM 4907 N N . MET A 1 641 ? 43.199 -16.285 -20.764 1.00 89.56 641 MET A N 1
ATOM 4908 C CA . MET A 1 641 ? 41.804 -15.831 -20.843 1.00 89.56 641 MET A CA 1
ATOM 4909 C C . MET A 1 641 ? 40.837 -16.834 -20.204 1.00 89.56 641 MET A C 1
ATOM 4911 O O . MET A 1 641 ? 40.016 -16.445 -19.376 1.00 89.56 641 MET A O 1
ATOM 4915 N N . VAL A 1 642 ? 40.957 -18.125 -20.535 1.00 93.56 642 VAL A N 1
ATOM 4916 C CA . VAL A 1 642 ? 40.105 -19.188 -19.975 1.00 93.56 642 VAL A CA 1
ATOM 4917 C C . VAL A 1 642 ? 40.299 -19.304 -18.465 1.00 93.56 642 VAL A C 1
ATOM 4919 O O . VAL A 1 642 ? 39.315 -19.384 -17.732 1.00 93.56 642 VAL A O 1
ATOM 4922 N N . THR A 1 643 ? 41.544 -19.272 -17.988 1.00 93.06 643 THR A N 1
ATOM 4923 C CA . THR A 1 643 ? 41.861 -19.365 -16.555 1.00 93.06 643 THR A CA 1
ATOM 4924 C C . THR A 1 643 ? 41.367 -18.136 -15.803 1.00 93.06 643 THR A C 1
ATOM 4926 O O . THR A 1 643 ? 40.832 -18.276 -14.712 1.00 93.06 643 THR A O 1
ATOM 4929 N N . SER A 1 644 ? 41.482 -16.943 -16.389 1.00 92.50 644 SER A N 1
ATOM 4930 C CA . SER A 1 644 ? 40.990 -15.700 -15.791 1.00 92.50 644 SER A CA 1
ATOM 4931 C C . SER A 1 644 ? 39.464 -15.717 -15.651 1.00 92.50 644 SER A C 1
ATOM 4933 O O . SER A 1 644 ? 38.949 -15.532 -14.552 1.00 92.50 644 SER A O 1
ATOM 4935 N N . ILE A 1 645 ? 38.736 -16.066 -16.721 1.00 90.00 645 ILE A N 1
ATOM 4936 C CA . ILE A 1 645 ? 37.267 -16.184 -16.698 1.00 90.00 645 ILE A CA 1
ATOM 4937 C C . ILE A 1 645 ? 36.818 -17.265 -15.705 1.00 90.00 645 ILE A C 1
ATOM 4939 O O . ILE A 1 645 ? 35.936 -17.026 -14.880 1.00 90.00 645 ILE A O 1
ATOM 4943 N N . SER A 1 646 ? 37.441 -18.445 -15.757 1.00 92.38 646 SER A N 1
ATOM 4944 C CA . SER A 1 646 ? 37.107 -19.563 -14.866 1.00 92.38 646 SER A CA 1
ATOM 4945 C C . SER A 1 646 ? 37.440 -19.238 -13.411 1.00 92.38 646 SER A C 1
ATOM 4947 O O . SER A 1 646 ? 36.670 -19.583 -12.523 1.00 92.38 646 SER A O 1
ATOM 4949 N N . GLY A 1 647 ? 38.549 -18.538 -13.164 1.00 95.12 647 GLY A N 1
ATOM 4950 C CA . GLY A 1 647 ? 38.961 -18.074 -11.842 1.00 95.12 647 GLY A CA 1
ATOM 4951 C C . GLY A 1 647 ? 37.996 -17.044 -11.266 1.00 95.12 647 GLY A C 1
ATOM 4952 O O . GLY A 1 647 ? 37.600 -17.170 -10.111 1.00 95.12 647 GLY A O 1
ATOM 4953 N N . SER A 1 648 ? 37.541 -16.078 -12.072 1.00 91.12 648 SER A N 1
ATOM 4954 C CA . SER A 1 648 ? 36.494 -15.137 -11.657 1.00 91.12 648 SER A CA 1
ATOM 4955 C C . SER A 1 648 ? 35.183 -15.852 -11.320 1.00 91.12 648 SER A C 1
ATOM 4957 O O . SER A 1 648 ? 34.563 -15.543 -10.307 1.00 91.12 648 SER A O 1
ATOM 4959 N N . TYR A 1 649 ? 34.772 -16.840 -12.118 1.00 89.81 649 TYR A N 1
ATOM 4960 C CA . TYR A 1 649 ? 33.569 -17.628 -11.833 1.00 89.81 649 TYR A CA 1
ATOM 4961 C C . TYR A 1 649 ? 33.716 -18.497 -10.572 1.00 89.81 649 TYR A C 1
ATOM 4963 O O . TYR A 1 649 ? 32.826 -18.516 -9.723 1.00 89.81 649 TYR A O 1
ATOM 4971 N N . ALA A 1 650 ? 34.852 -19.180 -10.418 1.00 92.25 650 ALA A N 1
ATOM 4972 C CA . ALA A 1 650 ? 35.152 -20.001 -9.249 1.00 92.25 650 ALA A CA 1
ATOM 4973 C C . ALA A 1 650 ? 35.213 -19.166 -7.964 1.00 92.25 650 ALA A C 1
ATOM 4975 O O . ALA A 1 650 ? 34.746 -19.625 -6.926 1.00 92.25 650 ALA A O 1
ATOM 4976 N N . PHE A 1 651 ? 35.723 -17.931 -8.037 1.00 90.31 651 PHE A N 1
ATOM 4977 C CA . PHE A 1 651 ? 35.696 -16.989 -6.920 1.00 90.31 651 PHE A CA 1
ATOM 4978 C C . PHE A 1 651 ? 34.261 -16.713 -6.459 1.00 90.31 651 PHE A C 1
ATOM 4980 O O . PHE A 1 651 ? 33.977 -16.888 -5.279 1.00 90.31 651 PHE A O 1
ATOM 4987 N N . PHE A 1 652 ? 33.342 -16.388 -7.378 1.00 86.94 652 PHE A N 1
ATOM 4988 C CA . PHE A 1 652 ? 31.935 -16.160 -7.024 1.00 86.94 652 PHE A CA 1
ATOM 4989 C C . PHE A 1 652 ? 31.263 -17.388 -6.399 1.00 86.94 652 PHE A C 1
ATOM 4991 O O . PHE A 1 652 ? 30.470 -17.241 -5.473 1.00 86.94 652 PHE A O 1
ATOM 4998 N N . GLN A 1 653 ? 31.586 -18.593 -6.877 1.00 89.50 653 GLN A N 1
ATOM 4999 C CA . GLN A 1 653 ? 31.075 -19.838 -6.293 1.00 89.50 653 GLN A CA 1
ATOM 5000 C C . GLN A 1 653 ? 31.630 -20.080 -4.881 1.00 89.50 653 GLN A C 1
ATOM 5002 O O . GLN A 1 653 ? 30.880 -20.411 -3.967 1.00 89.50 653 GLN A O 1
ATOM 5007 N N . LEU A 1 654 ? 32.934 -19.870 -4.674 1.00 88.81 654 LEU A N 1
ATOM 5008 C CA . LEU A 1 654 ? 33.581 -20.038 -3.368 1.00 88.81 654 LEU A CA 1
ATOM 5009 C C . LEU A 1 654 ? 33.068 -19.041 -2.326 1.00 88.81 654 LEU A C 1
ATOM 5011 O O . LEU A 1 654 ? 32.926 -19.398 -1.158 1.00 88.81 654 LEU A O 1
ATOM 5015 N N . THR A 1 655 ? 32.783 -17.802 -2.728 1.00 88.06 655 THR A N 1
ATOM 5016 C CA . THR A 1 655 ? 32.297 -16.767 -1.809 1.00 88.06 655 THR A CA 1
ATOM 5017 C C . THR A 1 655 ? 30.785 -16.791 -1.616 1.00 88.06 655 THR A C 1
ATOM 5019 O O . THR A 1 655 ? 30.291 -16.033 -0.787 1.00 88.06 655 THR A O 1
ATOM 5022 N N . GLN A 1 656 ? 30.038 -17.650 -2.321 1.00 86.38 656 GLN A N 1
ATOM 5023 C CA . GLN A 1 656 ? 28.574 -17.684 -2.254 1.00 86.38 656 GLN A CA 1
ATOM 5024 C C . GLN A 1 656 ? 28.052 -17.909 -0.827 1.00 86.38 656 GLN A C 1
ATOM 5026 O O . GLN A 1 656 ? 27.109 -17.239 -0.415 1.00 86.38 656 GLN A O 1
ATOM 5031 N N . SER A 1 657 ? 28.658 -18.830 -0.071 1.00 84.50 657 SER A N 1
ATOM 5032 C CA . SER A 1 657 ? 28.235 -19.137 1.303 1.00 84.50 657 SER A CA 1
ATOM 5033 C C . SER A 1 657 ? 28.547 -18.000 2.272 1.00 84.50 657 SER A C 1
ATOM 5035 O O . SER A 1 657 ? 27.730 -17.687 3.126 1.00 84.50 657 SER A O 1
ATOM 5037 N N . ALA A 1 658 ? 29.697 -17.342 2.122 1.00 84.38 658 ALA A N 1
ATOM 5038 C CA . ALA A 1 658 ? 30.027 -16.157 2.904 1.00 84.38 658 ALA A CA 1
ATOM 5039 C C . ALA A 1 658 ? 29.056 -15.014 2.578 1.00 84.38 658 ALA A C 1
ATOM 5041 O O . ALA A 1 658 ? 28.428 -14.467 3.473 1.00 84.38 658 ALA A O 1
ATOM 5042 N N . MET A 1 659 ? 28.847 -14.722 1.293 1.00 80.56 659 MET A N 1
ATOM 5043 C CA . MET A 1 659 ? 27.973 -13.647 0.810 1.00 80.56 659 MET A CA 1
ATOM 5044 C C . MET A 1 659 ? 26.469 -13.931 0.980 1.00 80.56 659 MET A C 1
ATOM 5046 O O . MET A 1 659 ? 25.650 -13.142 0.514 1.00 80.56 659 MET A O 1
ATOM 5050 N N . SER A 1 660 ? 26.080 -15.038 1.623 1.00 77.25 660 SER A N 1
ATOM 5051 C CA . SER A 1 660 ? 24.671 -15.364 1.866 1.00 77.25 660 SER A CA 1
ATOM 5052 C C . SER A 1 660 ? 24.042 -14.525 2.984 1.00 77.25 660 SER A C 1
ATOM 5054 O O . SER A 1 660 ? 22.832 -14.596 3.187 1.00 77.25 660 SER A O 1
ATOM 5056 N N . ASN A 1 661 ? 24.850 -13.770 3.733 1.00 76.56 661 ASN A N 1
ATOM 5057 C CA . ASN A 1 661 ? 24.416 -12.847 4.775 1.00 76.56 661 ASN A CA 1
ATOM 5058 C C . ASN A 1 661 ? 25.279 -11.578 4.782 1.00 76.56 661 ASN A C 1
ATOM 5060 O O . ASN A 1 661 ? 26.421 -11.579 4.318 1.00 76.56 661 ASN A O 1
ATOM 5064 N N . ASP A 1 662 ? 24.747 -10.506 5.368 1.00 74.50 662 ASP A N 1
ATOM 5065 C CA . ASP A 1 662 ? 25.409 -9.197 5.411 1.00 74.50 662 ASP A CA 1
ATOM 5066 C C . ASP A 1 662 ? 26.701 -9.188 6.252 1.00 74.50 662 ASP A C 1
ATOM 5068 O O . ASP A 1 662 ? 27.536 -8.301 6.082 1.00 74.50 662 ASP A O 1
ATOM 5072 N N . PHE A 1 663 ? 26.914 -10.193 7.113 1.00 79.06 663 PHE A N 1
ATOM 5073 C CA . PHE A 1 663 ? 28.137 -10.355 7.914 1.00 79.06 663 PHE A CA 1
ATOM 5074 C C . PHE A 1 663 ? 29.260 -11.096 7.185 1.00 79.06 663 PHE A C 1
ATOM 5076 O O . PHE A 1 663 ? 30.363 -11.212 7.719 1.00 79.06 663 PHE A O 1
ATOM 5083 N N . TRP A 1 664 ? 28.998 -11.605 5.980 1.00 81.31 664 TRP A N 1
ATOM 5084 C CA . TRP A 1 664 ? 29.956 -12.363 5.179 1.00 81.31 664 TRP A CA 1
ATOM 5085 C C . TRP A 1 664 ? 30.459 -13.640 5.881 1.00 81.31 664 TRP A C 1
ATOM 5087 O O . TRP A 1 664 ? 31.584 -14.093 5.660 1.00 81.31 664 TRP A O 1
ATOM 5097 N N . TRP A 1 665 ? 29.630 -14.236 6.746 1.00 84.62 665 TRP A N 1
ATOM 5098 C CA . TRP A 1 665 ? 30.009 -15.370 7.590 1.00 84.62 665 TRP A CA 1
ATOM 5099 C C . TRP A 1 665 ? 29.277 -16.652 7.179 1.00 84.62 665 TRP A C 1
ATOM 5101 O O . TRP A 1 665 ? 28.101 -16.840 7.473 1.00 84.62 665 TRP A O 1
ATOM 5111 N N . ALA A 1 666 ? 30.000 -17.576 6.543 1.00 83.06 666 ALA A N 1
ATOM 5112 C CA . ALA A 1 666 ? 29.431 -18.770 5.909 1.00 83.06 666 ALA A CA 1
ATOM 5113 C C . ALA A 1 666 ? 28.632 -19.725 6.821 1.00 83.06 666 ALA A C 1
ATOM 5115 O O . ALA A 1 666 ? 27.786 -20.461 6.324 1.00 83.06 666 ALA A O 1
ATOM 5116 N N . SER A 1 667 ? 28.897 -19.751 8.129 1.00 83.00 667 SER A N 1
ATOM 5117 C CA . SER A 1 667 ? 28.254 -20.665 9.087 1.00 83.00 667 SER A CA 1
ATOM 5118 C C . SER A 1 667 ? 27.367 -19.939 10.100 1.00 83.00 667 SER A C 1
ATOM 5120 O O . SER A 1 667 ? 27.133 -20.456 11.191 1.00 83.00 667 SER A O 1
ATOM 5122 N N . PHE A 1 668 ? 26.938 -18.716 9.790 1.00 81.31 668 PHE A N 1
ATOM 5123 C CA . PHE A 1 668 ? 26.098 -17.934 10.687 1.00 81.31 668 PHE A CA 1
ATOM 5124 C C . PHE A 1 668 ? 24.667 -18.492 10.714 1.00 81.31 668 PHE A C 1
ATOM 5126 O O . PHE A 1 668 ? 23.948 -18.411 9.718 1.00 81.31 668 PHE A O 1
ATOM 5133 N N . ASP A 1 669 ? 24.253 -19.054 11.855 1.00 77.81 669 ASP A N 1
ATOM 5134 C CA . ASP A 1 669 ? 22.880 -19.515 12.083 1.00 77.81 669 ASP A CA 1
ATOM 5135 C C . ASP A 1 669 ? 22.075 -18.463 12.852 1.00 77.81 669 ASP A C 1
ATOM 5137 O O . ASP A 1 669 ? 22.253 -18.244 14.055 1.00 77.81 669 ASP A O 1
ATOM 5141 N N . THR A 1 670 ? 21.131 -17.844 12.149 1.00 73.88 670 THR A N 1
ATOM 5142 C CA . THR A 1 670 ? 20.213 -16.853 12.714 1.00 73.88 670 THR A CA 1
ATOM 5143 C C . THR A 1 670 ? 19.337 -17.427 13.827 1.00 73.88 670 THR A C 1
ATOM 5145 O O . THR A 1 670 ? 18.928 -16.697 14.725 1.00 73.88 670 THR A O 1
ATOM 5148 N N . ASN A 1 671 ? 19.039 -18.728 13.809 1.00 73.81 671 ASN A N 1
ATOM 5149 C CA . ASN A 1 671 ? 18.112 -19.331 14.768 1.00 73.81 671 ASN A CA 1
ATOM 5150 C C . ASN A 1 671 ? 18.742 -19.471 16.150 1.00 73.81 671 ASN A C 1
ATOM 5152 O O . ASN A 1 671 ? 18.150 -19.057 17.149 1.00 73.81 671 ASN A O 1
ATOM 5156 N N . THR A 1 672 ? 19.964 -19.999 16.193 1.00 78.38 672 THR A N 1
ATOM 5157 C CA . THR A 1 672 ? 20.752 -20.090 17.423 1.00 78.38 672 THR A CA 1
ATOM 5158 C C . THR A 1 672 ? 21.007 -18.704 18.013 1.00 78.38 672 THR A C 1
ATOM 5160 O O . THR A 1 672 ? 20.844 -18.510 19.216 1.00 78.38 672 THR A O 1
ATOM 5163 N N . GLN A 1 673 ? 21.330 -17.713 17.173 1.00 81.25 673 GLN A N 1
ATOM 5164 C CA . GLN A 1 673 ? 21.542 -16.336 17.623 1.00 81.25 673 GLN A CA 1
ATOM 5165 C C . GLN A 1 673 ? 20.295 -15.753 18.303 1.00 81.25 673 GLN A C 1
ATOM 5167 O O . GLN A 1 673 ? 20.403 -15.172 19.385 1.00 81.25 673 GLN A O 1
ATOM 5172 N N . VAL A 1 674 ? 19.110 -15.926 17.715 1.00 78.81 674 VAL A N 1
ATOM 5173 C CA . VAL A 1 674 ? 17.866 -15.395 18.292 1.00 78.81 674 VAL A CA 1
ATOM 5174 C C . VAL A 1 674 ? 17.481 -16.126 19.578 1.00 78.81 674 VAL A C 1
ATOM 5176 O O . VAL A 1 674 ? 17.110 -15.468 20.549 1.00 78.81 674 VAL A O 1
ATOM 5179 N N . HIS A 1 675 ? 17.616 -17.455 19.628 1.00 78.88 675 HIS A N 1
ATOM 5180 C CA . HIS A 1 675 ? 17.355 -18.223 20.848 1.00 78.88 675 HIS A CA 1
ATOM 5181 C C . HIS A 1 675 ? 18.253 -17.764 22.006 1.00 78.88 675 HIS A C 1
ATOM 5183 O O . HIS A 1 675 ? 17.739 -17.411 23.065 1.00 78.88 675 HIS A O 1
ATOM 5189 N N . LEU A 1 676 ? 19.570 -17.684 21.783 1.00 83.69 676 LEU A N 1
ATOM 5190 C CA . LEU A 1 676 ? 20.524 -17.215 22.793 1.00 83.69 676 LEU A CA 1
ATOM 5191 C C . LEU A 1 676 ? 20.228 -15.781 23.241 1.00 83.69 676 LEU A C 1
ATOM 5193 O O . LEU A 1 676 ? 20.278 -15.487 24.433 1.00 83.69 676 LEU A O 1
ATOM 5197 N N . SER A 1 677 ? 19.886 -14.897 22.302 1.00 84.81 677 SER A N 1
ATOM 5198 C CA . SER A 1 677 ? 19.563 -13.504 22.624 1.00 84.81 677 SER A CA 1
ATOM 5199 C C . SER A 1 677 ? 18.311 -13.399 23.498 1.00 84.81 677 SER A C 1
ATOM 5201 O O . SER A 1 677 ? 18.303 -12.661 24.479 1.00 84.81 677 SER A O 1
ATOM 5203 N N . ASN A 1 678 ? 17.265 -14.169 23.182 1.00 80.19 678 ASN A N 1
ATOM 5204 C CA . ASN A 1 678 ? 16.026 -14.195 23.961 1.00 80.19 678 ASN A CA 1
ATOM 5205 C C . ASN A 1 678 ? 16.230 -14.810 25.341 1.00 80.19 678 ASN A C 1
ATOM 5207 O O . ASN A 1 678 ? 15.734 -14.269 26.326 1.00 80.19 678 ASN A O 1
ATOM 5211 N N . TRP A 1 679 ? 16.988 -15.906 25.411 1.00 83.06 679 TRP A N 1
ATOM 5212 C CA . TRP A 1 679 ? 17.378 -16.524 26.671 1.00 83.06 679 TRP A CA 1
ATOM 5213 C C . TRP A 1 679 ? 18.095 -15.509 27.568 1.00 83.06 679 TRP A C 1
ATOM 5215 O O . TRP A 1 679 ? 17.716 -15.324 28.725 1.00 83.06 679 TRP A O 1
ATOM 5225 N N . PHE A 1 680 ? 19.072 -14.781 27.019 1.00 83.62 680 PHE A N 1
ATOM 5226 C CA . PHE A 1 680 ? 19.806 -13.764 27.765 1.00 83.62 680 PHE A CA 1
ATOM 5227 C C . PHE A 1 680 ? 18.881 -12.632 28.226 1.00 83.62 680 PHE A C 1
ATOM 5229 O O . PHE A 1 680 ? 18.858 -12.305 29.408 1.00 83.62 680 PHE A O 1
ATOM 5236 N N . ASN A 1 681 ? 18.051 -12.091 27.330 1.00 80.00 681 ASN A N 1
ATOM 5237 C CA . ASN A 1 681 ? 17.123 -11.006 27.654 1.00 80.00 681 ASN A CA 1
ATOM 5238 C C . ASN A 1 681 ? 16.099 -11.378 28.731 1.00 80.00 681 ASN A C 1
ATOM 5240 O O . ASN A 1 681 ? 15.770 -10.531 29.555 1.00 80.00 681 ASN A O 1
ATOM 5244 N N . GLN A 1 682 ? 15.608 -12.620 28.753 1.00 76.56 682 GLN A N 1
ATOM 5245 C CA . GLN A 1 682 ? 14.721 -13.099 29.818 1.00 76.56 682 GLN A CA 1
ATOM 5246 C C . GLN A 1 682 ? 15.455 -13.177 31.159 1.00 76.56 682 GLN A C 1
ATOM 5248 O O . GLN A 1 682 ? 14.959 -12.688 32.175 1.00 76.56 682 GLN A O 1
ATOM 5253 N N . ASN A 1 683 ? 16.662 -13.746 31.164 1.00 79.62 683 ASN A N 1
ATOM 5254 C CA . ASN A 1 683 ? 17.440 -13.915 32.387 1.00 79.62 683 ASN A CA 1
ATOM 5255 C C . ASN A 1 683 ? 17.952 -12.585 32.954 1.00 79.62 683 ASN A C 1
ATOM 5257 O O . ASN A 1 683 ? 17.998 -12.448 34.172 1.00 79.62 683 ASN A O 1
ATOM 5261 N N . LEU A 1 684 ? 18.234 -11.583 32.112 1.00 76.50 684 LEU A N 1
ATOM 5262 C CA . LEU A 1 684 ? 18.600 -10.229 32.552 1.00 76.50 684 LEU A CA 1
ATOM 5263 C C . LEU A 1 684 ? 17.549 -9.585 33.469 1.00 76.50 684 LEU A C 1
ATOM 5265 O O . LEU A 1 684 ? 17.893 -8.747 34.297 1.00 76.50 684 LEU A O 1
ATOM 5269 N N . GLN A 1 685 ? 16.276 -9.966 33.335 1.00 68.75 685 GLN A N 1
ATOM 5270 C CA . GLN A 1 685 ? 15.198 -9.418 34.164 1.00 68.75 685 GLN A CA 1
ATOM 5271 C C . GLN A 1 685 ? 14.985 -10.177 35.469 1.00 68.75 685 GLN A C 1
ATOM 5273 O O . GLN A 1 685 ? 14.482 -9.608 36.435 1.00 68.75 685 GLN A O 1
ATOM 5278 N N . LEU A 1 686 ? 15.304 -11.470 35.477 1.00 71.44 686 LEU A N 1
ATOM 5279 C CA . LEU A 1 686 ? 14.922 -12.393 36.547 1.00 71.44 686 LEU A CA 1
ATOM 5280 C C . LEU A 1 686 ? 16.104 -12.786 37.438 1.00 71.44 686 LEU A C 1
ATOM 5282 O O . LEU A 1 686 ? 15.902 -13.178 38.586 1.00 71.44 686 LEU A O 1
ATOM 5286 N N . HIS A 1 687 ? 17.333 -12.672 36.932 1.00 72.56 687 HIS A N 1
ATOM 5287 C CA . HIS A 1 687 ? 18.532 -13.169 37.591 1.00 72.56 687 HIS A CA 1
ATOM 5288 C C . HIS A 1 687 ? 19.625 -12.098 37.642 1.00 72.56 687 HIS A C 1
ATOM 5290 O O . HIS A 1 687 ? 20.029 -11.544 36.626 1.00 72.56 687 HIS A O 1
ATOM 5296 N N . GLN A 1 688 ? 20.160 -11.850 38.840 1.00 70.44 688 GLN A N 1
ATOM 5297 C CA . GLN A 1 688 ? 21.331 -10.981 39.037 1.00 70.44 688 GLN A CA 1
ATOM 5298 C C . GLN A 1 688 ? 22.657 -11.718 38.792 1.00 70.44 688 GLN A C 1
ATOM 5300 O O . GLN A 1 688 ? 23.674 -11.100 38.489 1.00 70.44 688 GLN A O 1
ATOM 5305 N N . PHE A 1 689 ? 22.658 -13.045 38.938 1.00 73.81 689 PHE A N 1
ATOM 5306 C CA . PHE A 1 689 ? 23.825 -13.897 38.746 1.00 73.81 689 PHE A CA 1
ATOM 5307 C C . PHE A 1 689 ? 23.384 -15.308 38.349 1.00 73.81 689 PHE A C 1
ATOM 5309 O O . PHE A 1 689 ? 22.438 -15.845 38.925 1.00 73.81 689 PHE A O 1
ATOM 5316 N N . ALA A 1 690 ? 24.098 -15.920 37.403 1.00 73.25 690 ALA A N 1
ATOM 5317 C CA . ALA A 1 690 ? 23.929 -17.318 37.027 1.00 73.25 690 ALA A CA 1
ATOM 5318 C C . ALA A 1 690 ? 25.305 -17.960 36.798 1.00 73.25 690 ALA A C 1
ATOM 5320 O O . ALA A 1 690 ? 26.120 -17.439 36.036 1.00 73.25 690 ALA A O 1
ATOM 5321 N N . SER A 1 691 ? 25.570 -19.093 37.450 1.00 73.81 691 SER A N 1
ATOM 5322 C CA . SER A 1 691 ? 26.768 -19.911 37.230 1.00 73.81 691 SER A CA 1
ATOM 5323 C C . SER A 1 691 ? 26.370 -21.324 36.808 1.00 73.81 691 SER A C 1
ATOM 5325 O O . SER A 1 691 ? 25.354 -21.845 37.257 1.00 73.81 691 SER A O 1
ATOM 5327 N N . ASN A 1 692 ? 27.177 -21.946 35.941 1.00 80.88 692 ASN A N 1
ATOM 5328 C CA . ASN A 1 692 ? 26.972 -23.315 35.441 1.00 80.88 692 ASN A CA 1
ATOM 5329 C C . ASN A 1 692 ? 25.633 -23.545 34.715 1.00 80.88 692 ASN A C 1
ATOM 5331 O O . ASN A 1 692 ? 24.988 -24.573 34.907 1.00 80.88 692 ASN A O 1
ATOM 5335 N N . VAL A 1 693 ? 25.214 -22.599 33.872 1.00 82.06 693 VAL A N 1
ATOM 5336 C CA . VAL A 1 693 ? 24.025 -22.780 33.031 1.00 82.06 693 VAL A CA 1
ATOM 5337 C C . VAL A 1 693 ? 24.320 -23.797 31.929 1.00 82.06 693 VAL A C 1
ATOM 5339 O O . VAL A 1 693 ? 25.174 -23.560 31.074 1.00 82.06 693 VAL A O 1
ATOM 5342 N N . ASP A 1 694 ? 23.576 -24.900 31.919 1.00 84.81 694 ASP A N 1
ATOM 5343 C CA . ASP A 1 694 ? 23.513 -25.813 30.782 1.00 84.81 694 ASP A CA 1
ATOM 5344 C C . ASP A 1 694 ? 22.378 -25.389 29.842 1.00 84.81 694 ASP A C 1
ATOM 5346 O O . ASP A 1 694 ? 21.199 -25.623 30.108 1.00 84.81 694 ASP A O 1
ATOM 5350 N N . LEU A 1 695 ? 22.744 -24.764 28.722 1.00 78.62 695 LEU A N 1
ATOM 5351 C CA . LEU A 1 695 ? 21.796 -24.317 27.696 1.00 78.62 695 LEU A CA 1
ATOM 5352 C C . LEU A 1 695 ? 21.107 -25.480 26.963 1.00 78.62 695 LEU A C 1
ATOM 5354 O O . LEU A 1 695 ? 20.172 -25.249 26.202 1.00 78.62 695 LEU A O 1
ATOM 5358 N N . THR A 1 696 ? 21.553 -26.723 27.171 1.00 80.25 696 THR A N 1
ATOM 5359 C CA . THR A 1 696 ? 20.930 -27.920 26.590 1.00 80.25 696 THR A CA 1
ATOM 5360 C C . THR A 1 696 ? 19.888 -28.565 27.507 1.00 80.25 696 THR A C 1
ATOM 5362 O O . THR A 1 696 ? 19.167 -29.466 27.072 1.00 80.25 696 THR A O 1
ATOM 5365 N N . ALA A 1 697 ? 19.760 -28.098 28.754 1.00 81.81 697 ALA A N 1
ATOM 5366 C CA . ALA A 1 697 ? 18.767 -28.602 29.693 1.00 81.81 697 ALA A CA 1
ATOM 5367 C C . ALA A 1 697 ? 17.336 -28.271 29.235 1.00 81.81 697 ALA A C 1
ATOM 5369 O O . ALA A 1 697 ? 17.053 -27.173 28.756 1.00 81.81 697 ALA A O 1
ATOM 5370 N N . LEU A 1 698 ? 16.402 -29.208 29.448 1.00 73.00 698 LEU A N 1
ATOM 5371 C CA . LEU A 1 698 ? 14.996 -29.063 29.036 1.00 73.00 698 LEU A CA 1
ATOM 5372 C C . LEU A 1 698 ? 14.325 -27.823 29.656 1.00 73.00 698 LEU A C 1
ATOM 5374 O O . LEU A 1 698 ? 13.471 -27.204 29.031 1.00 73.00 698 LEU A O 1
ATOM 5378 N N . GLU A 1 699 ? 14.745 -27.444 30.862 1.00 72.19 699 GLU A N 1
ATOM 5379 C CA . GLU A 1 699 ? 14.257 -26.269 31.596 1.00 72.19 699 GLU A CA 1
ATOM 5380 C C . GLU A 1 699 ? 14.602 -24.942 30.905 1.00 72.19 699 GLU A C 1
ATOM 5382 O O . GLU A 1 699 ? 13.883 -23.962 31.069 1.00 72.19 699 GLU A O 1
ATOM 5387 N N . GLN A 1 700 ? 15.677 -24.918 30.107 1.00 75.44 700 GLN A N 1
ATOM 5388 C CA . GLN A 1 700 ? 16.097 -23.761 29.308 1.00 75.44 700 GLN A CA 1
ATOM 5389 C C . GLN A 1 700 ? 15.491 -23.785 27.894 1.00 75.44 700 GLN A C 1
ATOM 5391 O O . GLN A 1 700 ? 15.697 -22.870 27.093 1.00 75.44 700 GLN A O 1
ATOM 5396 N N . GLY A 1 701 ? 14.737 -24.840 27.572 1.00 68.19 701 GLY A N 1
ATOM 5397 C CA . GLY A 1 701 ? 14.108 -25.028 26.278 1.00 68.19 701 GLY A CA 1
ATOM 5398 C C . GLY A 1 701 ? 13.004 -24.005 26.024 1.00 68.19 701 GLY A C 1
ATOM 5399 O O . GLY A 1 701 ? 12.109 -23.793 26.839 1.00 68.19 701 GLY A O 1
ATOM 5400 N N . THR A 1 702 ? 13.016 -23.402 24.837 1.00 65.06 702 THR A N 1
ATOM 5401 C CA . THR A 1 702 ? 11.883 -22.598 24.372 1.00 65.06 702 THR A CA 1
ATOM 5402 C C . THR A 1 702 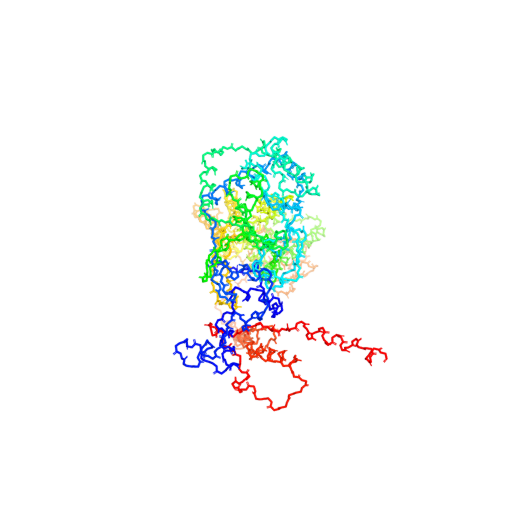? 10.825 -23.502 23.761 1.00 65.06 702 THR A C 1
ATOM 5404 O O . THR A 1 702 ? 11.140 -24.398 22.977 1.00 65.06 702 THR A O 1
ATOM 5407 N N . LEU A 1 703 ? 9.559 -23.223 24.052 1.00 61.47 703 LEU A N 1
ATOM 5408 C CA . LEU A 1 703 ? 8.437 -23.948 23.463 1.00 61.47 703 LEU A CA 1
ATOM 5409 C C . LEU A 1 703 ? 8.450 -23.806 21.943 1.00 61.47 703 LEU A C 1
ATOM 5411 O O . LEU A 1 703 ? 8.520 -22.692 21.416 1.00 61.47 703 LEU A O 1
ATOM 5415 N N . ALA A 1 704 ? 8.372 -24.939 21.248 1.00 56.09 704 ALA A N 1
ATOM 5416 C CA . ALA A 1 704 ? 8.341 -24.962 19.797 1.00 56.09 704 ALA A CA 1
ATOM 5417 C C . ALA A 1 704 ? 7.099 -24.226 19.270 1.00 56.09 704 ALA A C 1
ATOM 5419 O O . ALA A 1 704 ? 5.992 -24.361 19.797 1.00 56.09 704 ALA A O 1
ATOM 5420 N N . LEU A 1 705 ? 7.282 -23.447 18.202 1.00 53.66 705 LEU A N 1
ATOM 5421 C CA . LEU A 1 705 ? 6.160 -22.898 17.449 1.00 53.66 705 LEU A CA 1
ATOM 5422 C C . LEU A 1 705 ? 5.417 -24.042 16.746 1.00 53.66 705 LEU A C 1
ATOM 5424 O O . LEU A 1 705 ? 6.037 -24.995 16.281 1.00 53.66 705 LEU A O 1
ATOM 5428 N N . THR A 1 706 ? 4.099 -23.909 16.591 1.00 49.03 706 THR A N 1
ATOM 5429 C CA . THR A 1 706 ? 3.239 -24.905 15.918 1.00 49.03 706 THR A CA 1
ATOM 5430 C C . THR A 1 706 ? 3.625 -25.182 14.460 1.00 49.03 706 THR A C 1
ATOM 5432 O O . THR A 1 706 ? 3.150 -26.150 13.876 1.00 49.03 706 THR A O 1
ATOM 5435 N N . THR A 1 707 ? 4.496 -24.361 13.867 1.00 50.25 707 THR A N 1
ATOM 5436 C CA . THR A 1 707 ? 5.001 -24.505 12.495 1.00 50.25 707 THR A CA 1
ATOM 5437 C C . THR A 1 707 ? 6.389 -25.137 12.391 1.00 50.25 707 THR A C 1
ATOM 5439 O O . THR A 1 707 ? 6.935 -25.184 11.292 1.00 50.25 707 THR A O 1
ATOM 5442 N N . ASN A 1 708 ? 7.002 -25.570 13.503 1.00 52.09 708 ASN A N 1
ATOM 5443 C CA . ASN A 1 708 ? 8.411 -26.000 13.560 1.00 52.09 708 ASN A CA 1
ATOM 5444 C C . ASN A 1 708 ? 9.417 -24.973 12.996 1.00 52.09 708 ASN A C 1
ATOM 5446 O O . ASN A 1 708 ? 10.582 -25.294 12.779 1.00 52.09 708 ASN A O 1
ATOM 5450 N N . ALA A 1 709 ? 8.994 -23.726 12.774 1.00 52.50 709 ALA A N 1
ATOM 5451 C CA . ALA A 1 709 ? 9.875 -22.646 12.369 1.00 52.50 709 ALA A CA 1
ATOM 5452 C C . ALA A 1 709 ? 10.440 -21.966 13.618 1.00 52.50 709 ALA A C 1
ATOM 5454 O O . ALA A 1 709 ? 9.694 -21.550 14.500 1.00 52.50 709 ALA A O 1
ATOM 5455 N N . SER A 1 710 ? 11.751 -21.796 13.674 1.00 54.91 710 SER A N 1
ATOM 5456 C CA . SER A 1 710 ? 12.468 -21.038 14.702 1.00 54.91 710 SER A CA 1
ATOM 5457 C C . SER A 1 710 ? 12.050 -19.567 14.692 1.00 54.91 710 SER A C 1
ATOM 5459 O O . SER A 1 710 ? 11.989 -18.931 13.636 1.00 54.91 710 SER A O 1
ATOM 5461 N N . ALA A 1 711 ? 11.690 -19.024 15.860 1.00 55.31 711 ALA A N 1
ATOM 5462 C CA . ALA A 1 711 ? 11.363 -17.609 16.009 1.00 55.31 711 ALA A CA 1
ATOM 5463 C C . ALA A 1 711 ? 12.596 -16.758 15.671 1.00 55.31 711 ALA A C 1
ATOM 5465 O O . ALA A 1 711 ? 13.660 -16.982 16.232 1.00 55.31 711 ALA A O 1
ATOM 5466 N N . THR A 1 712 ? 12.445 -15.787 14.769 1.00 62.50 712 THR A N 1
ATOM 5467 C CA . THR A 1 712 ? 13.508 -14.833 14.403 1.00 62.50 712 THR A CA 1
ATOM 5468 C C . THR A 1 712 ? 13.366 -13.490 15.125 1.00 62.50 712 THR A C 1
ATOM 5470 O O . THR A 1 712 ? 14.130 -12.565 14.870 1.00 62.50 712 THR A O 1
ATOM 5473 N N . ALA A 1 713 ? 12.363 -13.360 15.998 1.00 66.25 713 ALA A N 1
ATOM 5474 C CA . ALA A 1 713 ? 12.103 -12.148 16.758 1.00 66.25 713 ALA A CA 1
ATOM 5475 C C . ALA A 1 713 ? 12.915 -12.145 18.055 1.00 66.25 713 ALA A C 1
ATOM 5477 O O . ALA A 1 713 ? 12.874 -13.106 18.830 1.00 66.25 713 ALA A O 1
ATOM 5478 N N . LEU A 1 714 ? 13.618 -11.041 18.283 1.00 71.00 714 LEU A N 1
ATOM 5479 C CA . LEU A 1 714 ? 14.375 -10.793 19.497 1.00 71.00 714 LEU A CA 1
ATOM 5480 C C . LEU A 1 714 ? 13.456 -10.079 20.501 1.00 71.00 714 LEU A C 1
ATOM 5482 O O . LEU A 1 714 ? 12.959 -8.989 20.229 1.00 71.00 714 LEU A O 1
ATOM 5486 N N . GLN A 1 715 ? 13.173 -10.721 21.629 1.00 70.50 715 GLN A N 1
ATOM 5487 C CA . GLN A 1 715 ? 12.336 -10.202 22.701 1.00 70.50 715 GLN A CA 1
ATOM 5488 C C . GLN A 1 715 ? 13.187 -9.320 23.605 1.00 70.50 715 GLN A C 1
ATOM 5490 O O . GLN A 1 715 ? 14.112 -9.805 24.250 1.00 70.50 715 GLN A O 1
ATOM 5495 N N . ILE A 1 716 ? 12.876 -8.030 23.651 1.00 69.25 716 ILE A N 1
ATOM 5496 C CA . ILE A 1 716 ? 13.494 -7.070 24.564 1.00 69.25 716 ILE A CA 1
ATOM 5497 C C . ILE A 1 716 ? 12.371 -6.531 25.426 1.00 69.25 716 ILE A C 1
ATOM 5499 O O . ILE A 1 716 ? 11.415 -5.968 24.894 1.00 69.25 716 ILE A O 1
ATOM 5503 N N . ALA A 1 717 ? 12.466 -6.694 26.741 1.00 67.31 717 ALA A N 1
ATOM 5504 C CA . ALA A 1 717 ? 11.434 -6.162 27.607 1.00 67.31 717 ALA A CA 1
ATOM 5505 C C . ALA A 1 717 ? 11.781 -4.722 28.047 1.00 67.31 717 ALA A C 1
ATOM 5507 O O . ALA A 1 717 ? 12.857 -4.473 28.601 1.00 67.31 717 ALA A O 1
ATOM 5508 N N . PRO A 1 718 ? 10.876 -3.755 27.797 1.00 64.00 718 PRO A N 1
ATOM 5509 C CA . PRO A 1 718 ? 11.164 -2.324 27.918 1.00 64.00 718 PRO A CA 1
ATOM 5510 C C . PRO A 1 718 ? 11.463 -1.884 29.357 1.00 64.00 718 PRO A C 1
ATOM 5512 O O . PRO A 1 718 ? 12.201 -0.925 29.570 1.00 64.00 718 PRO A O 1
ATOM 5515 N N . LEU A 1 719 ? 10.947 -2.618 30.348 1.00 67.56 719 LEU A N 1
ATOM 5516 C CA . LEU A 1 719 ? 11.183 -2.353 31.768 1.00 67.56 719 LEU A CA 1
ATOM 5517 C C . LEU A 1 719 ? 12.660 -2.477 32.162 1.00 67.56 719 LEU A C 1
ATOM 5519 O O . LEU A 1 719 ? 13.101 -1.725 33.019 1.00 67.56 719 LEU A O 1
ATOM 5523 N N . TYR A 1 720 ? 13.432 -3.366 31.526 1.00 71.12 720 TYR A N 1
ATOM 5524 C CA . TYR A 1 720 ? 14.853 -3.530 31.859 1.00 71.12 720 TYR A CA 1
ATOM 5525 C C . TYR A 1 720 ? 15.704 -2.358 31.358 1.00 71.12 720 TYR A C 1
ATOM 5527 O O . TYR A 1 720 ? 16.571 -1.861 32.067 1.00 71.12 720 TYR A O 1
ATOM 5535 N N . ALA A 1 721 ? 15.427 -1.853 30.152 1.00 69.31 721 ALA A N 1
ATOM 5536 C CA . ALA A 1 721 ? 16.107 -0.657 29.656 1.00 69.31 721 ALA A CA 1
ATOM 5537 C C . ALA A 1 721 ? 15.820 0.557 30.558 1.00 69.31 721 ALA A C 1
ATOM 5539 O O . ALA A 1 721 ? 16.735 1.315 30.876 1.00 69.31 721 ALA A O 1
ATOM 5540 N N . MET A 1 722 ? 14.570 0.699 31.016 1.00 71.94 722 MET A N 1
ATOM 5541 C CA . MET A 1 722 ? 14.200 1.729 31.987 1.00 71.94 722 MET A CA 1
ATOM 5542 C C . MET A 1 722 ? 14.855 1.502 33.353 1.00 71.94 722 MET A C 1
ATOM 5544 O O . MET A 1 722 ? 15.344 2.464 33.927 1.00 71.94 722 MET A O 1
ATOM 5548 N N . SER A 1 723 ? 14.937 0.265 33.857 1.00 74.50 723 SER A N 1
ATOM 5549 C CA . SER A 1 723 ? 15.580 -0.010 35.150 1.00 74.50 723 SER A CA 1
ATOM 5550 C C . SER A 1 723 ? 17.078 0.277 35.127 1.00 74.50 723 SER A C 1
ATOM 5552 O O . SER A 1 723 ? 17.597 0.827 36.088 1.00 74.50 723 SER A O 1
ATOM 5554 N N . VAL A 1 724 ? 17.771 -0.037 34.027 1.00 76.25 724 VAL A N 1
ATOM 5555 C CA . VAL A 1 724 ? 19.191 0.307 33.852 1.00 76.25 724 VAL A CA 1
ATOM 5556 C C . VAL A 1 724 ? 19.377 1.823 33.779 1.00 76.25 724 VAL A C 1
ATOM 5558 O O . VAL A 1 724 ? 20.319 2.352 34.364 1.00 76.25 724 VAL A O 1
ATOM 5561 N N . GLN A 1 725 ? 18.485 2.544 33.088 1.00 77.06 725 GLN A N 1
ATOM 5562 C CA . GLN A 1 725 ? 18.512 4.009 33.087 1.00 77.06 725 GLN A CA 1
ATOM 5563 C C . GLN A 1 725 ? 18.238 4.589 34.477 1.00 77.06 725 GLN A C 1
ATOM 5565 O O . GLN A 1 725 ? 18.900 5.547 34.859 1.00 77.06 725 GLN A O 1
ATOM 5570 N N . ASP A 1 726 ? 17.297 4.030 35.232 1.00 78.69 726 ASP A N 1
ATOM 5571 C CA . ASP A 1 726 ? 16.964 4.492 36.582 1.00 78.69 726 ASP A CA 1
ATOM 5572 C C . ASP A 1 726 ? 18.107 4.203 37.570 1.00 78.69 726 ASP A C 1
ATOM 5574 O O . ASP A 1 726 ? 18.495 5.068 38.351 1.00 78.69 726 ASP A O 1
ATOM 5578 N N . GLU A 1 727 ? 18.747 3.034 37.465 1.00 80.94 727 GLU A N 1
ATOM 5579 C CA . GLU A 1 727 ? 19.957 2.688 38.218 1.00 80.94 727 GLU A CA 1
ATOM 5580 C C . GLU A 1 727 ? 21.120 3.631 37.878 1.00 80.94 727 GLU A C 1
ATOM 5582 O O . GLU A 1 727 ? 21.760 4.183 38.779 1.00 80.94 727 GLU A O 1
ATOM 5587 N N . ALA A 1 728 ? 21.380 3.867 36.589 1.00 81.00 728 ALA A N 1
ATOM 5588 C CA . ALA A 1 728 ? 22.428 4.780 36.135 1.00 81.00 728 ALA A CA 1
ATOM 5589 C C . ALA A 1 728 ? 22.172 6.230 36.578 1.00 81.00 728 ALA A C 1
ATOM 5591 O O . ALA A 1 728 ? 23.119 6.945 36.893 1.00 81.00 728 ALA A O 1
ATOM 5592 N N . ASN A 1 729 ? 20.903 6.647 36.641 1.00 80.00 729 ASN A N 1
ATOM 5593 C CA . ASN A 1 729 ? 20.484 7.973 37.099 1.00 80.00 729 ASN A CA 1
ATOM 5594 C C . ASN A 1 729 ? 20.167 8.032 38.603 1.00 80.00 729 ASN A C 1
ATOM 5596 O O . ASN A 1 729 ? 19.667 9.050 39.091 1.00 80.00 729 ASN A O 1
ATOM 5600 N N . SER A 1 730 ? 20.449 6.967 39.355 1.00 82.62 730 SER A N 1
ATOM 5601 C CA . SER A 1 730 ? 20.232 6.959 40.797 1.00 82.62 730 SER A CA 1
ATOM 5602 C C . SER A 1 730 ? 21.153 7.966 41.486 1.00 82.62 730 SER A C 1
ATOM 5604 O O . SER A 1 730 ? 22.290 8.197 41.070 1.00 82.62 730 SER A O 1
ATOM 5606 N N . LEU A 1 731 ? 20.671 8.567 42.578 1.00 68.12 731 LEU A N 1
ATOM 5607 C CA . LEU A 1 731 ? 21.381 9.648 43.268 1.00 68.12 731 LEU A CA 1
ATOM 5608 C C . LEU A 1 731 ? 22.816 9.259 43.666 1.00 68.12 731 LEU A C 1
ATOM 5610 O O . LEU A 1 731 ? 23.704 10.092 43.579 1.00 68.12 731 LEU A O 1
ATOM 5614 N N . GLY A 1 732 ? 23.054 8.002 44.057 1.00 83.00 732 GLY A N 1
ATOM 5615 C CA . GLY A 1 732 ? 24.386 7.514 44.438 1.00 83.00 732 GLY A CA 1
ATOM 5616 C C . GLY A 1 732 ? 25.347 7.258 43.271 1.00 83.00 732 GLY A C 1
ATOM 5617 O O . GLY A 1 732 ? 26.545 7.153 43.503 1.00 83.00 732 GLY A O 1
ATOM 5618 N N . ASN A 1 733 ? 24.840 7.157 42.039 1.00 73.19 733 ASN A N 1
ATOM 5619 C CA . ASN A 1 733 ? 25.654 7.019 40.827 1.00 73.19 733 ASN A CA 1
ATOM 5620 C C . ASN A 1 733 ? 25.881 8.368 40.119 1.00 73.19 733 ASN A C 1
ATOM 5622 O O . ASN A 1 733 ? 26.821 8.495 39.336 1.00 73.19 733 ASN A O 1
ATOM 5626 N N . VAL A 1 734 ? 25.029 9.366 40.388 1.00 69.69 734 VAL A N 1
ATOM 5627 C CA . VAL A 1 734 ? 25.086 10.707 39.780 1.00 69.69 734 VAL A CA 1
ATOM 5628 C C . VAL A 1 734 ? 25.800 11.737 40.670 1.00 69.69 734 VAL A C 1
ATOM 5630 O O . VAL A 1 734 ? 26.360 12.695 40.133 1.00 69.69 734 VAL A O 1
ATOM 5633 N N . VAL A 1 735 ? 25.781 11.568 42.000 1.00 53.41 735 VAL A N 1
ATOM 5634 C CA . VAL A 1 735 ? 26.349 12.513 42.988 1.00 53.41 735 VAL A CA 1
ATOM 5635 C C . VAL A 1 735 ? 27.655 12.015 43.587 1.00 53.41 735 VAL A C 1
ATOM 5637 O O . VAL A 1 735 ? 27.697 10.843 44.021 1.00 53.41 735 VAL A O 1
#